Protein AF-W4GBS4-F1 (afdb_monomer)

Radius of gyration: 59.7 Å; Cα contacts (8 Å, |Δi|>4): 126; chains: 1; bounding box: 112×102×215 Å

Sequence (575 aa):
MANNNDNAVPATTESLERDILAQECVEMLVEHGYHRASLVEIPIYERVVGGLVFCLQSEELTSVDCDILFRPVATVKERVRVAEAICHSFNTALMSLATTATSTKALTLSVHELQGANYAKLKLVVAWLVQHTQIKLNTRVQQAIQTQWNDLRTTSLGTQPPRPPHAPWYRVERQSKFRPHGETNTEQERIQRCLLEYGERLASPAAATMATADHDTAATVAPSANPLLSAIAKQAMAIQRQRDAQGDAPVECTSNDDFDRLYKTAEKEAGVAEQRALLEQQRHQDELLRHAAATHDDKYTYATANAEALHAASVVYETTSDSIRQRLRQQARGLDVDASPADAFGRLAATRKWTRDRQKLLQKGQAQEAQLHNANLELHTLQVETARLEALESTSVKSFHALERKQEQLEMREAAVTNAHDLLQLRTLIALHTNLKLQESQFKASCTEQLASLQSRQQALVGSSSSKRGDDVADNVVQIEQRHQRVVDKRMELKRAVAKEAQGILAAMRRIDSIPSRSELIQYEKRFAELYDEVHTKPIQPYKIYFLLLDTNIYIYICTTDNAKWIYLDQNRWR

Solvent-accessible surface area (backbone atoms only — not comparable to full-atom values): 34413 Å² total; per-residue (Å²): 135,86,85,83,85,80,89,76,78,82,81,54,70,72,57,56,55,47,53,52,38,45,48,54,41,34,49,57,35,35,75,73,66,42,59,74,44,71,45,82,90,50,56,71,68,59,34,46,54,50,42,53,48,57,48,46,65,77,44,100,82,58,90,65,75,71,72,61,81,74,45,95,82,58,52,72,69,57,55,50,52,52,40,46,45,51,29,52,46,50,46,51,54,49,65,75,67,58,87,57,88,82,62,58,80,79,62,61,58,51,52,67,50,62,74,65,63,42,32,76,61,47,35,54,45,48,54,50,42,53,53,52,44,49,52,49,52,51,50,51,50,49,50,50,49,50,49,51,51,50,55,43,52,69,61,65,52,86,60,68,80,73,75,72,70,96,59,82,80,84,86,86,77,90,78,62,94,63,78,80,78,72,93,82,67,56,71,67,59,55,52,50,51,58,47,55,78,71,69,67,91,74,86,84,80,84,84,83,83,87,81,86,90,83,84,90,81,81,93,81,85,85,87,82,96,56,75,64,62,56,47,49,50,53,49,49,53,51,51,50,56,52,43,73,72,47,89,67,81,86,84,79,88,55,97,57,64,58,56,56,48,51,48,54,48,48,53,51,51,49,53,50,48,51,51,48,51,50,50,49,51,49,48,50,50,49,46,51,46,48,51,52,41,56,69,62,64,59,62,81,67,80,64,82,70,50,66,68,59,51,48,50,50,45,50,51,49,49,54,50,50,48,51,50,51,49,52,51,50,59,63,34,61,79,76,57,93,88,65,58,72,68,58,40,49,52,52,51,52,48,51,56,48,50,52,51,52,50,48,52,51,50,52,51,50,53,52,49,52,52,49,51,49,53,52,50,50,53,50,51,53,51,51,54,51,49,55,50,49,54,51,51,49,52,51,51,52,51,51,50,54,54,49,52,55,51,49,53,56,48,53,57,54,53,72,73,43,92,56,56,68,61,54,51,51,51,51,52,51,50,53,50,50,54,49,51,51,49,49,51,52,52,49,50,51,52,52,52,50,51,48,51,53,51,50,51,52,48,50,56,51,51,68,67,42,71,81,75,45,64,64,62,51,54,54,51,50,54,52,50,52,54,53,48,50,56,52,51,53,52,50,52,52,50,51,52,52,52,50,53,52,53,52,50,50,52,52,49,50,53,56,55,69,69,51,78,47,75,68,52,50,52,49,50,52,51,52,49,51,53,50,47,50,51,61,64,68,48,63,65,53,69,62,53,48,53,51,54,56,67,74,55,72,92,74,87,85,78,88,60,93,92,69,97,76,91,79,85,81,76,87,86,82,76,134

Foldseek 3Di:
DDDDDDPDDDDDPVVVVLVVLLVLLLVLLVVLPLVVSVDPPDPSLLSLVLSLVVLLVLDPPQPQPSVLSPPPDRDPVSVLVNLVSSLVSLLVVLVVPPPDPPCSVLLRDDSCCSVVSVSVSSSVSSVVSSVVSVVVVVVVVVVVCVVVVVVVVVVVPPDDPPPPPPDDDDDDDDDDPDDDDDPPDDPVVVVVVVVVVVDDDDDDDDDDDDDDDDDDDDDDDDDDDDVVVVVVVVVVVVVVVVCVVVPDDDDDDDPPVVVVVVVVVVVVVVVVVVVVVVVVVVVVVVVVVVVVVVVVVVPVPPPVDPVVNVVVVVVVCVVVVVVVLVVLVVVLCVVDDPDDPVVSSVVVVVVVVVVVVVVVVVVVVVVVVVVVVVVVVVVVVVVVVVVVVVVVVVVVVVVVVVVVVVVVVVVVVLVVDPPVVVVVVVVVVVVVVVVVVVVVVVVVVVVVVVVVVVVVVVVVVVVVCPPPPPVVVVVVVVVVVVVVVVVVVVVVVVVVVVVVVVVVVVVVVVVVVPDDDPVSVVVVVVVVVVVVVVVVVVDPVVVVVVVVVVVPDDDDDDDDPDDDDGDDDDPPPDD

Organism: Aphanomyces astaci (NCBI:txid112090)

pLDDT: mean 71.31, std 19.69, range [26.02, 97.44]

Secondary structure (DSSP, 8-state):
--------PPPPHHHHHHHHHHHHHHHHHHHTT-GGGG-TTS-HHHHHHHHHHHHHHTSTT----GGGGG-TT--HHHHHHHHHHHHHHHHHHHHHH---TTTHHHH---HHHHHTT-HHHHHHHHHHHHHHHHHHHHHHHHHHHHHHHHHHHHHHS---SPPPP--SS-------SSPPPPTT--HHHHHHHHHHHT---PPPPP------------------S-HHHHHHHHHHHHHHHHHHHTT-------TTHHHHHHHHHHHHHHHHHHHHHHHHHHHHHHHHHHHHHHTT----------HHHHHHHHHHHHHHHHHHHHHHHHHHTTS-SSS-HHHHHHHHHHHHHHHHHHHHHHHHHHHHHHHHHHHHHHHHHHHHHHHHHHHHHHHHHHHHHHHHHHHHHHHHHHHTSS-HHHHHHHHHHHHHHHHHHHHHHHHHHHHHHHHHHHHHHHHHHHHHHTTTSHHHHHHHHHHHHHHHHHHHHHHHHHHHHHHHHHHHHHHHHHHHHTSPPHHHHHHHHHHHHHHHHHHHHS--HHHHHHHHHHHS--------SS--------S-S--

Mean predicted aligned error: 25.15 Å

Structure (mmCIF, N/CA/C/O backbone):
data_AF-W4GBS4-F1
#
_entry.id   AF-W4GBS4-F1
#
loop_
_atom_site.group_PDB
_atom_site.id
_atom_site.type_symbol
_atom_site.label_atom_id
_atom_site.label_alt_id
_atom_site.label_comp_id
_atom_site.label_asym_id
_atom_site.label_entity_id
_atom_site.label_seq_id
_atom_site.pdbx_PDB_ins_code
_atom_site.Cartn_x
_atom_site.Cartn_y
_atom_site.Cartn_z
_atom_site.occupancy
_atom_site.B_iso_or_equiv
_atom_site.auth_seq_id
_atom_site.auth_comp_id
_atom_site.auth_asym_id
_atom_site.auth_atom_id
_atom_site.pdbx_PDB_model_num
ATOM 1 N N . MET A 1 1 ? 21.473 -42.599 -9.226 1.00 38.44 1 MET A N 1
ATOM 2 C CA . MET A 1 1 ? 22.261 -42.012 -8.126 1.00 38.44 1 MET A CA 1
ATOM 3 C C . MET A 1 1 ? 21.555 -40.742 -7.704 1.00 38.44 1 MET A C 1
ATOM 5 O O . MET A 1 1 ? 21.425 -39.840 -8.518 1.00 38.44 1 MET A O 1
ATOM 9 N N . ALA A 1 2 ? 20.957 -40.768 -6.516 1.00 35.56 2 ALA A N 1
ATOM 10 C CA . ALA A 1 2 ? 20.203 -39.656 -5.956 1.00 35.56 2 ALA A CA 1
ATOM 11 C C . ALA A 1 2 ? 21.183 -38.625 -5.384 1.00 35.56 2 ALA A C 1
ATOM 13 O O . ALA A 1 2 ? 22.062 -38.993 -4.608 1.00 35.56 2 ALA A O 1
ATOM 14 N N . ASN A 1 3 ? 21.044 -37.361 -5.785 1.00 35.91 3 ASN A N 1
ATOM 15 C CA . ASN A 1 3 ? 21.755 -36.250 -5.161 1.00 35.91 3 ASN A CA 1
ATOM 16 C C . ASN A 1 3 ? 20.950 -35.786 -3.946 1.00 35.91 3 ASN A C 1
ATOM 18 O O . ASN A 1 3 ? 19.892 -35.177 -4.101 1.00 35.91 3 ASN A O 1
ATOM 22 N N . ASN A 1 4 ? 21.475 -36.088 -2.760 1.00 37.97 4 ASN A N 1
ATOM 23 C CA . ASN A 1 4 ? 21.048 -35.497 -1.501 1.00 37.97 4 ASN A CA 1
ATOM 24 C C . ASN A 1 4 ? 21.559 -34.058 -1.408 1.00 37.97 4 ASN A C 1
ATOM 26 O O . ASN A 1 4 ? 22.741 -33.783 -1.611 1.00 37.97 4 ASN A O 1
ATOM 30 N N . ASN A 1 5 ? 20.638 -33.170 -1.066 1.00 42.84 5 ASN A N 1
ATOM 31 C CA . ASN A 1 5 ? 20.888 -31.835 -0.569 1.00 42.84 5 ASN A CA 1
ATOM 32 C C . ASN A 1 5 ? 20.672 -31.901 0.944 1.00 42.84 5 ASN A C 1
ATOM 34 O O . ASN A 1 5 ? 19.542 -32.149 1.329 1.00 42.84 5 ASN A O 1
ATOM 38 N N . ASP A 1 6 ? 21.712 -31.719 1.759 1.00 35.75 6 ASP A N 1
ATOM 39 C CA . ASP A 1 6 ? 21.592 -31.491 3.209 1.00 35.75 6 ASP A CA 1
ATOM 40 C C . ASP A 1 6 ? 22.871 -30.811 3.729 1.00 35.75 6 ASP A C 1
ATOM 42 O O . ASP A 1 6 ? 23.729 -31.415 4.365 1.00 35.75 6 ASP A O 1
ATOM 46 N N . ASN A 1 7 ? 23.012 -29.517 3.432 1.00 39.41 7 ASN A N 1
ATOM 47 C CA . ASN A 1 7 ? 23.899 -28.628 4.184 1.00 39.41 7 ASN A CA 1
ATOM 48 C C . ASN A 1 7 ? 23.077 -27.964 5.300 1.00 39.41 7 ASN A C 1
ATOM 50 O O . ASN A 1 7 ? 22.658 -26.814 5.179 1.00 39.41 7 ASN A O 1
ATOM 54 N N . ALA A 1 8 ? 22.833 -28.703 6.383 1.00 38.62 8 ALA A N 1
ATOM 55 C CA . ALA A 1 8 ? 22.344 -28.148 7.640 1.00 38.62 8 ALA A CA 1
ATOM 56 C C . ALA A 1 8 ? 23.552 -27.794 8.522 1.00 38.62 8 ALA A C 1
ATOM 58 O O . ALA A 1 8 ? 24.228 -28.664 9.070 1.00 38.62 8 ALA A O 1
ATOM 59 N N . VAL A 1 9 ? 23.850 -26.499 8.617 1.00 47.03 9 VAL A N 1
ATOM 60 C CA . VAL A 1 9 ? 24.830 -25.942 9.558 1.00 47.03 9 VAL A CA 1
ATOM 61 C C . VAL A 1 9 ? 24.320 -26.192 10.989 1.00 47.03 9 VAL A C 1
ATOM 63 O O . VAL A 1 9 ? 23.152 -25.906 11.254 1.00 47.03 9 VAL A O 1
ATOM 66 N N . PRO A 1 10 ? 25.135 -26.721 11.922 1.00 47.59 10 PRO A N 1
ATOM 67 C CA . PRO A 1 10 ? 24.691 -26.980 13.289 1.00 47.59 10 PRO A CA 1
ATOM 68 C C . PRO A 1 10 ? 24.378 -25.660 14.006 1.00 47.59 10 PRO A C 1
ATOM 70 O O . PRO A 1 10 ? 25.214 -24.756 14.050 1.00 47.59 10 PRO A O 1
ATOM 73 N N . ALA A 1 11 ? 23.165 -25.551 14.554 1.00 48.88 11 ALA A N 1
ATOM 74 C CA . ALA A 1 11 ? 22.729 -24.411 15.353 1.00 48.88 11 ALA A CA 1
ATOM 75 C C . ALA A 1 11 ? 23.701 -24.182 16.523 1.00 48.88 11 ALA A C 1
ATOM 77 O O . ALA A 1 11 ? 24.001 -25.099 17.289 1.00 48.88 11 ALA A O 1
ATOM 78 N N . THR A 1 12 ? 24.210 -22.957 16.649 1.00 62.47 12 THR A N 1
ATOM 79 C CA . THR A 1 12 ? 25.035 -22.541 17.784 1.00 62.47 12 THR A CA 1
ATOM 80 C C . THR A 1 12 ? 24.229 -22.669 19.079 1.00 62.47 12 THR A C 1
ATOM 82 O O . THR A 1 12 ? 23.024 -22.415 19.099 1.00 62.47 12 THR A O 1
ATOM 85 N N . THR A 1 13 ? 24.878 -23.060 20.177 1.00 68.81 13 THR A N 1
ATOM 86 C CA . THR A 1 13 ? 24.249 -23.263 21.498 1.00 68.81 13 THR A CA 1
ATOM 87 C C . THR A 1 13 ? 23.421 -22.056 21.962 1.00 68.81 13 THR A C 1
ATOM 89 O O . THR A 1 13 ? 22.354 -22.226 22.542 1.00 68.81 13 THR A O 1
ATOM 92 N N . GLU A 1 14 ? 23.843 -20.841 21.602 1.00 69.56 14 GLU A N 1
ATOM 93 C CA . GLU A 1 14 ? 23.125 -19.588 21.877 1.00 69.56 14 GLU A CA 1
ATOM 94 C C . GLU A 1 14 ? 21.760 -19.477 21.170 1.00 69.56 14 GLU A C 1
ATOM 96 O O . GLU A 1 14 ? 20.857 -18.806 21.669 1.00 69.56 14 GLU A O 1
ATOM 101 N N . SER A 1 15 ? 21.582 -20.108 20.003 1.00 72.19 15 SER A N 1
ATOM 102 C CA . SER A 1 15 ? 20.292 -20.123 19.299 1.00 72.19 15 SER A CA 1
ATOM 103 C C . SER A 1 15 ? 19.284 -21.015 20.020 1.00 72.19 15 SER A C 1
ATOM 105 O O . SER A 1 15 ? 18.125 -20.641 20.160 1.00 72.19 15 SER A O 1
ATOM 107 N N . LEU A 1 16 ? 19.742 -22.159 20.536 1.00 79.69 16 LEU A N 1
ATOM 108 C CA . LEU A 1 16 ? 18.899 -23.098 21.277 1.00 79.69 16 LEU A CA 1
ATOM 109 C C . LEU A 1 16 ? 18.435 -22.501 22.612 1.00 79.69 16 LEU A C 1
ATOM 111 O O . LEU A 1 16 ? 17.265 -22.614 22.963 1.00 79.69 16 LEU A O 1
ATOM 115 N N . GLU A 1 17 ? 19.323 -21.810 23.332 1.00 82.62 17 GLU A N 1
ATOM 116 C CA . GLU A 1 17 ? 18.966 -21.105 24.572 1.00 82.62 17 GLU A CA 1
ATOM 117 C C . GLU A 1 17 ? 17.918 -20.008 24.336 1.00 82.62 17 GLU A C 1
ATOM 119 O O . GLU A 1 17 ? 16.998 -19.835 25.139 1.00 82.62 17 GLU A O 1
ATOM 124 N N . ARG A 1 18 ? 18.013 -19.286 23.212 1.00 81.62 18 ARG A N 1
ATOM 125 C CA . ARG A 1 18 ? 17.022 -18.274 22.820 1.00 81.62 18 ARG A CA 1
ATOM 126 C C . ARG A 1 18 ? 15.650 -18.881 22.553 1.00 81.62 18 ARG A C 1
ATOM 128 O O . ARG A 1 18 ? 14.661 -18.318 23.018 1.00 81.62 18 ARG A O 1
ATOM 135 N N . ASP A 1 19 ? 15.595 -20.005 21.848 1.00 82.69 19 ASP A N 1
ATOM 136 C CA . ASP A 1 19 ? 14.337 -20.679 21.519 1.00 82.69 19 ASP A CA 1
ATOM 137 C C . ASP A 1 19 ? 13.648 -21.236 22.775 1.00 82.69 19 ASP A C 1
ATOM 139 O O . ASP A 1 19 ? 12.432 -21.102 22.918 1.00 82.69 19 ASP A O 1
ATOM 143 N N . ILE A 1 20 ? 14.423 -21.767 23.731 1.00 87.62 20 ILE A N 1
ATOM 144 C CA . ILE A 1 20 ? 13.911 -22.217 25.037 1.00 87.62 20 ILE A CA 1
ATOM 145 C C . ILE A 1 20 ? 13.291 -21.040 25.803 1.00 87.62 20 ILE A C 1
ATOM 147 O O . ILE A 1 20 ? 12.133 -21.113 26.210 1.00 87.62 20 ILE A O 1
ATOM 151 N N . LEU A 1 21 ? 14.018 -19.925 25.948 1.00 87.44 21 LEU A N 1
ATOM 152 C CA . LEU A 1 21 ? 13.517 -18.735 26.652 1.00 87.44 21 LEU A CA 1
ATOM 153 C C . LEU A 1 21 ? 12.266 -18.144 25.985 1.00 87.44 21 LEU A C 1
ATOM 155 O O . LEU A 1 21 ? 11.365 -17.647 26.665 1.00 87.44 21 LEU A O 1
ATOM 159 N N . ALA A 1 22 ? 12.205 -18.178 24.654 1.00 85.38 22 ALA A N 1
ATOM 160 C CA . ALA A 1 22 ? 11.055 -17.695 23.903 1.00 85.38 22 ALA A CA 1
ATOM 161 C C . ALA A 1 22 ? 9.817 -18.575 24.135 1.00 85.38 22 ALA A C 1
ATOM 163 O O . ALA A 1 22 ? 8.711 -18.056 24.302 1.00 85.38 22 ALA A O 1
ATOM 164 N N . GLN A 1 23 ? 10.011 -19.893 24.204 1.00 88.62 23 GLN A N 1
ATOM 165 C CA . GLN A 1 23 ? 8.947 -20.848 24.485 1.00 88.62 23 GLN A CA 1
ATOM 166 C C . GLN A 1 23 ? 8.425 -20.717 25.925 1.00 88.62 23 GLN A C 1
ATOM 168 O O . GLN A 1 23 ? 7.215 -20.686 26.127 1.00 88.62 23 GLN A O 1
ATOM 173 N N . GLU A 1 24 ? 9.303 -20.508 26.908 1.00 89.56 24 GLU A N 1
ATOM 174 C CA . GLU A 1 24 ? 8.896 -20.224 28.292 1.00 89.56 24 GLU A CA 1
ATOM 175 C C . GLU A 1 24 ? 8.054 -18.937 28.400 1.00 89.56 24 GLU A C 1
ATOM 177 O O . GLU A 1 24 ? 7.108 -18.865 29.185 1.00 89.56 24 GLU A O 1
ATOM 182 N N . CYS A 1 25 ? 8.360 -17.903 27.602 1.00 88.44 25 CYS A N 1
ATOM 183 C CA . CYS A 1 25 ? 7.535 -16.689 27.546 1.00 88.44 25 CYS A CA 1
ATOM 184 C C . CYS A 1 25 ? 6.126 -16.984 27.018 1.00 88.44 25 CYS A C 1
ATOM 186 O O . CYS A 1 25 ? 5.147 -16.442 27.532 1.00 88.44 25 CYS A O 1
ATOM 188 N N . VAL A 1 26 ? 6.025 -17.829 25.989 1.00 88.94 26 VAL A N 1
ATOM 189 C CA . VAL A 1 26 ? 4.750 -18.272 25.413 1.00 88.94 26 VAL A CA 1
ATOM 190 C C . VAL A 1 26 ? 3.944 -19.073 26.436 1.00 88.94 26 VAL A C 1
ATOM 192 O O . VAL A 1 26 ? 2.754 -18.814 26.591 1.00 88.94 26 VAL A O 1
ATOM 195 N N . GLU A 1 27 ? 4.580 -19.988 27.166 1.00 91.25 27 GLU A N 1
ATOM 196 C CA . GLU A 1 27 ? 3.929 -20.801 28.199 1.00 91.25 27 GLU A CA 1
ATOM 197 C C . GLU A 1 27 ? 3.342 -19.936 29.321 1.00 91.25 27 GLU A C 1
ATOM 199 O O . GLU A 1 27 ? 2.149 -20.052 29.604 1.00 91.25 27 GLU A O 1
ATOM 204 N N . MET A 1 28 ? 4.109 -18.979 29.859 1.00 88.75 28 MET A N 1
ATOM 205 C CA . MET A 1 28 ? 3.604 -18.040 30.876 1.00 88.75 28 MET A CA 1
ATOM 206 C C . MET A 1 28 ? 2.385 -17.235 30.394 1.00 88.75 28 MET A C 1
ATOM 208 O O . MET A 1 28 ? 1.474 -16.952 31.170 1.00 88.75 28 MET A O 1
ATOM 212 N N . LEU A 1 29 ? 2.348 -16.852 29.112 1.00 88.56 29 LEU A N 1
ATOM 213 C CA . LEU A 1 29 ? 1.215 -16.126 28.528 1.00 88.56 29 LEU A CA 1
ATOM 214 C C . LEU A 1 29 ? -0.018 -17.022 28.347 1.00 88.56 29 LEU A C 1
ATOM 216 O O . LEU A 1 29 ? -1.144 -16.570 28.563 1.00 88.56 29 LEU A O 1
ATOM 220 N N . VAL A 1 30 ? 0.177 -18.285 27.961 1.00 89.25 30 VAL A N 1
ATOM 221 C CA . VAL A 1 30 ? -0.916 -19.258 27.816 1.00 89.25 30 VAL A CA 1
ATOM 222 C C . VAL A 1 30 ? -1.527 -19.590 29.177 1.00 89.25 30 VAL A C 1
ATOM 224 O O . VAL A 1 30 ? -2.753 -19.601 29.287 1.00 89.25 30 VAL A O 1
ATOM 227 N N . GLU A 1 31 ? -0.704 -19.785 30.211 1.00 87.81 31 GLU A N 1
ATOM 228 C CA . GLU A 1 31 ? -1.161 -19.990 31.595 1.00 87.81 31 GLU A CA 1
ATOM 229 C C . GLU A 1 31 ? -1.972 -18.801 32.125 1.00 87.81 31 GLU A C 1
ATOM 231 O O . GLU A 1 31 ? -2.934 -18.981 32.871 1.00 87.81 31 GLU A O 1
ATOM 236 N N . HIS A 1 32 ? -1.627 -17.582 31.701 1.00 83.12 32 HIS A N 1
ATOM 237 C CA . HIS A 1 32 ? -2.340 -16.361 32.079 1.00 83.12 32 HIS A CA 1
ATOM 238 C C . HIS A 1 32 ? -3.666 -16.145 31.325 1.00 83.12 32 HIS A C 1
ATOM 240 O O . HIS A 1 32 ? -4.461 -15.283 31.695 1.00 83.12 32 HIS A O 1
ATOM 246 N N . GLY A 1 33 ? -3.947 -16.946 30.292 1.00 81.12 33 GLY A N 1
ATOM 247 C CA . GLY A 1 33 ? -5.205 -16.905 29.535 1.00 81.12 33 GLY A CA 1
ATOM 248 C C . GLY A 1 33 ? -5.090 -16.362 28.108 1.00 81.12 33 GLY A C 1
ATOM 249 O O . GLY A 1 33 ? -6.105 -16.223 27.423 1.00 81.12 33 GLY A O 1
ATOM 250 N N . TYR A 1 34 ? -3.880 -16.100 27.601 1.00 86.56 34 TYR A N 1
ATOM 251 C CA . TYR A 1 34 ? -3.660 -15.752 26.194 1.00 86.56 34 TYR A CA 1
ATOM 252 C C . TYR A 1 34 ? -3.464 -17.010 25.330 1.00 86.56 34 TYR A C 1
ATOM 254 O O . TYR A 1 34 ? -2.376 -17.318 24.841 1.00 86.56 34 TYR A O 1
ATOM 262 N N . HIS A 1 35 ? -4.551 -17.748 25.092 1.00 85.00 35 HIS A N 1
ATOM 263 C CA . HIS A 1 35 ? -4.518 -19.015 24.341 1.00 85.00 35 HIS A CA 1
ATOM 264 C C . HIS A 1 35 ? -4.057 -18.875 22.881 1.00 85.00 35 HIS A C 1
ATOM 266 O O . HIS A 1 35 ? -3.600 -19.844 22.279 1.00 85.00 35 HIS A O 1
ATOM 272 N N . ARG A 1 36 ? -4.117 -17.667 22.305 1.00 82.44 36 ARG A N 1
ATOM 273 C CA . ARG A 1 36 ? -3.656 -17.407 20.934 1.00 82.44 36 ARG A CA 1
ATOM 274 C C . ARG A 1 36 ? -2.152 -17.659 20.755 1.00 82.44 36 ARG A C 1
ATOM 276 O O . ARG A 1 36 ? -1.741 -18.034 19.661 1.00 82.44 36 ARG A O 1
ATOM 283 N N . ALA A 1 37 ? -1.343 -17.540 21.811 1.00 86.62 37 ALA A N 1
ATOM 284 C CA . ALA A 1 37 ? 0.079 -17.891 21.752 1.00 86.62 37 ALA A CA 1
ATOM 285 C C . ALA A 1 37 ? 0.344 -19.408 21.613 1.00 86.62 37 ALA A C 1
ATOM 287 O O . ALA A 1 37 ? 1.456 -19.801 21.259 1.00 86.62 37 ALA A O 1
ATOM 288 N N . SER A 1 38 ? -0.669 -20.262 21.803 1.00 86.06 38 SER A N 1
ATOM 289 C CA . SER A 1 38 ? -0.569 -21.708 21.558 1.00 86.06 38 SER A CA 1
ATOM 290 C C . SER A 1 38 ? -0.588 -22.077 20.067 1.00 86.06 38 SER A C 1
ATOM 292 O O . SER A 1 38 ? -0.298 -23.222 19.723 1.00 86.06 38 SER A O 1
ATOM 294 N N . LEU A 1 39 ? -0.943 -21.146 19.173 1.00 86.94 39 LEU A N 1
ATOM 295 C CA . LEU A 1 39 ? -1.019 -21.409 17.736 1.00 86.94 39 LEU A CA 1
ATOM 296 C C . LEU A 1 39 ? 0.384 -21.417 17.119 1.00 86.94 39 LEU A C 1
ATOM 298 O O . LEU A 1 39 ? 1.059 -20.389 17.068 1.00 86.94 39 LEU A O 1
ATOM 302 N N . VAL A 1 40 ? 0.802 -22.580 16.617 1.00 84.56 40 VAL A N 1
ATOM 303 C CA . VAL A 1 40 ? 2.137 -22.795 16.027 1.00 84.56 40 VAL A CA 1
ATOM 304 C C . VAL A 1 40 ? 2.320 -22.024 14.712 1.00 84.56 40 VAL A C 1
ATOM 306 O O . VAL A 1 40 ? 3.438 -21.666 14.360 1.00 84.56 40 VAL A O 1
ATOM 309 N N . GLU A 1 41 ? 1.223 -21.707 14.021 1.00 83.75 41 GLU A N 1
ATOM 310 C CA . GLU A 1 41 ? 1.216 -20.975 12.746 1.00 83.75 41 GLU A CA 1
ATOM 311 C C . GLU A 1 41 ? 1.674 -19.511 12.874 1.00 83.75 41 GLU A C 1
ATOM 313 O O . GLU A 1 41 ? 2.052 -18.893 11.881 1.00 83.75 41 GLU A O 1
ATOM 318 N N . ILE A 1 42 ? 1.660 -18.947 14.089 1.00 82.56 42 ILE A N 1
ATOM 319 C CA . ILE A 1 42 ? 2.069 -17.564 14.350 1.00 82.56 42 ILE A CA 1
ATOM 320 C C . ILE A 1 42 ? 3.556 -17.548 14.748 1.00 82.56 42 ILE A C 1
ATOM 322 O O . ILE A 1 42 ? 3.963 -18.308 15.639 1.00 82.56 42 ILE A O 1
ATOM 326 N N . PRO A 1 43 ? 4.392 -16.672 14.158 1.00 85.12 43 PRO A N 1
ATOM 327 C CA . PRO A 1 43 ? 5.799 -16.575 14.535 1.00 85.12 43 PRO A CA 1
ATOM 328 C C . PRO A 1 43 ? 5.954 -16.250 16.030 1.00 85.12 43 PRO A C 1
ATOM 330 O O . PRO A 1 43 ? 5.199 -15.453 16.586 1.00 85.12 43 PRO A O 1
ATOM 333 N N . ILE A 1 44 ? 6.944 -16.871 16.687 1.00 84.00 44 ILE A N 1
ATOM 334 C CA . ILE A 1 44 ? 7.155 -16.799 18.152 1.00 84.00 44 ILE A CA 1
ATOM 335 C C . ILE A 1 44 ? 7.189 -15.346 18.647 1.00 84.00 44 ILE A C 1
ATOM 337 O O . ILE A 1 44 ? 6.549 -15.005 19.639 1.00 84.00 44 ILE A O 1
ATOM 341 N N . TYR A 1 45 ? 7.868 -14.474 17.903 1.00 84.62 45 TYR A N 1
ATOM 342 C CA . TYR A 1 45 ? 7.926 -13.044 18.186 1.00 84.62 45 TYR A CA 1
ATOM 343 C C . TYR A 1 45 ? 6.535 -12.394 18.274 1.00 84.62 45 TYR A C 1
ATOM 345 O O . TYR A 1 45 ? 6.227 -11.716 19.252 1.00 84.62 45 TYR A O 1
ATOM 353 N N . GLU A 1 46 ? 5.665 -12.632 17.289 1.00 83.06 46 GLU A N 1
ATOM 354 C CA . GLU A 1 46 ? 4.320 -12.043 17.260 1.00 83.06 46 GLU A CA 1
ATOM 355 C C . GLU A 1 46 ? 3.420 -12.612 18.358 1.00 83.06 46 GLU A C 1
ATOM 357 O O . GLU A 1 46 ? 2.571 -11.894 18.886 1.00 83.06 46 GLU A O 1
ATOM 362 N N . ARG A 1 47 ? 3.638 -13.869 18.764 1.00 86.62 47 ARG A N 1
ATOM 363 C CA . ARG A 1 47 ? 2.944 -14.465 19.914 1.00 86.62 47 ARG A CA 1
ATOM 364 C C . ARG A 1 47 ? 3.288 -13.746 21.218 1.00 86.62 47 ARG A C 1
ATOM 366 O O . ARG A 1 47 ? 2.385 -13.417 21.985 1.00 86.62 47 ARG A O 1
ATOM 373 N N . VAL A 1 48 ? 4.571 -13.460 21.446 1.00 86.25 48 VAL A N 1
ATOM 374 C CA . VAL A 1 48 ? 5.039 -12.754 22.650 1.00 86.25 48 VAL A CA 1
ATOM 375 C C . VAL A 1 48 ? 4.595 -11.288 22.637 1.00 86.25 48 VAL A C 1
ATOM 377 O O . VAL A 1 48 ? 4.044 -10.813 23.627 1.00 86.25 48 VAL A O 1
ATOM 380 N N . VAL A 1 49 ? 4.756 -10.577 21.514 1.00 84.44 49 VAL A N 1
ATOM 381 C CA . VAL A 1 49 ? 4.306 -9.176 21.377 1.00 84.44 49 VAL A CA 1
ATOM 382 C C . VAL A 1 49 ? 2.788 -9.060 21.528 1.00 84.44 49 VAL A C 1
ATOM 384 O O . VAL A 1 49 ? 2.305 -8.166 22.222 1.00 84.44 49 VAL A O 1
ATOM 387 N N . GLY A 1 50 ? 2.031 -9.988 20.939 1.00 82.00 50 GLY A N 1
ATOM 388 C CA . GLY A 1 50 ? 0.581 -10.063 21.100 1.00 82.00 50 GLY A CA 1
ATOM 389 C C . GLY A 1 50 ? 0.159 -10.299 22.551 1.00 82.00 50 GLY A C 1
ATOM 390 O O . GLY A 1 50 ? -0.788 -9.667 23.014 1.00 82.00 50 GLY A O 1
ATOM 391 N N . GLY A 1 51 ? 0.886 -11.143 23.287 1.00 82.94 51 GLY A N 1
ATOM 392 C CA . GLY A 1 51 ? 0.661 -11.365 24.716 1.00 82.94 51 GLY A CA 1
ATOM 393 C C . GLY A 1 51 ? 0.986 -10.148 25.587 1.00 82.94 51 GLY A C 1
ATOM 394 O O . GLY A 1 51 ? 0.221 -9.822 26.490 1.00 82.94 51 GLY A O 1
ATOM 395 N N . LEU A 1 52 ? 2.063 -9.413 25.285 1.00 82.69 52 LEU A N 1
ATOM 396 C CA . LEU A 1 52 ? 2.378 -8.149 25.970 1.00 82.69 52 LEU A CA 1
ATOM 397 C C . LEU A 1 52 ? 1.244 -7.132 25.814 1.00 82.69 52 LEU A C 1
ATOM 399 O O . LEU A 1 52 ? 0.836 -6.493 26.782 1.00 82.69 52 LEU A O 1
ATOM 403 N N . VAL A 1 53 ? 0.713 -7.011 24.599 1.00 81.25 53 VAL A N 1
ATOM 404 C CA . VAL A 1 53 ? -0.410 -6.118 24.300 1.00 81.25 53 VAL A CA 1
ATOM 405 C C . VAL A 1 53 ? -1.679 -6.580 25.005 1.00 81.25 53 VAL A C 1
ATOM 407 O O . VAL A 1 53 ? -2.362 -5.752 25.598 1.00 81.25 53 VAL A O 1
ATOM 410 N N . PHE A 1 54 ? -1.966 -7.883 25.016 1.00 82.69 54 PHE A N 1
ATOM 411 C CA . PHE A 1 54 ? -3.090 -8.450 25.765 1.00 82.69 54 PHE A CA 1
ATOM 412 C C . PHE A 1 54 ? -3.028 -8.087 27.257 1.00 82.69 54 PHE A C 1
ATOM 414 O O . PHE A 1 54 ? -4.020 -7.636 27.829 1.00 82.69 54 PHE A O 1
ATOM 421 N N . CYS A 1 55 ? -1.848 -8.184 27.875 1.00 80.25 55 CYS A N 1
ATOM 422 C CA . CYS A 1 55 ? -1.659 -7.768 29.263 1.00 80.25 55 CYS A CA 1
ATOM 423 C C . CYS A 1 55 ? -1.887 -6.254 29.453 1.00 80.25 55 CYS A C 1
ATOM 425 O O . CYS A 1 55 ? -2.543 -5.838 30.410 1.00 80.25 55 CYS A O 1
ATOM 427 N N . LEU A 1 56 ? -1.400 -5.420 28.532 1.00 77.00 56 LEU A N 1
ATOM 428 C CA . LEU A 1 56 ? -1.522 -3.955 28.594 1.00 77.00 56 LEU A CA 1
ATOM 429 C C . LEU A 1 56 ? -2.938 -3.431 28.284 1.00 77.00 56 LEU A C 1
ATOM 431 O O . LEU A 1 56 ? -3.331 -2.385 28.800 1.00 77.00 56 LEU A O 1
ATOM 435 N N . GLN A 1 57 ? -3.734 -4.161 27.498 1.00 71.19 57 GLN A N 1
ATOM 436 C CA . GLN A 1 57 ? -5.144 -3.841 27.228 1.00 71.19 57 GLN A CA 1
ATOM 437 C C . GLN A 1 57 ? -6.025 -3.920 28.480 1.00 71.19 57 GLN A C 1
ATOM 439 O O . GLN A 1 57 ? -7.092 -3.312 28.529 1.00 71.19 57 GLN A O 1
ATOM 444 N N . SER A 1 58 ? -5.600 -4.662 29.506 1.00 64.31 58 SER A N 1
ATOM 445 C CA . SER A 1 58 ? -6.337 -4.746 30.772 1.00 64.31 58 SER A CA 1
ATOM 446 C C . SER A 1 58 ? -6.312 -3.438 31.584 1.00 64.31 58 SER A C 1
ATOM 448 O O . SER A 1 58 ? -7.048 -3.310 32.569 1.00 64.31 58 SER A O 1
ATOM 450 N N . GLU A 1 59 ? -5.488 -2.464 31.184 1.00 62.34 59 GLU A N 1
ATOM 451 C CA . GLU A 1 59 ? -5.347 -1.167 31.837 1.00 62.34 59 GLU A CA 1
ATOM 452 C C . GLU A 1 59 ? -6.217 -0.085 31.180 1.00 62.34 59 GLU A C 1
ATOM 454 O O . GLU A 1 59 ? -6.233 0.065 29.966 1.00 62.34 59 GLU A O 1
ATOM 459 N N . GLU A 1 60 ? -6.872 0.755 31.987 1.00 54.56 60 GLU A N 1
ATOM 460 C CA . GLU A 1 60 ? -7.673 1.902 31.511 1.00 54.56 60 GLU A CA 1
ATOM 461 C C . GLU A 1 60 ? -6.834 3.037 30.877 1.00 54.56 60 GLU A C 1
ATOM 463 O O . GLU A 1 60 ? -7.396 4.025 30.411 1.00 54.56 60 GLU A O 1
ATOM 468 N N . LEU A 1 61 ? -5.497 2.926 30.863 1.00 49.62 61 LEU A N 1
ATOM 469 C CA . LEU A 1 61 ? -4.572 3.991 30.443 1.00 49.62 61 LEU A CA 1
ATOM 470 C C . LEU A 1 61 ? -3.813 3.724 29.130 1.00 49.62 61 LEU A C 1
ATOM 472 O O . LEU A 1 61 ? -2.889 4.473 28.810 1.00 49.62 61 LEU A O 1
ATOM 476 N N . THR A 1 62 ? -4.168 2.709 28.339 1.00 52.22 62 THR A N 1
ATOM 477 C CA . THR A 1 62 ? -3.413 2.397 27.114 1.00 52.22 62 THR A CA 1
ATOM 478 C C . THR A 1 62 ? -4.120 2.887 25.848 1.00 52.22 62 THR A C 1
ATOM 480 O O . THR A 1 62 ? -5.146 2.370 25.426 1.00 52.22 62 THR A O 1
ATOM 483 N N . SER A 1 63 ? -3.534 3.896 25.195 1.00 51.09 63 SER A N 1
ATOM 484 C CA . SER A 1 63 ? -3.919 4.379 23.858 1.00 51.09 63 SER A CA 1
ATOM 485 C C . SER A 1 63 ? -3.226 3.585 22.738 1.00 51.09 63 SER A C 1
ATOM 487 O O . SER A 1 63 ? -2.785 4.162 21.744 1.00 51.09 63 SER A O 1
ATOM 489 N N . VAL A 1 64 ? -2.996 2.285 22.939 1.00 55.47 64 VAL A N 1
ATOM 490 C CA . VAL A 1 64 ? -2.253 1.459 21.979 1.00 55.47 64 VAL A CA 1
ATOM 491 C C . VAL A 1 64 ? -3.233 0.941 20.927 1.00 55.47 64 VAL A C 1
ATOM 493 O O . VAL A 1 64 ? -4.089 0.115 21.231 1.00 55.47 64 VAL A O 1
ATOM 496 N N . ASP A 1 65 ? -3.094 1.400 19.682 1.00 54.66 65 ASP A N 1
ATOM 497 C CA . ASP A 1 65 ? -3.850 0.879 18.537 1.00 54.66 65 ASP A CA 1
ATOM 498 C C . ASP A 1 65 ? -3.373 -0.543 18.191 1.00 54.66 65 ASP A C 1
ATOM 500 O O . ASP A 1 65 ? -2.398 -0.760 17.466 1.00 54.66 65 ASP A O 1
ATOM 504 N N . CYS A 1 66 ? -4.065 -1.536 18.749 1.00 56.25 66 CYS A N 1
ATOM 505 C CA . CYS A 1 66 ? -3.670 -2.948 18.726 1.00 56.25 66 CYS A CA 1
ATOM 506 C C . CYS A 1 66 ? -3.841 -3.626 17.352 1.00 56.25 66 CYS A C 1
ATOM 508 O O . CYS A 1 66 ? -3.264 -4.686 17.109 1.00 56.25 66 CYS A O 1
ATOM 510 N N . ASP A 1 67 ? -4.591 -3.007 16.438 1.00 54.94 67 ASP A N 1
ATOM 511 C CA . ASP A 1 67 ? -4.922 -3.572 15.122 1.00 54.94 67 ASP A CA 1
ATOM 512 C C . ASP A 1 67 ? -3.754 -3.528 14.125 1.00 54.94 67 ASP A C 1
ATOM 514 O O . ASP A 1 67 ? -3.742 -4.253 13.127 1.00 54.94 67 ASP A O 1
ATOM 518 N N . ILE A 1 68 ? -2.738 -2.702 14.386 1.00 53.31 68 ILE A N 1
ATOM 519 C CA . ILE A 1 68 ? -1.581 -2.538 13.494 1.00 53.31 68 ILE A CA 1
ATOM 520 C C . ILE A 1 68 ? -0.652 -3.766 13.558 1.00 53.31 68 ILE A C 1
ATOM 522 O O . ILE A 1 68 ? -0.009 -4.099 12.563 1.00 53.31 68 ILE A O 1
ATOM 526 N N . LEU A 1 69 ? -0.635 -4.490 14.686 1.00 53.94 69 LEU A N 1
ATOM 527 C CA . LEU A 1 69 ? 0.204 -5.682 14.901 1.00 53.94 69 LEU A CA 1
ATOM 528 C C . LEU A 1 69 ? -0.196 -6.889 14.052 1.00 53.94 69 LEU A C 1
ATOM 530 O O . LEU A 1 69 ? 0.605 -7.801 13.887 1.00 53.94 69 LEU A O 1
ATOM 534 N N . PHE A 1 70 ? -1.417 -6.903 13.517 1.00 56.16 70 PHE A N 1
ATOM 535 C CA . PHE A 1 70 ? -1.974 -8.060 12.812 1.00 56.16 70 PHE A CA 1
ATOM 536 C C . PHE A 1 70 ? -2.170 -7.817 11.315 1.00 56.16 70 PHE A C 1
ATOM 538 O O . PHE A 1 70 ? -2.798 -8.622 10.629 1.00 56.16 70 PHE A O 1
ATOM 545 N N . ARG A 1 71 ? -1.610 -6.721 10.784 1.00 60.34 71 ARG A N 1
ATOM 546 C CA . ARG A 1 71 ? -1.555 -6.489 9.340 1.00 60.34 71 ARG A CA 1
ATOM 547 C C . ARG A 1 71 ? -0.354 -7.242 8.749 1.00 60.34 71 ARG A C 1
ATOM 549 O O . ARG A 1 71 ? 0.784 -6.874 9.048 1.00 60.34 71 ARG A O 1
ATOM 556 N N . PRO A 1 72 ? -0.567 -8.227 7.853 1.00 55.97 72 PRO A N 1
ATOM 557 C CA . PRO A 1 72 ? 0.526 -8.996 7.248 1.00 55.97 72 PRO A CA 1
ATOM 558 C C . PRO A 1 72 ? 1.481 -8.122 6.414 1.00 55.97 72 PRO A C 1
ATOM 560 O O . PRO A 1 72 ? 2.636 -8.484 6.215 1.00 55.97 72 PRO A O 1
ATOM 563 N N . VAL A 1 73 ? 1.029 -6.937 5.984 1.00 53.12 73 VAL A N 1
ATOM 564 C CA . VAL A 1 73 ? 1.808 -5.947 5.222 1.00 53.12 73 VAL A CA 1
ATOM 565 C C . VAL A 1 73 ? 1.848 -4.610 5.979 1.00 53.12 73 VAL A C 1
ATOM 567 O O . VAL A 1 73 ? 1.407 -3.581 5.477 1.00 53.12 73 VAL A O 1
ATOM 570 N N . ALA A 1 74 ? 2.307 -4.617 7.232 1.00 64.75 74 ALA A N 1
ATOM 571 C CA . ALA A 1 74 ? 2.607 -3.381 7.962 1.00 64.75 74 ALA A CA 1
ATOM 572 C C . ALA A 1 74 ? 3.968 -2.817 7.526 1.00 64.75 74 ALA A C 1
ATOM 574 O O . ALA A 1 74 ? 4.963 -3.550 7.490 1.00 64.75 74 ALA A O 1
ATOM 575 N N . THR A 1 75 ? 4.027 -1.518 7.229 1.00 74.56 75 THR A N 1
ATOM 576 C CA . THR A 1 75 ? 5.286 -0.843 6.886 1.00 74.56 75 THR A CA 1
ATOM 577 C C . THR A 1 75 ? 6.239 -0.839 8.087 1.00 74.56 75 THR A C 1
ATOM 579 O O . THR A 1 75 ? 5.810 -0.824 9.242 1.00 74.56 75 THR A O 1
ATOM 582 N N . VAL A 1 76 ? 7.555 -0.822 7.845 1.00 75.75 76 VAL A N 1
ATOM 583 C CA . VAL A 1 76 ? 8.570 -0.821 8.923 1.00 75.75 76 VAL A CA 1
ATOM 584 C C . VAL A 1 76 ? 8.333 0.327 9.914 1.00 75.75 76 VAL A C 1
ATOM 586 O O . VAL A 1 76 ? 8.433 0.139 11.124 1.00 75.75 76 VAL A O 1
ATOM 589 N N . LYS A 1 77 ? 7.920 1.496 9.411 1.00 76.69 77 LYS A N 1
ATOM 590 C CA . LYS A 1 77 ? 7.589 2.678 10.218 1.00 76.69 77 LYS A CA 1
ATOM 591 C C . LYS A 1 77 ? 6.406 2.445 11.162 1.00 76.69 77 LYS A C 1
ATOM 593 O O . LYS A 1 77 ? 6.432 2.913 12.295 1.00 76.69 77 LYS A O 1
ATOM 598 N N . GLU A 1 78 ? 5.380 1.723 10.720 1.00 77.19 78 GLU A N 1
ATOM 599 C CA . GLU A 1 78 ? 4.230 1.371 11.562 1.00 77.19 78 GLU A CA 1
ATOM 600 C C . GLU A 1 78 ? 4.627 0.373 12.652 1.00 77.19 78 GLU A C 1
ATOM 602 O O . GLU A 1 78 ? 4.273 0.568 13.812 1.00 77.19 78 GLU A O 1
ATOM 607 N N . ARG A 1 79 ? 5.438 -0.640 12.318 1.00 75.69 79 ARG A N 1
ATOM 608 C CA . ARG A 1 79 ? 5.941 -1.615 13.301 1.00 75.69 79 ARG A CA 1
ATOM 609 C C . ARG A 1 79 ? 6.793 -0.953 14.391 1.00 75.69 79 ARG A C 1
ATOM 611 O O . ARG A 1 79 ? 6.655 -1.296 15.562 1.00 75.69 79 ARG A O 1
ATOM 618 N N . VAL A 1 80 ? 7.636 0.016 14.022 1.00 80.12 80 VAL A N 1
ATOM 619 C CA . VAL A 1 80 ? 8.438 0.804 14.977 1.00 80.12 80 VAL A CA 1
ATOM 620 C C . VAL A 1 80 ? 7.542 1.648 15.885 1.00 80.12 80 VAL A C 1
ATOM 622 O O . VAL A 1 80 ? 7.702 1.592 17.099 1.00 80.12 80 VAL A O 1
ATOM 625 N N . ARG A 1 81 ? 6.546 2.354 15.332 1.00 80.62 81 ARG A N 1
ATOM 626 C CA . ARG A 1 81 ? 5.599 3.157 16.130 1.00 80.62 81 ARG A CA 1
ATOM 627 C C . ARG A 1 81 ? 4.825 2.325 17.147 1.00 80.62 81 ARG A C 1
ATOM 629 O O . ARG A 1 81 ? 4.617 2.766 18.272 1.00 80.62 81 ARG A O 1
ATOM 636 N N . VAL A 1 82 ? 4.398 1.121 16.769 1.00 77.00 82 VAL A N 1
ATOM 637 C CA . VAL A 1 82 ? 3.706 0.231 17.708 1.00 77.00 82 VAL A CA 1
ATOM 638 C C . VAL A 1 82 ? 4.656 -0.261 18.796 1.00 77.00 82 VAL A C 1
ATOM 640 O O . VAL A 1 82 ? 4.288 -0.258 19.968 1.00 77.00 82 VAL A O 1
ATOM 643 N N . ALA A 1 83 ? 5.888 -0.628 18.440 1.00 80.06 83 ALA A N 1
ATOM 644 C CA . ALA A 1 83 ? 6.902 -1.000 19.421 1.00 80.06 83 ALA A CA 1
ATOM 645 C C . ALA A 1 83 ? 7.181 0.145 20.418 1.00 80.06 83 ALA A C 1
ATOM 647 O O . ALA A 1 83 ? 7.244 -0.094 21.622 1.00 80.06 83 ALA A O 1
ATOM 648 N N . GLU A 1 84 ? 7.263 1.393 19.945 1.00 84.06 84 GLU A N 1
ATOM 649 C CA . GLU A 1 84 ? 7.384 2.593 20.786 1.00 84.06 84 GLU A CA 1
ATOM 650 C C . GLU A 1 84 ? 6.188 2.765 21.731 1.00 84.06 84 GLU A C 1
ATOM 652 O O . GLU A 1 84 ? 6.376 3.009 22.924 1.00 84.06 84 GLU A O 1
ATOM 657 N N . ALA A 1 85 ? 4.964 2.585 21.228 1.00 78.75 85 ALA A N 1
ATOM 658 C CA . ALA A 1 85 ? 3.745 2.686 22.027 1.00 78.75 85 ALA A CA 1
ATOM 659 C C . ALA A 1 85 ? 3.661 1.597 23.114 1.00 78.75 85 ALA A C 1
ATOM 661 O O . ALA A 1 85 ? 3.280 1.885 24.253 1.00 78.75 85 ALA A O 1
ATOM 662 N N . ILE A 1 86 ? 4.067 0.361 22.801 1.00 80.31 86 ILE A N 1
ATOM 663 C CA . ILE A 1 86 ? 4.149 -0.745 23.769 1.00 80.31 86 ILE A CA 1
ATOM 664 C C . ILE A 1 86 ? 5.186 -0.425 24.851 1.00 80.31 86 ILE A C 1
ATOM 666 O O . ILE A 1 86 ? 4.891 -0.527 26.040 1.00 80.31 86 ILE A O 1
ATOM 670 N N . CYS A 1 87 ? 6.384 0.021 24.468 1.00 84.44 87 CYS A N 1
ATOM 671 C CA . CYS A 1 87 ? 7.415 0.418 25.426 1.00 84.44 87 CYS A CA 1
ATOM 672 C C . CYS A 1 87 ? 6.950 1.572 26.327 1.00 84.44 87 CYS A C 1
ATOM 674 O O . CYS A 1 87 ? 7.156 1.533 27.539 1.00 84.44 87 CYS A O 1
ATOM 676 N N . HIS A 1 88 ? 6.305 2.594 25.763 1.00 80.38 88 HIS A N 1
ATOM 677 C CA . HIS A 1 88 ? 5.826 3.748 26.522 1.00 80.38 88 HIS A CA 1
ATOM 678 C C . HIS A 1 88 ? 4.711 3.385 27.512 1.00 80.38 88 HIS A C 1
ATOM 680 O O . HIS A 1 88 ? 4.769 3.785 28.678 1.00 80.38 88 HIS A O 1
ATOM 686 N N . SER A 1 89 ? 3.725 2.600 27.070 1.00 77.44 89 SER A N 1
ATOM 687 C CA . SER A 1 89 ? 2.627 2.129 27.925 1.00 77.44 89 SER A CA 1
ATOM 688 C C . SER A 1 89 ? 3.139 1.246 29.059 1.00 77.44 89 SER A C 1
ATOM 690 O O . SER A 1 89 ? 2.834 1.508 30.220 1.00 77.44 89 SER A O 1
ATOM 692 N N . PHE A 1 90 ? 4.009 0.282 28.753 1.00 81.62 90 PHE A N 1
ATOM 693 C CA . PHE A 1 90 ? 4.631 -0.566 29.763 1.00 81.62 90 PHE A CA 1
ATOM 694 C C . PHE A 1 90 ? 5.444 0.237 30.789 1.00 81.62 90 PHE A C 1
ATOM 696 O O . PHE A 1 90 ? 5.269 0.058 31.992 1.00 81.62 90 PHE A O 1
ATOM 703 N N . ASN A 1 91 ? 6.302 1.158 30.342 1.00 82.12 91 ASN A N 1
ATOM 704 C CA . ASN A 1 91 ? 7.116 1.959 31.259 1.00 82.12 91 ASN A CA 1
ATOM 705 C C . ASN A 1 91 ? 6.242 2.877 32.135 1.00 82.12 91 ASN A C 1
ATOM 707 O O . ASN A 1 91 ? 6.540 3.060 33.314 1.00 82.12 91 ASN A O 1
ATOM 711 N N . THR A 1 92 ? 5.135 3.400 31.602 1.00 77.06 92 THR A N 1
ATOM 712 C CA . THR A 1 92 ? 4.145 4.165 32.379 1.00 77.06 92 THR A CA 1
ATOM 713 C C . THR A 1 92 ? 3.449 3.289 33.427 1.00 77.06 92 THR A C 1
ATOM 715 O O . THR A 1 92 ? 3.341 3.690 34.589 1.00 77.06 92 THR A O 1
ATOM 718 N N . ALA A 1 93 ? 3.046 2.069 33.060 1.00 72.75 93 ALA A N 1
ATOM 719 C CA . ALA A 1 93 ? 2.459 1.095 33.980 1.00 72.75 93 ALA A CA 1
ATOM 720 C C . ALA A 1 93 ? 3.429 0.731 35.115 1.00 72.75 93 ALA A C 1
ATOM 722 O O . ALA A 1 93 ? 3.052 0.754 36.290 1.00 72.75 93 ALA A O 1
ATOM 723 N N . LEU A 1 94 ? 4.698 0.488 34.777 1.00 77.50 94 LEU A N 1
ATOM 724 C CA . LEU A 1 94 ? 5.779 0.210 35.723 1.00 77.50 94 LEU A CA 1
ATOM 725 C C . LEU A 1 94 ? 5.953 1.374 36.714 1.00 77.50 94 LEU A C 1
ATOM 727 O O . LEU A 1 94 ? 5.967 1.155 37.925 1.00 77.50 94 LEU A O 1
ATOM 731 N N . MET A 1 95 ? 6.009 2.617 36.223 1.00 74.44 95 MET A N 1
ATOM 732 C CA . MET A 1 95 ? 6.133 3.813 37.069 1.00 74.44 95 MET A CA 1
ATOM 733 C C . MET A 1 95 ? 4.928 4.041 37.989 1.00 74.44 95 MET A C 1
ATOM 735 O O . MET A 1 95 ? 5.105 4.545 39.094 1.00 74.44 95 MET A O 1
ATOM 739 N N . SER A 1 96 ? 3.719 3.655 37.572 1.00 68.00 96 SER A N 1
ATOM 740 C CA . SER A 1 96 ? 2.511 3.832 38.390 1.00 68.00 96 SER A CA 1
ATOM 741 C C . SER A 1 96 ? 2.463 2.929 39.629 1.00 68.00 96 SER A C 1
ATOM 743 O O . SER A 1 96 ? 1.836 3.291 40.624 1.00 68.00 96 SER A O 1
ATOM 745 N N . LEU A 1 97 ? 3.116 1.763 39.577 1.00 64.12 97 LEU A N 1
ATOM 746 C CA . LEU A 1 97 ? 2.970 0.718 40.593 1.00 64.12 97 LEU A CA 1
ATOM 747 C C . LEU A 1 97 ? 4.246 0.442 41.389 1.00 64.12 97 LEU A C 1
ATOM 749 O O . LEU A 1 97 ? 4.189 -0.129 42.478 1.00 64.12 97 LEU A O 1
ATOM 753 N N . ALA A 1 98 ? 5.410 0.813 40.863 1.00 62.00 98 ALA A N 1
ATOM 754 C CA . ALA A 1 98 ? 6.662 0.530 41.533 1.00 62.00 98 ALA A CA 1
ATOM 755 C C . ALA A 1 98 ? 6.962 1.556 42.635 1.00 62.00 98 ALA A C 1
ATOM 757 O O . ALA A 1 98 ? 7.671 2.539 42.441 1.00 62.00 98 ALA A O 1
ATOM 758 N N . THR A 1 99 ? 6.459 1.278 43.835 1.00 53.00 99 THR A N 1
ATOM 759 C CA . THR A 1 99 ? 6.763 2.019 45.069 1.00 53.00 99 THR A CA 1
ATOM 760 C C . THR A 1 99 ? 8.187 1.782 45.600 1.00 53.00 99 THR A C 1
ATOM 762 O O . THR A 1 99 ? 8.609 2.454 46.538 1.00 53.00 99 THR A O 1
ATOM 765 N N . THR A 1 100 ? 8.956 0.851 45.018 1.00 51.59 100 THR A N 1
ATOM 766 C CA . THR A 1 100 ? 10.285 0.434 45.504 1.00 51.59 100 THR A CA 1
ATOM 767 C C . THR A 1 100 ? 11.372 0.720 44.459 1.00 51.59 100 THR A C 1
ATOM 769 O O . THR A 1 100 ? 11.484 0.047 43.436 1.00 51.59 100 THR A O 1
ATOM 772 N N . ALA A 1 101 ? 12.193 1.739 44.723 1.00 46.09 101 ALA A N 1
ATOM 773 C CA . ALA A 1 101 ? 13.030 2.444 43.743 1.00 46.09 101 ALA A CA 1
ATOM 774 C C . ALA A 1 101 ? 14.237 1.676 43.145 1.00 46.09 101 ALA A C 1
ATOM 776 O O . ALA A 1 101 ? 14.904 2.206 42.260 1.00 46.09 101 ALA A O 1
ATOM 777 N N . THR A 1 102 ? 14.553 0.454 43.591 1.00 43.34 102 THR A N 1
ATOM 778 C CA . THR A 1 102 ? 15.824 -0.216 43.225 1.00 43.34 102 THR A CA 1
ATOM 779 C C . THR A 1 102 ? 15.695 -1.237 42.084 1.00 43.34 102 THR A C 1
ATOM 781 O O . THR A 1 102 ? 16.666 -1.476 41.374 1.00 43.34 102 THR A O 1
ATOM 784 N N . SER A 1 103 ? 14.508 -1.812 41.849 1.00 52.47 103 SER A N 1
ATOM 785 C CA . SER A 1 103 ? 14.297 -2.858 40.823 1.00 52.47 103 SER A CA 1
ATOM 786 C C . SER A 1 103 ? 13.757 -2.316 39.488 1.00 52.47 103 SER A C 1
ATOM 788 O O . SER A 1 103 ? 13.880 -2.969 38.454 1.00 52.47 103 SER A O 1
ATOM 790 N N . THR A 1 104 ? 13.233 -1.090 39.475 1.00 56.69 104 THR A N 1
ATOM 791 C CA . THR A 1 104 ? 12.512 -0.492 38.337 1.00 56.69 104 THR A CA 1
ATOM 792 C C . THR A 1 104 ? 13.360 -0.272 37.090 1.00 56.69 104 THR A C 1
ATOM 794 O O . THR A 1 104 ? 12.875 -0.465 35.981 1.00 56.69 104 THR A O 1
ATOM 797 N N . LYS A 1 105 ? 14.639 0.082 37.252 1.00 58.19 105 LYS A N 1
ATOM 798 C CA . LYS A 1 105 ? 15.545 0.398 36.135 1.00 58.19 105 LYS A CA 1
ATOM 799 C C . LYS A 1 105 ? 15.992 -0.836 35.339 1.00 58.19 105 LYS A C 1
ATOM 801 O O . LYS A 1 105 ? 16.404 -0.702 34.196 1.00 58.19 105 LYS A O 1
ATOM 806 N N . ALA A 1 106 ? 15.919 -2.029 35.931 1.00 62.00 106 ALA A N 1
ATOM 807 C CA . ALA A 1 106 ? 16.292 -3.278 35.261 1.00 62.00 106 ALA A CA 1
ATOM 808 C C . ALA A 1 106 ? 15.178 -3.823 34.350 1.00 62.00 106 ALA A C 1
ATOM 810 O O . ALA A 1 106 ? 15.459 -4.589 33.432 1.00 62.00 106 ALA A O 1
ATOM 811 N N . LEU A 1 107 ? 13.930 -3.418 34.604 1.00 73.50 107 LEU A N 1
ATOM 812 C CA . LEU A 1 107 ? 12.740 -3.883 33.894 1.00 73.50 107 LEU A CA 1
ATOM 813 C C . LEU A 1 107 ? 12.291 -2.931 32.781 1.00 73.50 107 LEU A C 1
ATOM 815 O O . LEU A 1 107 ? 11.420 -3.317 32.014 1.00 73.50 107 LEU A O 1
ATOM 819 N N . THR A 1 108 ? 12.861 -1.723 32.665 1.00 79.06 108 THR A N 1
ATOM 820 C CA . THR A 1 108 ? 12.487 -0.764 31.611 1.00 79.06 108 THR A CA 1
ATOM 821 C C . THR A 1 108 ? 12.722 -1.355 30.228 1.00 79.06 108 THR A C 1
ATOM 823 O O . THR A 1 108 ? 13.829 -1.812 29.939 1.00 79.06 108 THR A O 1
ATOM 826 N N . LEU A 1 109 ? 11.706 -1.300 29.371 1.00 80.75 109 LEU A N 1
ATOM 827 C CA . LEU A 1 109 ? 11.755 -1.880 28.032 1.00 80.75 109 LEU A CA 1
ATOM 828 C C . LEU A 1 109 ? 12.027 -0.792 26.987 1.00 80.75 109 LEU A C 1
ATOM 830 O O . LEU A 1 1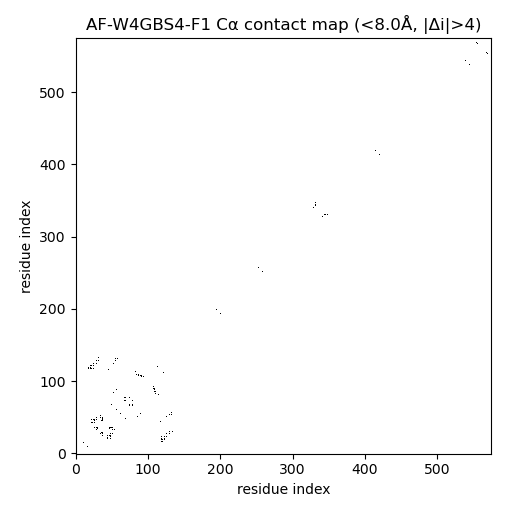09 ? 11.309 0.212 26.938 1.00 80.75 109 LEU A O 1
ATOM 834 N N . SER A 1 110 ? 13.032 -1.008 26.135 1.00 82.94 110 SER A N 1
ATOM 835 C CA . SER A 1 110 ? 13.317 -0.165 24.966 1.00 82.94 110 SER A CA 1
ATOM 836 C C . SER A 1 110 ? 12.948 -0.845 23.640 1.00 82.94 110 SER A C 1
ATOM 838 O O . SER A 1 110 ? 12.891 -2.072 23.538 1.00 82.94 110 SER A O 1
ATOM 840 N N . VAL A 1 111 ? 12.733 -0.042 22.592 1.00 82.62 111 VAL A N 1
ATOM 841 C CA . VAL A 1 111 ? 12.313 -0.518 21.257 1.00 82.62 111 VAL A CA 1
ATOM 842 C C . VAL A 1 111 ? 13.328 -1.486 20.650 1.00 82.62 111 VAL A C 1
ATOM 844 O O . VAL A 1 111 ? 12.944 -2.507 20.084 1.00 82.62 111 VAL A O 1
ATOM 847 N N . HIS A 1 112 ? 14.623 -1.200 20.811 1.00 80.81 112 HIS A N 1
ATOM 848 C CA . HIS A 1 112 ? 15.701 -2.060 20.322 1.00 80.81 112 HIS A CA 1
ATOM 849 C C . HIS A 1 112 ? 15.700 -3.430 21.015 1.00 80.81 112 HIS A C 1
ATOM 851 O O . HIS A 1 112 ? 15.979 -4.444 20.386 1.00 80.81 112 HIS A O 1
ATOM 857 N N . GLU A 1 113 ? 15.365 -3.489 22.304 1.00 81.00 113 GLU A N 1
ATOM 858 C CA . GLU A 1 113 ? 15.308 -4.752 23.050 1.00 81.00 113 GLU A CA 1
ATOM 859 C C . GLU A 1 113 ? 14.087 -5.596 22.677 1.00 81.00 113 GLU A C 1
ATOM 861 O O . GLU A 1 113 ? 14.178 -6.825 22.670 1.00 81.00 113 GLU A O 1
ATOM 866 N N . LEU A 1 114 ? 12.978 -4.943 22.317 1.00 79.69 114 LEU A N 1
ATOM 867 C CA . LEU A 1 114 ? 11.788 -5.605 21.793 1.00 79.69 114 LEU A CA 1
ATOM 868 C C . LEU A 1 114 ? 12.037 -6.141 20.375 1.00 79.69 114 LEU A C 1
ATOM 870 O O . LEU A 1 114 ? 11.785 -7.311 20.117 1.00 79.69 114 LEU A O 1
ATOM 874 N N . GLN A 1 115 ? 12.572 -5.324 19.462 1.00 75.00 115 GLN A N 1
ATOM 875 C CA . GLN A 1 115 ? 12.853 -5.732 18.076 1.00 75.00 115 GLN A CA 1
ATOM 876 C C . GLN A 1 115 ? 14.029 -6.709 17.956 1.00 75.00 115 GLN A C 1
ATOM 878 O O . GLN A 1 115 ? 14.013 -7.581 17.094 1.00 75.00 115 GLN A O 1
ATOM 883 N N . GLY A 1 116 ? 15.021 -6.602 18.842 1.00 72.19 116 GLY A N 1
ATOM 884 C CA . GLY A 1 116 ? 16.161 -7.516 18.918 1.00 72.19 116 GLY A CA 1
ATOM 885 C C . GLY A 1 116 ? 15.834 -8.886 19.520 1.00 72.19 116 GLY A C 1
ATOM 886 O O . GLY A 1 116 ? 16.754 -9.677 19.713 1.00 72.19 116 GLY A O 1
ATOM 887 N N . ALA A 1 117 ? 14.560 -9.158 19.841 1.00 70.62 117 ALA A N 1
ATOM 888 C CA . ALA A 1 117 ? 14.077 -10.422 20.398 1.00 70.62 117 ALA A CA 1
ATOM 889 C C . 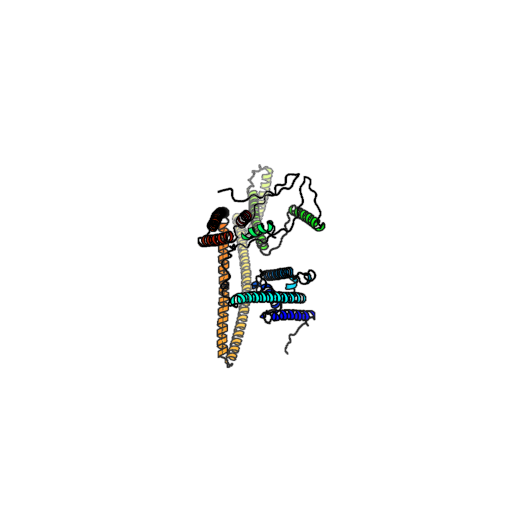ALA A 1 117 ? 14.887 -10.892 21.624 1.00 70.62 117 ALA A C 1
ATOM 891 O O . ALA A 1 117 ? 15.276 -12.055 21.740 1.00 70.62 117 ALA A O 1
ATOM 892 N N . ASN A 1 118 ? 15.174 -9.976 22.558 1.00 84.00 118 ASN A N 1
ATOM 893 C CA . ASN A 1 118 ? 15.901 -10.314 23.781 1.00 84.00 118 ASN A CA 1
ATOM 894 C C . ASN A 1 118 ? 14.983 -11.046 24.777 1.00 84.00 118 ASN A C 1
ATOM 896 O O . ASN A 1 118 ? 14.445 -10.448 25.715 1.00 84.00 118 ASN A O 1
ATOM 900 N N . TYR A 1 119 ? 14.802 -12.352 24.562 1.00 83.88 119 TYR A N 1
ATOM 901 C CA . TYR A 1 119 ? 13.871 -13.180 25.332 1.00 83.88 119 TYR A CA 1
ATOM 902 C C . TYR A 1 119 ? 14.204 -13.266 26.827 1.00 83.88 119 TYR A C 1
ATOM 904 O O . TYR A 1 119 ? 13.293 -13.394 27.636 1.00 83.88 119 TYR A O 1
ATOM 912 N N . ALA A 1 120 ? 15.467 -13.084 27.230 1.00 84.44 120 ALA A N 1
ATOM 913 C CA . ALA A 1 120 ? 15.851 -13.065 28.644 1.00 84.44 120 ALA A CA 1
ATOM 914 C C . ALA A 1 120 ? 15.213 -11.888 29.406 1.00 84.44 120 ALA A C 1
ATOM 916 O O . ALA A 1 120 ? 14.674 -12.063 30.499 1.00 84.44 120 ALA A O 1
ATOM 917 N N . LYS A 1 121 ? 15.229 -10.686 28.814 1.00 84.12 121 LYS A N 1
ATOM 918 C CA . LYS A 1 121 ? 14.559 -9.511 29.394 1.00 84.12 121 LYS A CA 1
ATOM 919 C C . LYS A 1 121 ? 13.047 -9.568 29.201 1.00 84.12 121 LYS A C 1
ATOM 921 O O . LYS A 1 121 ? 12.310 -9.253 30.131 1.00 84.12 121 LYS A O 1
ATOM 926 N N . LEU A 1 122 ? 12.585 -10.006 28.026 1.00 86.00 122 LEU A N 1
ATOM 927 C CA . LEU A 1 122 ? 11.154 -10.153 27.741 1.00 86.00 122 LEU A CA 1
ATOM 928 C C . LEU A 1 122 ? 10.481 -11.117 28.718 1.00 86.00 122 LEU A C 1
ATOM 930 O O . LEU A 1 122 ? 9.393 -10.809 29.183 1.00 86.00 122 LEU A O 1
ATOM 934 N N . LYS A 1 123 ? 11.142 -12.210 29.114 1.00 86.88 123 LYS A N 1
ATOM 935 C CA . LYS A 1 123 ? 10.635 -13.137 30.134 1.00 86.88 123 LYS A CA 1
ATOM 936 C C . LYS A 1 123 ? 10.341 -12.428 31.456 1.00 86.88 123 LYS A C 1
ATOM 938 O O . LYS A 1 123 ? 9.263 -12.599 32.014 1.00 86.88 123 LYS A O 1
ATOM 943 N N . LEU A 1 124 ? 11.269 -11.598 31.936 1.00 86.44 124 LEU A N 1
ATOM 944 C CA . LEU A 1 124 ? 11.094 -10.831 33.175 1.00 86.44 124 LEU A CA 1
ATOM 945 C C . LEU A 1 124 ? 9.951 -9.814 33.057 1.00 86.44 124 LEU A C 1
ATOM 947 O O . LEU A 1 124 ? 9.155 -9.667 33.982 1.00 86.44 124 LEU A O 1
ATOM 951 N N . VAL A 1 125 ? 9.851 -9.146 31.907 1.00 85.44 125 VAL A N 1
ATOM 952 C CA . VAL A 1 125 ? 8.779 -8.186 31.608 1.00 85.44 125 VAL A CA 1
ATOM 953 C C . VAL A 1 125 ? 7.414 -8.876 31.550 1.00 85.44 125 VAL A C 1
ATOM 955 O O . VAL A 1 125 ? 6.462 -8.393 32.159 1.00 85.44 125 VAL A O 1
ATOM 958 N N . VAL A 1 126 ? 7.321 -10.022 30.869 1.00 86.56 126 VAL A N 1
ATOM 959 C CA . VAL A 1 126 ? 6.104 -10.838 30.779 1.00 86.56 126 VAL A CA 1
ATOM 960 C C . VAL A 1 126 ? 5.705 -11.337 32.162 1.00 86.56 126 VAL A C 1
ATOM 962 O O . VAL A 1 126 ? 4.559 -11.143 32.546 1.00 86.56 126 VAL A O 1
ATOM 965 N N . ALA A 1 127 ? 6.632 -11.897 32.943 1.00 86.75 127 ALA A N 1
ATOM 966 C CA . ALA A 1 127 ? 6.350 -12.373 34.297 1.00 86.75 127 ALA A CA 1
ATOM 967 C C . ALA A 1 127 ? 5.810 -11.250 35.200 1.00 86.75 127 ALA A C 1
ATOM 969 O O . ALA A 1 127 ? 4.822 -11.441 35.913 1.00 86.75 127 ALA A O 1
ATOM 970 N N . TRP A 1 128 ? 6.408 -10.057 35.124 1.00 86.00 128 TRP A N 1
ATOM 971 C CA . TRP A 1 128 ? 5.929 -8.891 35.863 1.00 86.00 128 TRP A CA 1
ATOM 972 C C . TRP A 1 128 ? 4.529 -8.457 35.406 1.00 86.00 128 TRP A C 1
ATOM 974 O O . TRP A 1 128 ? 3.656 -8.224 36.240 1.00 86.00 128 TRP A O 1
ATOM 984 N N . LEU A 1 129 ? 4.286 -8.392 34.093 1.00 81.94 129 LEU A N 1
ATOM 985 C CA . LEU A 1 129 ? 2.986 -8.021 33.529 1.00 81.94 129 LEU A CA 1
ATOM 986 C C . LEU A 1 129 ? 1.890 -9.025 33.884 1.00 81.94 129 LEU A C 1
ATOM 988 O O . LEU A 1 129 ? 0.808 -8.619 34.292 1.00 81.94 129 LEU A O 1
ATOM 992 N N . VAL A 1 130 ? 2.161 -10.321 33.771 1.00 84.56 130 VAL A N 1
ATOM 993 C CA . VAL A 1 130 ? 1.263 -11.417 34.169 1.00 84.56 130 VAL A CA 1
ATOM 994 C C . VAL A 1 130 ? 0.893 -11.274 35.647 1.00 84.56 130 VAL A C 1
ATOM 996 O O . VAL A 1 130 ? -0.285 -11.266 36.003 1.00 84.56 130 VAL A O 1
ATOM 999 N N . GLN A 1 131 ? 1.876 -11.059 36.526 1.00 82.75 131 GLN A N 1
ATOM 1000 C CA . GLN A 1 131 ? 1.613 -10.857 37.951 1.00 82.75 131 GLN A CA 1
ATOM 1001 C C . GLN A 1 131 ? 0.770 -9.597 38.204 1.00 82.75 131 GLN A C 1
ATOM 1003 O O . GLN A 1 131 ? -0.199 -9.631 38.963 1.00 82.75 131 GLN A O 1
ATOM 1008 N N . HIS A 1 132 ? 1.103 -8.490 37.545 1.00 76.75 132 HIS A N 1
ATOM 1009 C CA . HIS A 1 132 ? 0.408 -7.210 37.672 1.00 76.75 132 HIS A CA 1
ATOM 1010 C C . HIS A 1 132 ? -1.048 -7.269 37.196 1.00 76.75 132 HIS A C 1
ATOM 1012 O O . HIS A 1 132 ? -1.972 -6.866 37.905 1.00 76.75 132 HIS A O 1
ATOM 1018 N N . THR A 1 133 ? -1.269 -7.824 36.010 1.00 77.00 133 THR A N 1
ATOM 1019 C CA . THR A 1 133 ? -2.603 -8.007 35.430 1.00 77.00 133 THR A CA 1
ATOM 1020 C C . THR A 1 133 ? -3.440 -8.983 36.250 1.00 77.00 133 THR A C 1
ATOM 1022 O O . THR A 1 133 ? -4.618 -8.711 36.475 1.00 77.00 133 THR A O 1
ATOM 1025 N N . GLN A 1 134 ? -2.842 -10.046 36.801 1.00 77.38 134 GLN A N 1
ATOM 1026 C CA . GLN A 1 134 ? -3.527 -10.963 37.715 1.00 77.38 134 GLN A CA 1
ATOM 1027 C C . GLN A 1 134 ? -3.957 -10.266 39.010 1.00 77.38 134 GLN A C 1
ATOM 1029 O O . GLN A 1 134 ? -5.085 -10.453 39.467 1.00 77.38 134 GLN A O 1
ATOM 1034 N N . ILE A 1 135 ? -3.088 -9.437 39.600 1.00 72.25 135 ILE A N 1
ATOM 1035 C CA . ILE A 1 135 ? -3.425 -8.640 40.787 1.00 72.25 135 ILE A CA 1
ATOM 1036 C C . ILE A 1 135 ? -4.592 -7.705 40.465 1.00 72.25 135 ILE A C 1
ATOM 1038 O O . ILE A 1 135 ? -5.567 -7.666 41.216 1.00 72.25 135 ILE A O 1
ATOM 1042 N N . LYS A 1 136 ? -4.555 -6.999 39.330 1.00 70.50 136 LYS A N 1
ATOM 1043 C CA . LYS A 1 136 ? -5.642 -6.104 38.908 1.00 70.50 136 LYS A CA 1
ATOM 1044 C C . LYS A 1 136 ? -6.948 -6.845 38.637 1.00 70.50 136 LYS A C 1
ATOM 1046 O O . LYS A 1 136 ? -7.985 -6.398 39.118 1.00 70.50 136 LYS A O 1
ATOM 1051 N N . LEU A 1 137 ? -6.919 -7.965 37.917 1.00 71.75 137 LEU A N 1
ATOM 1052 C CA . LEU A 1 137 ? -8.094 -8.805 37.671 1.00 71.75 137 LEU A CA 1
ATOM 1053 C C . LEU A 1 137 ? -8.697 -9.291 38.988 1.00 71.75 137 LEU A C 1
ATOM 1055 O O . LEU A 1 137 ? -9.887 -9.095 39.211 1.00 71.75 137 LEU A O 1
ATOM 1059 N N . ASN A 1 138 ? -7.876 -9.816 39.901 1.00 74.75 138 ASN A N 1
ATOM 1060 C CA . ASN A 1 138 ? -8.323 -10.203 41.238 1.00 74.75 138 ASN A CA 1
ATOM 1061 C C . ASN A 1 138 ? -8.920 -9.020 42.002 1.00 74.75 138 ASN A C 1
ATOM 1063 O O . ASN A 1 138 ? -9.966 -9.170 42.619 1.00 74.75 138 ASN A O 1
ATOM 1067 N N . THR A 1 139 ? -8.313 -7.834 41.923 1.00 74.50 139 THR A N 1
ATOM 1068 C CA . THR A 1 139 ? -8.825 -6.631 42.595 1.00 74.50 139 THR A CA 1
ATOM 1069 C C . THR A 1 139 ? -10.160 -6.189 41.992 1.00 74.50 139 THR A C 1
ATOM 1071 O O . THR A 1 139 ? -11.082 -5.868 42.732 1.00 74.50 139 THR A O 1
ATOM 1074 N N . ARG A 1 140 ? -10.314 -6.227 40.660 1.00 75.44 140 ARG A N 1
ATOM 1075 C CA . ARG A 1 140 ? -11.571 -5.907 39.960 1.00 75.44 140 ARG A CA 1
ATOM 1076 C C . ARG A 1 140 ? -12.664 -6.919 40.274 1.00 75.44 140 ARG A C 1
ATOM 1078 O O . ARG A 1 140 ? -13.791 -6.519 40.534 1.00 75.44 140 ARG A O 1
ATOM 1085 N N . VAL A 1 141 ? -12.338 -8.210 40.283 1.00 78.12 141 VAL A N 1
ATOM 1086 C CA . VAL A 1 141 ? -13.266 -9.283 40.659 1.00 78.12 141 VAL A CA 1
ATOM 1087 C C . VAL A 1 141 ? -13.655 -9.148 42.129 1.00 78.12 141 VAL A C 1
ATOM 1089 O O . VAL A 1 141 ? -14.837 -9.194 42.433 1.00 78.12 141 VAL A O 1
ATOM 1092 N N . GLN A 1 142 ? -12.711 -8.887 43.036 1.00 76.00 142 GLN A N 1
ATOM 1093 C CA . GLN A 1 142 ? -13.005 -8.612 44.445 1.00 76.00 142 GLN A CA 1
ATOM 1094 C C . GLN A 1 142 ? -13.878 -7.369 44.616 1.00 76.00 142 GLN A C 1
ATOM 1096 O O . GLN A 1 142 ? -14.824 -7.405 45.392 1.00 76.00 142 GLN A O 1
ATOM 1101 N N . GLN A 1 143 ? -13.612 -6.289 43.879 1.00 74.50 143 GLN A N 1
ATOM 1102 C CA . GLN A 1 143 ? -14.447 -5.088 43.887 1.00 74.50 143 GLN A CA 1
ATOM 1103 C C . GLN A 1 143 ? -15.847 -5.375 43.344 1.00 74.50 143 GLN A C 1
ATOM 1105 O O . GLN A 1 143 ? -16.814 -4.950 43.962 1.00 74.50 143 GLN A O 1
ATOM 1110 N N . ALA A 1 144 ? -15.972 -6.130 42.250 1.00 77.75 144 ALA A N 1
ATOM 1111 C CA . ALA A 1 144 ? -17.254 -6.521 41.669 1.00 77.75 144 ALA A CA 1
ATOM 1112 C C . ALA A 1 144 ? -18.045 -7.463 42.590 1.00 77.75 144 ALA A C 1
ATOM 1114 O O . ALA A 1 144 ? -19.254 -7.318 42.736 1.00 77.75 144 ALA A O 1
ATOM 1115 N N . ILE A 1 145 ? -17.368 -8.400 43.257 1.00 81.44 145 ILE A N 1
ATOM 1116 C CA . ILE A 1 145 ? -17.963 -9.243 44.297 1.00 81.44 145 ILE A CA 1
ATOM 1117 C C . ILE A 1 145 ? -18.384 -8.370 45.474 1.00 81.44 145 ILE A C 1
ATOM 1119 O O . ILE A 1 145 ? -19.480 -8.547 45.980 1.00 81.44 145 ILE A O 1
ATOM 1123 N N . GLN A 1 146 ? -17.568 -7.405 45.899 1.00 77.94 146 GLN A N 1
ATOM 1124 C CA . GLN A 1 146 ? -17.903 -6.510 47.001 1.00 77.94 146 GLN A CA 1
ATOM 1125 C C . GLN A 1 146 ? -19.103 -5.621 46.659 1.00 77.94 146 GLN A C 1
ATOM 1127 O O . GLN A 1 146 ? -19.968 -5.437 47.510 1.00 77.94 146 GLN A O 1
ATOM 1132 N N . THR A 1 147 ? -19.195 -5.088 45.437 1.00 78.31 147 THR A N 1
ATOM 1133 C CA . THR A 1 147 ? -20.352 -4.299 44.993 1.00 78.31 147 THR A CA 1
ATOM 1134 C C . THR A 1 147 ? -21.591 -5.172 44.887 1.00 78.31 147 THR A C 1
ATOM 1136 O O . THR A 1 147 ? -22.594 -4.839 45.505 1.00 78.31 147 THR A O 1
ATOM 1139 N N . GLN A 1 148 ? -21.506 -6.337 44.241 1.00 80.00 148 GLN A N 1
ATOM 1140 C CA . GLN A 1 148 ? -22.615 -7.291 44.186 1.00 80.00 148 GLN A CA 1
ATOM 1141 C C . GLN A 1 148 ? -23.032 -7.771 45.577 1.00 80.00 148 GLN A C 1
ATOM 1143 O O . GLN A 1 148 ? -24.217 -7.900 45.842 1.00 80.00 148 GLN A O 1
ATOM 1148 N N . TRP A 1 149 ? -22.095 -8.005 46.495 1.00 76.44 149 TRP A N 1
ATOM 1149 C CA . TRP A 1 149 ? -22.383 -8.408 47.872 1.00 76.44 149 TRP A CA 1
ATOM 1150 C C . TRP A 1 149 ? -23.013 -7.271 48.672 1.00 76.44 149 TRP A C 1
ATOM 1152 O O . TRP A 1 149 ? -23.890 -7.514 49.497 1.00 76.44 149 TRP A O 1
ATOM 1162 N N . ASN A 1 150 ? -22.597 -6.027 48.435 1.00 75.31 150 ASN A N 1
ATOM 1163 C CA . ASN A 1 150 ? -23.233 -4.850 49.017 1.00 75.31 150 ASN A CA 1
ATOM 1164 C C . ASN A 1 150 ? -24.661 -4.678 48.468 1.00 75.31 150 ASN A C 1
ATOM 1166 O O . ASN A 1 150 ? -25.572 -4.448 49.260 1.00 75.31 150 ASN A O 1
ATOM 1170 N N . ASP A 1 151 ? -24.871 -4.888 47.167 1.00 70.00 151 ASP A N 1
ATOM 1171 C CA . ASP A 1 151 ? -26.179 -4.838 46.498 1.00 70.00 151 ASP A CA 1
ATOM 1172 C C . ASP A 1 151 ? -27.093 -6.007 46.915 1.00 70.00 151 ASP A C 1
ATOM 1174 O O . ASP A 1 151 ? -28.304 -5.872 47.088 1.00 70.00 151 ASP A O 1
ATOM 1178 N N . LEU A 1 152 ? -26.518 -7.183 47.157 1.00 65.38 152 LEU A N 1
ATOM 1179 C CA . LEU A 1 152 ? -27.230 -8.336 47.698 1.00 65.38 152 LEU A CA 1
ATOM 1180 C C . LEU A 1 152 ? -27.514 -8.152 49.184 1.00 65.38 152 LEU A C 1
ATOM 1182 O O . LEU A 1 152 ? -28.573 -8.565 49.632 1.00 65.38 152 LEU A O 1
ATOM 1186 N N . ARG A 1 153 ? -26.646 -7.505 49.970 1.00 57.91 153 ARG A N 1
ATOM 1187 C CA . ARG A 1 153 ? -26.947 -7.137 51.365 1.00 57.91 153 ARG A CA 1
ATOM 1188 C C . ARG A 1 153 ? -28.064 -6.106 51.463 1.00 57.91 153 ARG A C 1
ATOM 1190 O O . ARG A 1 153 ? -28.871 -6.206 52.383 1.00 57.91 153 ARG A O 1
ATOM 1197 N N . THR A 1 154 ? -28.139 -5.154 50.534 1.00 54.50 154 THR A N 1
ATOM 1198 C CA . THR A 1 154 ? -29.266 -4.211 50.469 1.00 54.50 154 THR A CA 1
ATOM 1199 C C . THR A 1 154 ? -30.558 -4.886 50.005 1.00 54.50 154 THR A C 1
ATOM 1201 O O . THR A 1 154 ? -31.632 -4.418 50.368 1.00 54.50 154 THR A O 1
ATOM 1204 N N . THR A 1 155 ? -30.468 -6.013 49.287 1.00 50.97 155 THR A N 1
ATOM 1205 C CA . THR A 1 155 ? -31.631 -6.766 48.776 1.00 50.97 155 THR A CA 1
ATOM 1206 C C . THR A 1 155 ? -32.075 -7.943 49.674 1.00 50.97 155 THR A C 1
ATOM 1208 O O . THR A 1 155 ? -33.256 -8.275 49.703 1.00 50.97 155 THR A O 1
ATOM 1211 N N . SER A 1 156 ? -31.166 -8.589 50.417 1.00 46.69 156 SER A N 1
ATOM 1212 C CA . SER A 1 156 ? -31.404 -9.844 51.170 1.00 46.69 156 SER A CA 1
ATOM 1213 C C . SER A 1 156 ? -31.639 -9.669 52.669 1.00 46.69 156 SER A C 1
ATOM 1215 O O . SER A 1 156 ? -32.172 -10.581 53.306 1.00 46.69 156 SER A O 1
ATOM 1217 N N . LEU A 1 157 ? -31.352 -8.497 53.247 1.00 47.06 157 LEU A N 1
ATOM 1218 C CA . LEU A 1 157 ? -32.130 -8.090 54.409 1.00 47.06 157 LEU A CA 1
ATOM 1219 C C . LEU A 1 157 ? -33.511 -7.712 53.881 1.00 47.06 157 LEU A C 1
ATOM 1221 O O . LEU A 1 157 ? -33.713 -6.597 53.409 1.00 47.06 157 LEU A O 1
ATOM 1225 N N . GLY A 1 158 ? -34.456 -8.650 53.982 1.00 45.94 158 GLY A N 1
ATOM 1226 C CA . GLY A 1 158 ? -35.900 -8.420 53.896 1.00 45.94 158 GLY A CA 1
ATOM 1227 C C . GLY A 1 158 ? -36.397 -7.496 55.012 1.00 45.94 158 GLY A C 1
ATOM 1228 O O . GLY A 1 158 ? -37.334 -7.809 55.738 1.00 45.94 158 GLY A O 1
ATOM 1229 N N . THR A 1 159 ? -35.749 -6.352 55.157 1.00 43.84 159 THR A N 1
ATOM 1230 C CA . THR A 1 159 ? -36.177 -5.226 55.949 1.00 43.84 159 THR A CA 1
ATOM 1231 C C . THR A 1 159 ? -36.908 -4.349 54.952 1.00 43.84 159 THR A C 1
ATOM 1233 O O . THR A 1 159 ? -36.298 -3.599 54.189 1.00 43.84 159 THR A O 1
ATOM 1236 N N . GLN A 1 160 ? -38.244 -4.424 54.968 1.00 47.06 160 GLN A N 1
ATOM 1237 C CA . GLN A 1 160 ? -39.011 -3.215 54.678 1.00 47.06 160 GLN A CA 1
ATOM 1238 C C . GLN 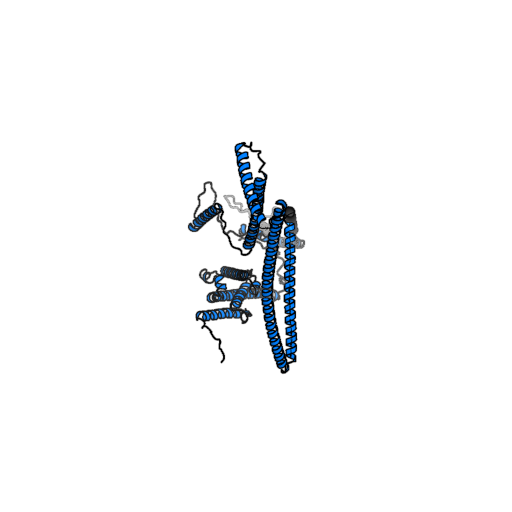A 1 160 ? -38.307 -2.046 55.379 1.00 47.06 160 GLN A C 1
ATOM 1240 O O . GLN A 1 160 ? -37.868 -2.251 56.517 1.00 47.06 160 GLN A O 1
ATOM 1245 N N . PRO A 1 161 ? -38.192 -0.854 54.759 1.00 49.81 161 PRO A N 1
ATOM 1246 C CA . PRO A 1 161 ? -37.706 0.318 55.484 1.00 49.81 161 PRO A CA 1
ATOM 1247 C C . PRO A 1 161 ? -38.435 0.333 56.829 1.00 49.81 161 PRO A C 1
ATOM 1249 O O . PRO A 1 161 ? -39.654 0.123 56.823 1.00 49.81 161 PRO A O 1
ATOM 1252 N N . PRO A 1 162 ? -37.714 0.405 57.962 1.00 43.06 162 PRO A N 1
ATOM 1253 C CA . PRO A 1 162 ? -38.280 0.070 59.256 1.00 43.06 162 PRO A CA 1
ATOM 1254 C C . PRO A 1 162 ? -39.607 0.803 59.405 1.00 43.06 162 PRO A C 1
ATOM 1256 O O . PRO A 1 162 ? -39.645 2.032 59.315 1.00 43.06 162 PRO A O 1
ATOM 1259 N N . ARG A 1 163 ? -40.701 0.055 59.625 1.00 46.81 163 ARG A N 1
ATOM 1260 C CA . ARG A 1 163 ? -41.845 0.648 60.316 1.00 46.81 163 ARG A CA 1
ATOM 1261 C C . ARG A 1 163 ? -41.225 1.271 61.558 1.00 46.81 163 ARG A C 1
ATOM 1263 O O . ARG A 1 163 ? -40.578 0.528 62.306 1.00 46.81 163 ARG A O 1
ATOM 1270 N N . PRO A 1 164 ? -41.315 2.600 61.730 1.00 46.41 164 PRO A N 1
ATOM 1271 C CA . PRO A 1 164 ? -40.737 3.218 62.897 1.00 46.41 164 PRO A CA 1
ATOM 1272 C C . PRO A 1 164 ? -41.305 2.464 64.097 1.00 46.41 164 PRO A C 1
ATOM 1274 O O . PRO A 1 164 ? -42.504 2.141 64.090 1.00 46.41 164 PRO A O 1
ATOM 1277 N N . PRO A 1 165 ? -40.471 2.112 65.090 1.00 43.81 165 PRO A N 1
ATOM 1278 C CA . PRO A 1 165 ? -41.018 1.668 66.352 1.00 43.81 165 PRO A CA 1
ATOM 1279 C C . PRO A 1 165 ? -42.090 2.683 66.729 1.00 43.81 165 PRO A C 1
ATOM 1281 O O . PRO A 1 165 ? -41.929 3.886 66.491 1.00 43.81 165 PRO A O 1
ATOM 1284 N N . HIS A 1 166 ? -43.184 2.204 67.306 1.00 46.75 166 HIS A N 1
ATOM 1285 C CA . HIS A 1 166 ? -44.051 3.046 68.109 1.00 46.75 166 HIS A CA 1
ATOM 1286 C C . HIS A 1 166 ? -43.241 3.492 69.343 1.00 46.75 166 HIS A C 1
ATOM 1288 O O . HIS A 1 166 ? -43.495 3.099 70.474 1.00 46.75 166 HIS A O 1
ATOM 1294 N N . ALA A 1 167 ? -42.187 4.257 69.088 1.00 37.75 167 ALA A N 1
ATOM 1295 C CA . ALA A 1 167 ? -41.487 5.102 70.004 1.00 37.75 167 ALA A CA 1
ATOM 1296 C C . ALA A 1 167 ? -42.252 6.428 70.000 1.00 37.75 167 ALA A C 1
ATOM 1298 O O . ALA A 1 167 ? -42.835 6.815 68.979 1.00 37.75 167 ALA A O 1
ATOM 1299 N N . PRO A 1 168 ? -42.312 7.080 71.161 1.00 40.84 168 PRO A N 1
ATOM 1300 C CA . PRO A 1 168 ? -43.192 8.202 71.383 1.00 40.84 168 PRO A CA 1
ATOM 1301 C C . PRO A 1 168 ? -42.883 9.296 70.360 1.00 40.84 168 PRO A C 1
ATOM 1303 O O . PRO A 1 168 ? -41.729 9.669 70.177 1.00 40.84 168 PRO A O 1
ATOM 1306 N N . TRP A 1 169 ? -43.926 9.719 69.648 1.00 35.16 169 TRP A N 1
ATOM 1307 C CA . TRP A 1 169 ? -44.123 11.071 69.136 1.00 35.16 169 TRP A CA 1
ATOM 1308 C C . TRP A 1 169 ? -42.847 11.928 68.951 1.00 35.16 169 TRP A C 1
ATOM 1310 O O . TRP A 1 169 ? -42.285 12.487 69.880 1.00 35.16 169 TRP A O 1
ATOM 1320 N N . TYR A 1 170 ? -42.467 12.097 67.683 1.00 44.75 170 TYR A N 1
ATOM 1321 C CA . TYR A 1 170 ? -41.933 13.339 67.111 1.00 44.75 170 TYR A CA 1
ATOM 1322 C C . TYR A 1 170 ? -40.764 14.032 67.849 1.00 44.75 170 TYR A C 1
ATOM 1324 O O . TYR A 1 170 ? -40.930 15.034 68.541 1.00 44.75 170 TYR A O 1
ATOM 1332 N N . ARG A 1 171 ? -39.533 13.636 67.503 1.00 42.41 171 ARG A N 1
ATOM 1333 C CA . ARG A 1 171 ? -38.453 14.613 67.287 1.00 42.41 171 ARG A CA 1
ATOM 1334 C C . ARG A 1 171 ? -38.228 14.741 65.783 1.00 42.41 171 ARG A C 1
ATOM 1336 O O . ARG A 1 171 ? -37.645 13.853 65.170 1.00 42.41 171 ARG A O 1
ATOM 1343 N N . VAL A 1 172 ? -38.715 15.826 65.187 1.00 40.34 172 VAL A N 1
ATOM 1344 C CA . VAL A 1 172 ? -38.403 16.184 63.797 1.00 40.34 172 VAL A CA 1
ATOM 1345 C C . VAL A 1 172 ? -37.172 17.071 63.811 1.00 40.34 172 VAL A C 1
ATOM 1347 O O . VAL A 1 172 ? -37.238 18.224 64.221 1.00 40.34 172 VAL A O 1
ATOM 1350 N N . GLU A 1 173 ? -36.051 16.534 63.344 1.00 46.59 173 GLU A N 1
ATOM 1351 C CA . GLU A 1 173 ? -34.927 17.343 62.881 1.00 46.59 173 GLU A CA 1
ATOM 1352 C C . GLU A 1 173 ? -34.946 17.351 61.350 1.00 46.59 173 GLU A C 1
ATOM 1354 O O . GLU A 1 173 ? -34.907 16.303 60.701 1.00 46.59 173 GLU A O 1
ATOM 1359 N N . ARG A 1 174 ? -35.039 18.547 60.757 1.00 46.19 174 ARG A N 1
ATOM 1360 C CA . ARG A 1 174 ? -34.919 18.739 59.307 1.00 46.19 174 ARG A CA 1
ATOM 1361 C C . ARG A 1 174 ? -33.479 18.430 58.892 1.00 46.19 174 ARG A C 1
ATOM 1363 O O . ARG A 1 174 ? -32.585 19.244 59.108 1.00 46.19 174 ARG A O 1
ATOM 1370 N N . GLN A 1 175 ? -33.248 17.285 58.253 1.00 44.94 175 GLN A N 1
ATOM 1371 C CA . GLN A 1 175 ? -31.974 17.025 57.585 1.00 44.94 175 GLN A CA 1
ATOM 1372 C C . GLN A 1 175 ? -31.976 17.659 56.190 1.00 44.94 175 GLN A C 1
ATOM 1374 O O . GLN A 1 175 ? -32.703 17.245 55.287 1.00 44.94 175 GLN A O 1
ATOM 1379 N N . SER A 1 176 ? -31.153 18.693 56.024 1.00 42.81 176 SER A N 1
ATOM 1380 C CA . SER A 1 176 ? -30.795 19.254 54.720 1.00 42.81 176 SER A CA 1
ATOM 1381 C C . SER A 1 176 ? -30.105 18.177 53.869 1.00 42.81 176 SER A C 1
ATOM 1383 O O . SER A 1 176 ? -29.220 17.478 54.357 1.00 42.81 176 SER A O 1
ATOM 1385 N N . LYS A 1 177 ? -30.455 18.070 52.578 1.00 44.34 177 LYS A N 1
ATOM 1386 C CA . LYS A 1 177 ? -29.768 17.176 51.620 1.00 44.34 177 LYS A CA 1
ATOM 1387 C C . LYS A 1 177 ? -28.290 17.538 51.395 1.00 44.34 177 LYS A C 1
ATOM 1389 O O . LYS A 1 177 ? -27.558 16.745 50.812 1.00 44.34 177 LYS A O 1
ATOM 1394 N N . PHE A 1 178 ? -27.838 18.696 51.873 1.00 41.28 178 PHE A N 1
ATOM 1395 C CA . PHE A 1 178 ? -26.421 19.030 51.982 1.00 41.28 178 PHE A CA 1
ATOM 1396 C C . PHE A 1 178 ? -25.899 18.560 53.337 1.00 41.28 178 PHE A C 1
ATOM 1398 O O . PHE A 1 178 ? -26.410 18.998 54.373 1.00 41.28 178 PHE A O 1
ATOM 1405 N N . ARG A 1 179 ? -24.884 17.681 53.325 1.00 45.09 179 ARG A N 1
ATOM 1406 C CA . ARG A 1 179 ? -24.185 17.269 54.550 1.00 45.09 179 ARG A CA 1
ATOM 1407 C C . ARG A 1 179 ? -23.695 18.526 55.284 1.00 45.09 179 ARG A C 1
ATOM 1409 O O . ARG A 1 179 ? -23.032 19.355 54.654 1.00 45.09 179 ARG A O 1
ATOM 1416 N N . PRO A 1 180 ? -23.978 18.687 56.587 1.00 42.53 180 PRO A N 1
ATOM 1417 C CA . PRO A 1 180 ? -23.313 19.717 57.363 1.00 42.53 180 PRO A CA 1
ATOM 1418 C C . PRO A 1 180 ? -21.809 19.414 57.407 1.00 42.53 180 PRO A C 1
ATOM 1420 O O . PRO A 1 180 ? -21.378 18.262 57.305 1.00 42.53 180 PRO A O 1
ATOM 1423 N N . HIS A 1 181 ? -21.014 20.477 57.475 1.00 45.53 181 HIS A N 1
ATOM 1424 C CA . HIS A 1 181 ? -19.560 20.406 57.428 1.00 45.53 181 HIS A CA 1
ATOM 1425 C C . HIS A 1 181 ? -19.029 19.705 58.684 1.00 45.53 181 HIS A C 1
ATOM 1427 O O . HIS A 1 181 ? -19.463 20.019 59.788 1.00 45.53 181 HIS A O 1
ATOM 1433 N N . GLY A 1 182 ? -18.052 18.810 58.527 1.00 45.00 182 GLY A N 1
ATOM 1434 C CA . GLY A 1 182 ? -17.129 18.529 59.624 1.00 45.00 182 GLY A CA 1
ATOM 1435 C C . GLY A 1 182 ? -16.283 19.781 59.857 1.00 45.00 182 GLY A C 1
ATOM 1436 O O . GLY A 1 182 ? -15.790 20.371 58.895 1.00 45.00 182 GLY A O 1
ATOM 1437 N N . GLU A 1 183 ? -16.142 20.215 61.105 1.00 48.97 183 GLU A N 1
ATOM 1438 C CA . GLU A 1 183 ? -15.496 21.481 61.499 1.00 48.97 183 GLU A CA 1
ATOM 1439 C C . GLU A 1 183 ? -13.999 21.583 61.125 1.00 48.97 183 GLU A C 1
ATOM 1441 O O . GLU A 1 183 ? -13.374 22.616 61.339 1.00 48.97 183 GLU A O 1
ATOM 1446 N N . THR A 1 184 ? -13.418 20.551 60.512 1.00 50.91 184 THR A N 1
ATOM 1447 C CA . THR A 1 184 ? -11.972 20.387 60.310 1.00 50.91 184 THR A CA 1
ATOM 1448 C C . THR A 1 184 ? -11.427 20.865 58.963 1.00 50.91 184 THR A C 1
ATOM 1450 O O . THR A 1 184 ? -10.226 20.758 58.743 1.00 50.91 184 THR A O 1
ATOM 1453 N N . ASN A 1 185 ? -12.256 21.370 58.044 1.00 50.91 185 ASN A N 1
ATOM 1454 C CA . ASN A 1 185 ? -11.766 21.754 56.712 1.00 50.91 185 ASN A CA 1
ATOM 1455 C C . ASN A 1 185 ? -11.379 23.237 56.670 1.00 50.91 185 ASN A C 1
ATOM 1457 O O . ASN A 1 185 ? -12.200 24.110 56.988 1.00 50.91 185 ASN A O 1
ATOM 1461 N N . THR A 1 186 ? -10.151 23.524 56.238 1.00 73.06 186 THR A N 1
ATOM 1462 C CA . THR A 1 186 ? -9.647 24.888 56.027 1.00 73.06 186 THR A CA 1
ATOM 1463 C C . THR A 1 186 ? -10.469 25.611 54.956 1.00 73.06 186 THR A C 1
ATOM 1465 O O . THR A 1 186 ? -11.088 24.999 54.083 1.00 73.06 186 THR A O 1
ATOM 1468 N N . GLU A 1 187 ? -10.533 26.940 55.032 1.00 60.12 187 GLU A N 1
ATOM 1469 C CA . GLU A 1 187 ? -11.369 27.766 54.148 1.00 60.12 187 GLU A CA 1
ATOM 1470 C C . GLU A 1 187 ? -11.034 27.561 52.658 1.00 60.12 187 GLU A C 1
ATOM 1472 O O . GLU A 1 187 ? -11.929 27.474 51.815 1.00 60.12 187 GLU A O 1
ATOM 1477 N N . GLN A 1 188 ? -9.754 27.346 52.347 1.00 63.56 188 GLN A N 1
ATOM 1478 C CA . GLN A 1 188 ? -9.259 27.072 50.995 1.00 63.56 188 GLN A CA 1
ATOM 1479 C C . GLN A 1 188 ? -9.793 25.752 50.416 1.00 63.56 188 GLN A C 1
ATOM 1481 O O . GLN A 1 188 ? -10.158 25.708 49.243 1.00 63.56 188 GLN A O 1
ATOM 1486 N N . GLU A 1 189 ? -9.943 24.699 51.224 1.00 58.16 189 GLU A N 1
ATOM 1487 C CA . GLU A 1 189 ? -10.509 23.420 50.768 1.00 58.16 189 GLU A CA 1
ATOM 1488 C C . GLU A 1 189 ? -12.013 23.502 50.482 1.00 58.16 189 GLU A C 1
ATOM 1490 O O . GLU A 1 189 ? -12.534 22.767 49.636 1.00 58.16 189 GLU A O 1
ATOM 1495 N N . ARG A 1 190 ? -12.724 24.401 51.175 1.00 61.91 190 ARG A N 1
ATOM 1496 C CA . ARG A 1 190 ? -14.151 24.663 50.924 1.00 61.91 190 ARG A CA 1
ATOM 1497 C C . ARG A 1 190 ? -14.329 25.384 49.596 1.00 61.91 190 ARG A C 1
ATOM 1499 O O . ARG A 1 190 ? -15.171 24.989 48.794 1.00 61.91 190 ARG A O 1
ATOM 1506 N N . ILE A 1 191 ? -13.487 26.386 49.342 1.00 62.41 191 ILE A N 1
ATOM 1507 C CA . ILE A 1 191 ? -13.469 27.145 48.088 1.00 62.41 191 ILE A CA 1
ATOM 1508 C C . ILE A 1 191 ? -13.097 26.227 46.916 1.00 62.41 191 ILE A C 1
ATOM 1510 O O . ILE A 1 191 ? -13.778 26.229 45.894 1.00 62.41 191 ILE A O 1
ATOM 1514 N N . GLN A 1 192 ? -12.086 25.373 47.082 1.00 52.78 192 GLN A N 1
ATOM 1515 C CA . GLN A 1 192 ? -11.623 24.461 46.036 1.00 52.78 192 GLN A CA 1
ATOM 1516 C C . GLN A 1 192 ? -12.657 23.382 45.686 1.00 52.78 192 GLN A C 1
ATOM 1518 O O . GLN A 1 192 ? -12.852 23.084 44.510 1.00 52.78 192 GLN A O 1
ATOM 1523 N N . ARG A 1 193 ? -13.381 22.833 46.670 1.00 54.41 193 ARG A N 1
ATOM 1524 C CA . ARG A 1 193 ? -14.496 21.907 46.397 1.00 54.41 193 ARG A CA 1
ATOM 1525 C C . ARG A 1 193 ? -15.675 22.596 45.718 1.00 54.41 193 ARG A C 1
ATOM 1527 O O . ARG A 1 193 ? -16.240 22.023 44.795 1.00 54.41 193 ARG A O 1
ATOM 1534 N N . CYS A 1 194 ? -15.993 23.822 46.130 1.00 55.00 194 CYS A N 1
ATOM 1535 C CA . CYS A 1 194 ? -17.038 24.623 45.498 1.00 55.00 194 CYS A CA 1
ATOM 1536 C C . CYS A 1 194 ? -16.692 24.919 44.026 1.00 55.00 194 CYS A C 1
ATOM 1538 O O . CYS A 1 194 ? -17.541 24.804 43.154 1.00 55.00 194 CYS A O 1
ATOM 1540 N N . LEU A 1 195 ? -15.424 25.210 43.719 1.00 57.47 195 LEU A N 1
ATOM 1541 C CA . LEU A 1 195 ? -14.954 25.438 42.347 1.00 57.47 195 LEU A CA 1
ATOM 1542 C C . LEU A 1 195 ? -14.913 24.149 41.503 1.00 57.47 195 LEU A C 1
ATOM 1544 O O . LEU A 1 195 ? -15.241 24.182 40.318 1.00 57.47 195 LEU A O 1
ATOM 1548 N N . LEU A 1 196 ? -14.576 23.003 42.105 1.00 53.34 196 LEU A N 1
ATOM 1549 C CA . LEU A 1 196 ? -14.583 21.695 41.433 1.00 53.34 196 LEU A CA 1
ATOM 1550 C C . LEU A 1 196 ? -15.993 21.235 41.032 1.00 53.34 196 LEU A C 1
ATOM 1552 O O . LEU A 1 196 ? -16.140 20.571 40.007 1.00 53.34 196 LEU A O 1
ATOM 1556 N N . GLU A 1 197 ? -17.021 21.610 41.797 1.00 52.97 197 GLU A N 1
ATOM 1557 C CA . GLU A 1 197 ? -18.428 21.301 41.501 1.00 52.97 197 GLU A CA 1
ATOM 1558 C C . GLU A 1 197 ? -18.940 22.030 40.240 1.00 52.97 197 GLU A C 1
ATOM 1560 O O . GLU A 1 197 ? -19.877 21.562 39.594 1.00 52.97 197 GLU A O 1
ATOM 1565 N N . TYR A 1 198 ? -18.276 23.121 39.827 1.00 49.09 198 TYR A N 1
ATOM 1566 C CA . TYR A 1 198 ? -18.640 23.919 38.647 1.00 49.09 198 TYR A CA 1
ATOM 1567 C C . TYR A 1 198 ? -17.647 23.845 37.471 1.00 49.09 198 TYR A C 1
ATOM 1569 O O . TYR A 1 198 ? -17.857 24.518 36.463 1.00 49.09 198 TYR A O 1
ATOM 1577 N N . GLY A 1 199 ? -16.654 22.951 37.531 1.00 42.53 199 GLY A N 1
ATOM 1578 C CA . GLY A 1 199 ? -15.928 22.461 36.356 1.00 42.53 199 GLY A CA 1
ATOM 1579 C C . GLY A 1 199 ? -14.853 23.387 35.778 1.00 42.53 199 GLY A C 1
ATOM 1580 O O . GLY A 1 199 ? -15.050 23.972 34.721 1.00 42.53 199 GLY A O 1
ATOM 1581 N N . GLU A 1 200 ? -13.668 23.390 36.392 1.00 36.00 200 GLU A N 1
ATOM 1582 C CA . GLU A 1 200 ? -12.390 23.653 35.711 1.00 36.00 200 GLU A CA 1
ATOM 1583 C C . GLU A 1 200 ? -11.251 22.987 36.509 1.00 36.00 200 GLU A C 1
ATOM 1585 O O . GLU A 1 200 ? -11.053 23.264 37.692 1.00 36.00 200 GLU A O 1
ATOM 1590 N N . ARG A 1 201 ? -10.525 22.035 35.904 1.00 31.70 201 ARG A N 1
ATOM 1591 C CA . ARG A 1 201 ? -9.366 21.385 36.541 1.00 31.70 201 ARG A CA 1
ATOM 1592 C C . ARG A 1 201 ? -8.126 22.248 36.304 1.00 31.70 201 ARG A C 1
ATOM 1594 O O . ARG A 1 201 ? -7.539 22.173 35.230 1.00 31.70 201 ARG A O 1
ATOM 1601 N N . LEU A 1 202 ? -7.702 23.014 37.306 1.00 33.81 202 LEU A N 1
ATOM 1602 C CA . LEU A 1 202 ? -6.355 23.589 37.344 1.00 33.81 202 LEU A CA 1
ATOM 1603 C C . LEU A 1 202 ? -5.426 22.662 38.135 1.00 33.81 202 LEU A C 1
ATOM 1605 O O . LEU A 1 202 ? -5.751 22.224 39.240 1.00 33.81 202 LEU A O 1
ATOM 1609 N N . ALA A 1 203 ? -4.284 22.335 37.532 1.00 30.70 203 ALA A N 1
ATOM 1610 C CA . ALA A 1 203 ? -3.210 21.576 38.154 1.00 30.70 203 ALA A CA 1
ATOM 1611 C C . ALA A 1 203 ? -2.758 22.245 39.464 1.00 30.70 203 ALA A C 1
ATOM 1613 O O . ALA A 1 203 ? -2.599 23.462 39.534 1.00 30.70 203 ALA A O 1
ATOM 1614 N N . SER A 1 204 ? -2.560 21.436 40.502 1.00 26.02 204 SER A N 1
ATOM 1615 C CA . SER A 1 204 ? -2.080 21.877 41.812 1.00 26.02 204 SER A CA 1
ATOM 1616 C C . SER A 1 204 ? -0.586 22.221 41.761 1.00 26.02 204 SER A C 1
ATOM 1618 O O . SER A 1 204 ? 0.200 21.374 41.335 1.00 26.02 204 SER A O 1
ATOM 1620 N N . PRO A 1 205 ? -0.155 23.393 42.260 1.00 35.47 205 PRO A N 1
ATOM 1621 C CA . PRO A 1 205 ? 1.173 23.553 42.816 1.00 35.47 205 PRO A CA 1
ATOM 1622 C C . PRO A 1 205 ? 1.095 23.345 44.333 1.00 35.47 205 PRO A C 1
ATOM 1624 O O . PRO A 1 205 ? 0.315 23.987 45.040 1.00 35.47 205 PRO A O 1
ATOM 1627 N N . ALA A 1 206 ? 1.901 22.417 44.835 1.00 28.19 206 ALA A N 1
ATOM 1628 C CA . ALA A 1 206 ? 2.095 22.221 46.258 1.00 28.19 206 ALA A CA 1
ATOM 1629 C C . ALA A 1 206 ? 2.899 23.389 46.862 1.00 28.19 206 ALA A C 1
ATOM 1631 O O . ALA A 1 206 ? 3.950 23.758 46.348 1.00 28.19 206 ALA A O 1
ATOM 1632 N N . ALA A 1 207 ? 2.377 23.910 47.976 1.00 27.91 207 ALA A N 1
ATOM 1633 C CA . ALA A 1 207 ? 3.075 24.510 49.116 1.00 27.91 207 ALA A CA 1
ATOM 1634 C C . ALA A 1 207 ? 4.159 25.580 48.853 1.00 27.91 207 ALA A C 1
ATOM 1636 O O . ALA A 1 207 ? 5.345 25.280 48.746 1.00 27.91 207 ALA A O 1
ATOM 1637 N N . ALA A 1 208 ? 3.759 26.852 48.950 1.00 27.70 208 ALA A N 1
ATOM 1638 C CA . ALA A 1 208 ? 4.637 27.940 49.375 1.00 27.70 208 ALA A CA 1
ATOM 1639 C C . ALA A 1 208 ? 4.099 28.528 50.689 1.00 27.70 208 ALA A C 1
ATOM 1641 O O . ALA A 1 208 ? 3.050 29.171 50.726 1.00 27.70 208 ALA A O 1
ATOM 1642 N N . THR A 1 209 ? 4.805 28.247 51.781 1.00 31.33 209 THR A N 1
ATOM 1643 C CA . THR A 1 209 ? 4.637 28.882 53.091 1.00 31.33 209 THR A CA 1
ATOM 1644 C C . THR A 1 209 ? 5.177 30.315 53.085 1.00 31.33 209 THR A C 1
ATOM 1646 O O . THR A 1 209 ? 6.144 30.636 52.403 1.00 31.33 209 THR A O 1
ATOM 1649 N N . MET A 1 210 ? 4.502 31.155 53.864 1.00 32.00 210 MET A N 1
ATOM 1650 C CA . MET A 1 210 ? 4.578 32.615 53.944 1.00 32.00 210 MET A CA 1
ATOM 1651 C C . MET A 1 210 ? 5.892 33.162 54.533 1.00 32.00 210 MET A C 1
ATOM 1653 O O . MET A 1 210 ? 6.378 32.603 55.512 1.00 32.00 210 MET A O 1
ATOM 1657 N N . ALA A 1 211 ? 6.357 34.324 54.044 1.00 27.70 211 ALA A N 1
ATOM 1658 C CA . ALA A 1 211 ? 7.017 35.370 54.849 1.00 27.70 211 ALA A CA 1
ATOM 1659 C C . ALA A 1 211 ? 7.117 36.720 54.090 1.00 27.70 211 ALA A C 1
ATOM 1661 O O . ALA A 1 211 ? 7.774 36.816 53.061 1.00 27.70 211 ALA A O 1
ATOM 1662 N N . THR A 1 212 ? 6.385 37.707 54.620 1.00 28.69 212 THR A N 1
ATOM 1663 C CA . THR A 1 212 ? 6.593 39.173 54.754 1.00 28.69 212 THR A CA 1
ATOM 1664 C C . THR A 1 212 ? 7.529 39.990 53.837 1.00 28.69 212 THR A C 1
ATOM 1666 O O . THR A 1 212 ? 8.649 39.605 53.528 1.00 28.69 212 THR A O 1
ATOM 1669 N N . ALA A 1 213 ? 7.043 41.199 53.527 1.00 31.06 213 ALA A N 1
ATOM 1670 C CA . ALA A 1 213 ? 7.613 42.287 52.726 1.00 31.06 213 ALA A CA 1
ATOM 1671 C C . ALA A 1 213 ? 8.933 42.904 53.242 1.00 31.06 213 ALA A C 1
ATOM 1673 O O . ALA A 1 213 ? 9.109 43.014 54.452 1.00 31.06 213 ALA A O 1
ATOM 1674 N N . ASP A 1 214 ? 9.819 43.338 52.328 1.00 27.39 214 ASP A N 1
ATOM 1675 C CA . ASP A 1 214 ? 10.167 44.758 52.080 1.00 27.39 214 ASP A CA 1
ATOM 1676 C C . ASP A 1 214 ? 11.307 44.942 51.036 1.00 27.39 214 ASP A C 1
ATOM 1678 O O . ASP A 1 214 ? 12.237 44.147 50.959 1.00 27.39 214 ASP A O 1
ATOM 1682 N N . HIS A 1 215 ? 11.170 46.021 50.251 1.00 30.80 215 HIS A N 1
ATOM 1683 C CA . HIS A 1 215 ? 12.119 46.824 49.444 1.00 30.80 215 HIS A CA 1
ATOM 1684 C C . HIS A 1 215 ? 13.182 46.252 48.467 1.00 30.80 215 HIS A C 1
ATOM 1686 O O . HIS A 1 215 ? 14.137 45.578 48.831 1.00 30.80 215 HIS A O 1
ATOM 1692 N N . ASP A 1 216 ? 13.047 46.715 47.211 1.00 29.70 216 ASP A N 1
ATOM 1693 C CA . ASP A 1 216 ? 14.042 47.280 46.278 1.00 29.70 216 ASP A CA 1
ATOM 1694 C C . ASP A 1 216 ? 15.516 46.829 46.352 1.00 29.70 216 ASP A C 1
ATOM 1696 O O . ASP A 1 216 ? 16.269 47.241 47.229 1.00 29.70 216 ASP A O 1
ATOM 1700 N N . THR A 1 217 ? 15.979 46.122 45.311 1.00 28.86 217 THR A N 1
ATOM 1701 C CA . THR A 1 217 ? 17.050 46.524 44.360 1.00 28.86 217 THR A CA 1
ATOM 1702 C C . THR A 1 217 ? 17.724 45.315 43.692 1.00 28.86 217 THR A C 1
ATOM 1704 O O . THR A 1 217 ? 17.939 44.273 44.293 1.00 28.86 217 THR A O 1
ATOM 1707 N N . ALA A 1 218 ? 18.085 45.521 42.421 1.00 27.16 218 ALA A N 1
ATOM 1708 C CA . ALA A 1 218 ? 19.188 44.901 41.682 1.00 27.16 218 ALA A CA 1
ATOM 1709 C C . ALA A 1 218 ? 19.289 43.360 41.595 1.00 27.16 218 ALA A C 1
ATOM 1711 O O . ALA A 1 218 ? 19.696 42.645 42.505 1.00 27.16 218 ALA A O 1
ATOM 1712 N N . ALA A 1 219 ? 19.063 42.900 40.363 1.00 37.72 219 ALA A N 1
ATOM 1713 C CA . ALA A 1 219 ? 19.507 41.639 39.786 1.00 37.72 219 ALA A CA 1
ATOM 1714 C C . ALA A 1 219 ? 20.807 41.069 40.385 1.00 37.72 219 ALA A C 1
ATOM 1716 O O . ALA A 1 219 ? 21.889 41.619 40.195 1.00 37.72 219 ALA A O 1
ATOM 1717 N N . THR A 1 220 ? 20.708 39.885 40.987 1.00 32.19 220 THR A N 1
ATOM 1718 C CA . THR A 1 220 ? 21.807 38.919 41.079 1.00 32.19 220 THR A CA 1
ATOM 1719 C C . THR A 1 220 ? 21.246 37.502 40.990 1.00 32.19 220 THR A C 1
ATOM 1721 O O . THR A 1 220 ? 20.235 37.155 41.591 1.00 32.19 220 THR A O 1
ATOM 1724 N N . VAL A 1 221 ? 21.887 36.709 40.137 1.00 35.31 221 VAL A N 1
ATOM 1725 C CA . VAL A 1 221 ? 21.524 35.345 39.752 1.00 35.31 221 VAL A CA 1
ATOM 1726 C C . VAL A 1 221 ? 22.411 34.348 40.504 1.00 35.31 221 VAL A C 1
ATOM 1728 O O . VAL A 1 221 ? 23.604 34.605 40.654 1.00 35.31 221 VAL A O 1
ATOM 1731 N N . ALA A 1 222 ? 21.817 33.179 40.797 1.00 32.44 222 ALA A N 1
ATOM 1732 C CA . ALA A 1 222 ? 22.397 31.850 41.088 1.00 32.44 222 ALA A CA 1
ATOM 1733 C C . ALA A 1 222 ? 22.455 31.425 42.578 1.00 32.44 222 ALA A C 1
ATOM 1735 O O . ALA A 1 222 ? 22.585 32.300 43.428 1.00 32.44 222 ALA A O 1
ATOM 1736 N N . PRO A 1 223 ? 22.423 30.105 42.917 1.00 45.44 223 PRO A N 1
ATOM 1737 C CA . PRO A 1 223 ? 22.658 28.946 42.035 1.00 45.44 223 PRO A CA 1
ATOM 1738 C C . PRO A 1 223 ? 21.694 27.742 42.193 1.00 45.44 223 PRO A C 1
ATOM 1740 O O . PRO A 1 223 ? 21.228 27.411 43.276 1.00 45.44 223 PRO A O 1
ATOM 1743 N N . SER A 1 224 ? 21.484 26.985 41.112 1.00 34.81 224 SER A N 1
ATOM 1744 C CA . SER A 1 224 ? 21.206 25.545 41.212 1.00 34.81 224 SER A CA 1
ATOM 1745 C C . SER A 1 224 ? 21.881 24.797 40.058 1.00 34.81 224 SER A C 1
ATOM 1747 O O . SER A 1 224 ? 22.171 25.357 38.998 1.00 34.81 224 SER A O 1
ATOM 1749 N N . ALA A 1 225 ? 22.276 23.565 40.352 1.00 36.16 225 ALA A N 1
ATOM 1750 C CA . ALA A 1 225 ? 23.328 22.814 39.694 1.00 36.16 225 ALA A CA 1
ATOM 1751 C C . ALA A 1 225 ? 23.002 22.393 38.250 1.00 36.16 225 ALA A C 1
ATOM 1753 O O . ALA A 1 225 ? 22.063 21.643 38.005 1.00 36.16 225 ALA A O 1
ATOM 1754 N N . ASN A 1 226 ? 23.831 22.846 37.304 1.00 45.28 226 ASN A N 1
ATOM 1755 C CA . ASN A 1 226 ? 24.679 22.000 36.448 1.00 45.28 226 ASN A CA 1
ATOM 1756 C C . ASN A 1 226 ? 25.445 22.905 35.451 1.00 45.28 226 ASN A C 1
ATOM 1758 O O . ASN A 1 226 ? 24.893 23.302 34.420 1.00 45.28 226 ASN A O 1
ATOM 1762 N N . PRO A 1 227 ? 26.717 23.259 35.729 1.00 54.72 227 PRO A N 1
ATOM 1763 C CA . PRO A 1 227 ? 27.484 24.227 34.930 1.00 54.72 227 PRO A CA 1
ATOM 1764 C C . PRO A 1 227 ? 27.813 23.728 33.515 1.00 54.72 227 PRO A C 1
ATOM 1766 O O . PRO A 1 227 ? 28.089 24.525 32.626 1.00 54.72 227 PRO A O 1
ATOM 1769 N N . LEU A 1 228 ? 27.732 22.418 33.287 1.00 51.25 228 LEU A N 1
ATOM 1770 C CA . LEU A 1 228 ? 28.016 21.793 32.000 1.00 51.25 228 LEU A CA 1
ATOM 1771 C C . LEU A 1 228 ? 26.856 21.969 31.009 1.00 51.25 228 LEU A C 1
ATOM 1773 O O . LEU A 1 228 ? 27.079 22.305 29.855 1.00 51.25 228 LEU A O 1
ATOM 1777 N N . LEU A 1 229 ? 25.609 21.843 31.467 1.00 49.69 229 LEU A N 1
ATOM 1778 C CA . LEU A 1 229 ? 24.419 22.013 30.624 1.00 49.69 229 LEU A CA 1
ATOM 1779 C C . LEU A 1 229 ? 24.187 23.476 30.239 1.00 49.69 229 LEU A C 1
ATOM 1781 O O . LEU A 1 229 ? 23.800 23.756 29.109 1.00 49.69 229 LEU A O 1
ATOM 1785 N N . SER A 1 230 ? 24.477 24.417 31.143 1.00 54.22 230 SER A N 1
ATOM 1786 C CA . SER A 1 230 ? 24.378 25.847 30.833 1.00 54.22 230 SER A CA 1
ATOM 1787 C C . SER A 1 230 ? 25.525 26.333 29.939 1.00 54.22 230 SER A C 1
ATOM 1789 O O . SER A 1 230 ? 25.305 27.202 29.095 1.00 54.22 230 SER A O 1
ATOM 1791 N N . ALA A 1 231 ? 26.719 25.740 30.056 1.00 59.78 231 ALA A N 1
ATOM 1792 C CA . ALA A 1 231 ? 27.821 25.964 29.124 1.00 59.78 231 ALA A CA 1
ATOM 1793 C C . ALA A 1 231 ? 27.521 25.369 27.738 1.00 59.78 231 ALA A C 1
ATOM 1795 O O . ALA A 1 231 ? 27.669 26.074 26.746 1.00 59.78 231 ALA A O 1
ATOM 1796 N N . ILE A 1 232 ? 26.996 24.139 27.667 1.00 62.78 232 ILE A N 1
ATOM 1797 C CA . ILE A 1 232 ? 26.572 23.495 26.412 1.00 62.78 232 ILE A CA 1
ATOM 1798 C C . ILE A 1 232 ? 25.434 24.276 25.753 1.00 62.78 232 ILE A C 1
ATOM 1800 O O . ILE A 1 232 ? 25.478 24.496 24.550 1.00 62.78 232 ILE A O 1
ATOM 1804 N N . ALA A 1 233 ? 24.454 24.766 26.515 1.00 56.06 233 ALA A N 1
ATOM 1805 C CA . ALA A 1 233 ? 23.365 25.576 25.972 1.00 56.06 233 ALA A CA 1
ATOM 1806 C C . ALA A 1 233 ? 23.862 26.931 25.439 1.00 56.06 233 ALA A C 1
ATOM 1808 O O . ALA A 1 233 ? 23.434 27.371 24.374 1.00 56.06 233 ALA A O 1
ATOM 1809 N N . LYS A 1 234 ? 24.808 27.582 26.131 1.00 67.56 234 LYS A N 1
ATOM 1810 C CA . LYS A 1 234 ? 25.432 28.827 25.652 1.00 67.56 234 LYS A CA 1
ATOM 1811 C C . LYS A 1 234 ? 26.302 28.598 24.414 1.00 67.56 234 LYS A C 1
ATOM 1813 O O . LYS A 1 234 ? 26.282 29.422 23.505 1.00 67.56 234 LYS A O 1
ATOM 1818 N N . GLN A 1 235 ? 27.020 27.479 24.355 1.00 66.31 235 GLN A N 1
ATOM 1819 C CA . GLN A 1 235 ? 27.865 27.110 23.220 1.00 66.31 235 GLN A CA 1
ATOM 1820 C C . GLN A 1 235 ? 27.019 26.674 22.011 1.00 66.31 235 GLN A C 1
ATOM 1822 O O . GLN A 1 235 ? 27.302 27.094 20.895 1.00 66.31 235 GLN A O 1
ATOM 1827 N N . ALA A 1 236 ? 25.916 25.952 22.228 1.00 55.88 236 ALA A N 1
ATOM 1828 C CA . ALA A 1 236 ? 24.936 25.602 21.200 1.00 55.88 236 ALA A CA 1
ATOM 1829 C C . ALA A 1 236 ? 24.246 26.847 20.623 1.00 55.88 236 ALA A C 1
ATOM 1831 O O . ALA A 1 236 ? 24.164 26.986 19.409 1.00 55.88 236 ALA A O 1
ATOM 1832 N N . MET A 1 237 ? 23.850 27.805 21.467 1.00 64.00 237 MET A N 1
ATOM 1833 C CA . MET A 1 237 ? 23.278 29.085 21.024 1.00 64.00 237 MET A CA 1
ATOM 1834 C C . MET A 1 237 ? 24.280 29.944 20.233 1.00 64.00 237 MET A C 1
ATOM 1836 O O . MET A 1 237 ? 23.890 30.640 19.296 1.00 64.00 237 MET A O 1
ATOM 1840 N N . ALA A 1 238 ? 25.570 29.897 20.582 1.00 64.25 238 ALA A N 1
ATOM 1841 C CA . ALA A 1 238 ? 26.627 30.581 19.835 1.00 64.25 238 ALA A CA 1
ATOM 1842 C C . ALA A 1 238 ? 26.898 29.918 18.470 1.00 64.25 238 ALA A C 1
ATOM 1844 O O . ALA A 1 238 ? 27.074 30.624 17.480 1.00 64.25 238 ALA A O 1
ATOM 1845 N N . ILE A 1 239 ? 26.853 28.582 18.401 1.00 61.78 239 ILE A N 1
ATOM 1846 C CA . ILE A 1 239 ? 26.984 27.804 17.157 1.00 61.78 239 ILE A CA 1
ATOM 1847 C C . ILE A 1 239 ? 25.762 28.005 16.248 1.00 61.78 239 ILE A C 1
ATOM 1849 O O . ILE A 1 239 ? 25.924 28.130 15.037 1.00 61.78 239 ILE A O 1
ATOM 1853 N N . GLN A 1 240 ? 24.553 28.105 16.813 1.00 56.81 240 GLN A N 1
ATOM 1854 C CA . GLN A 1 240 ? 23.330 28.414 16.062 1.00 56.81 240 GLN A CA 1
ATOM 1855 C C . GLN A 1 240 ? 23.413 29.810 15.427 1.00 56.81 240 GLN A C 1
ATOM 1857 O O . GLN A 1 240 ? 23.181 29.959 14.236 1.00 56.81 240 GLN A O 1
ATOM 1862 N N . ARG A 1 241 ? 23.863 30.820 16.186 1.00 55.88 241 ARG A N 1
ATOM 1863 C CA . ARG A 1 241 ? 24.041 32.191 15.672 1.00 55.88 241 ARG A CA 1
ATOM 1864 C C . ARG A 1 241 ? 25.157 32.317 14.633 1.00 55.88 241 ARG A C 1
ATOM 1866 O O . ARG A 1 241 ? 25.071 33.182 13.769 1.00 55.88 241 ARG A O 1
ATOM 1873 N N . GLN A 1 242 ? 26.196 31.482 14.706 1.00 54.28 242 GLN A N 1
ATOM 1874 C CA . GLN A 1 242 ? 27.228 31.409 13.665 1.00 54.28 242 GLN A CA 1
ATOM 1875 C C . GLN A 1 242 ? 26.733 30.679 12.405 1.00 54.28 242 GLN A C 1
ATOM 1877 O O . GLN A 1 242 ? 27.098 31.088 11.306 1.00 54.28 242 GLN A O 1
ATOM 1882 N N . ARG A 1 243 ? 25.857 29.672 12.546 1.00 49.09 243 ARG A N 1
ATOM 1883 C CA . ARG A 1 243 ? 25.176 28.991 11.428 1.00 49.09 243 ARG A CA 1
ATOM 1884 C C . ARG A 1 243 ? 24.125 29.857 10.735 1.00 49.09 243 ARG A C 1
ATOM 1886 O O . ARG A 1 243 ? 24.013 29.797 9.524 1.00 49.09 243 ARG A O 1
ATOM 1893 N N . ASP A 1 244 ? 23.414 30.710 11.464 1.00 46.22 244 ASP A N 1
ATOM 1894 C CA . ASP A 1 244 ? 22.445 31.632 10.853 1.00 46.22 244 ASP A CA 1
ATOM 1895 C C . ASP A 1 244 ? 23.137 32.808 10.128 1.00 46.22 244 ASP A C 1
ATOM 1897 O O . ASP A 1 244 ? 22.551 33.437 9.249 1.00 46.22 244 ASP A O 1
ATOM 1901 N N . ALA A 1 245 ? 24.402 33.099 10.467 1.00 47.75 245 ALA A N 1
ATOM 1902 C CA . ALA A 1 245 ? 25.223 34.128 9.819 1.00 47.75 245 ALA A CA 1
ATOM 1903 C C . ALA A 1 245 ? 26.012 33.615 8.595 1.00 47.75 245 ALA A C 1
ATOM 1905 O O . ALA A 1 245 ? 26.399 34.409 7.738 1.00 47.75 245 ALA A O 1
ATOM 1906 N N . GLN A 1 246 ? 26.245 32.305 8.496 1.00 49.06 246 GLN A N 1
ATOM 1907 C CA . GLN A 1 246 ? 26.804 31.635 7.321 1.00 49.06 246 GLN A CA 1
ATOM 1908 C C . GLN A 1 246 ? 25.703 30.767 6.722 1.00 49.06 246 GLN A C 1
ATOM 1910 O O . GLN A 1 246 ? 25.523 29.638 7.154 1.00 49.06 246 GLN A O 1
ATOM 1915 N N . GLY A 1 247 ? 24.936 31.315 5.776 1.00 46.09 247 GLY A N 1
ATOM 1916 C CA . GLY A 1 247 ? 23.792 30.639 5.162 1.00 46.09 247 GLY A CA 1
ATOM 1917 C C . GLY A 1 247 ? 24.162 29.325 4.475 1.00 46.09 247 GLY A C 1
ATOM 1918 O O . GLY A 1 247 ? 24.381 29.306 3.269 1.00 46.09 247 GLY A O 1
ATOM 1919 N N . ASP A 1 248 ? 24.192 28.242 5.245 1.00 42.19 248 ASP A N 1
ATOM 1920 C CA . ASP A 1 248 ? 24.394 26.882 4.768 1.00 42.19 248 ASP A CA 1
ATOM 1921 C C . ASP A 1 248 ? 23.474 25.952 5.574 1.00 42.19 248 ASP A C 1
ATOM 1923 O O . ASP A 1 248 ? 23.678 25.680 6.763 1.00 42.19 248 ASP A O 1
ATOM 1927 N N . ALA A 1 249 ? 22.369 25.555 4.942 1.00 41.69 249 ALA A N 1
ATOM 1928 C CA . ALA A 1 249 ? 21.331 24.728 5.545 1.00 41.69 249 ALA A CA 1
ATOM 1929 C C . ALA A 1 249 ? 21.708 23.233 5.469 1.00 41.69 249 ALA A C 1
ATOM 1931 O O . ALA A 1 249 ? 22.273 22.799 4.464 1.00 41.69 249 ALA A O 1
ATOM 1932 N N . PRO A 1 250 ? 21.363 22.405 6.476 1.00 40.31 250 PRO A N 1
ATOM 1933 C CA . PRO A 1 250 ? 21.605 20.970 6.424 1.00 40.31 250 PRO A CA 1
ATOM 1934 C C . PRO A 1 250 ? 20.574 20.285 5.520 1.00 40.31 250 PRO A C 1
ATOM 1936 O O . PRO A 1 250 ? 19.368 20.375 5.746 1.00 40.31 250 PRO A O 1
ATOM 1939 N N . VAL A 1 251 ? 21.069 19.581 4.503 1.00 37.94 251 VAL A N 1
ATOM 1940 C CA . VAL A 1 251 ? 20.280 18.772 3.568 1.00 37.94 251 VAL A CA 1
ATOM 1941 C C . VAL A 1 251 ? 19.933 17.430 4.224 1.00 37.94 251 VAL A C 1
ATOM 1943 O O . VAL A 1 251 ? 20.762 16.524 4.289 1.00 37.94 251 VAL A O 1
ATOM 1946 N N . GLU A 1 252 ? 18.698 17.293 4.708 1.00 37.28 252 GLU A N 1
ATOM 1947 C CA . GLU A 1 252 ? 18.067 15.991 4.948 1.00 37.28 252 GLU A CA 1
ATOM 1948 C C . GLU A 1 252 ? 17.514 15.458 3.620 1.00 37.28 252 GLU A C 1
ATOM 1950 O O . GLU A 1 252 ? 16.556 15.993 3.062 1.00 37.28 252 GLU A O 1
ATOM 1955 N N . CYS A 1 253 ? 18.141 14.400 3.103 1.00 36.72 253 CYS A N 1
ATOM 1956 C CA . CYS A 1 253 ? 17.733 13.725 1.873 1.00 36.72 253 CYS A CA 1
ATOM 1957 C C . CYS A 1 253 ? 16.395 13.001 2.085 1.00 36.72 253 CYS A C 1
ATOM 1959 O O . CYS A 1 253 ? 16.328 12.008 2.815 1.00 36.72 253 CYS A O 1
ATOM 1961 N N . THR A 1 254 ? 15.341 13.462 1.405 1.00 40.44 254 THR A N 1
ATOM 1962 C CA . THR A 1 254 ? 14.072 12.733 1.272 1.00 40.44 254 THR A CA 1
ATOM 1963 C C . THR A 1 254 ? 13.861 12.370 -0.197 1.00 40.44 254 THR A C 1
ATOM 1965 O O . THR A 1 254 ? 13.774 13.205 -1.094 1.00 40.44 254 THR A O 1
ATOM 1968 N N . SER A 1 255 ? 13.859 11.065 -0.452 1.00 52.84 255 SER A N 1
ATOM 1969 C CA . SER A 1 255 ? 14.116 10.435 -1.745 1.00 52.84 255 SER A CA 1
ATOM 1970 C C . SER A 1 255 ? 12.921 10.422 -2.710 1.00 52.84 255 SER A C 1
ATOM 1972 O O . SER A 1 255 ? 12.509 9.346 -3.124 1.00 52.84 255 SER A O 1
ATOM 1974 N N . ASN A 1 256 ? 12.360 11.578 -3.069 1.00 51.69 256 ASN A N 1
ATOM 1975 C CA . ASN A 1 256 ? 11.560 11.744 -4.301 1.00 51.69 256 ASN A CA 1
ATOM 1976 C C . ASN A 1 256 ? 11.429 13.223 -4.711 1.00 51.69 256 ASN A C 1
ATOM 1978 O O . ASN A 1 256 ? 11.441 13.523 -5.901 1.00 51.69 256 ASN A O 1
ATOM 1982 N N . ASP A 1 257 ? 11.416 14.158 -3.755 1.00 51.91 257 ASP A N 1
ATOM 1983 C CA . ASP A 1 257 ? 11.347 15.596 -4.061 1.00 51.91 257 ASP A CA 1
ATOM 1984 C C . ASP A 1 257 ? 12.671 16.144 -4.619 1.00 51.91 257 ASP A C 1
ATOM 1986 O O . ASP A 1 257 ? 12.665 17.066 -5.435 1.00 51.91 257 ASP A O 1
ATOM 1990 N N . ASP A 1 258 ? 13.806 15.555 -4.232 1.00 55.16 258 ASP A N 1
ATOM 1991 C CA . ASP A 1 258 ? 15.120 15.927 -4.768 1.00 55.16 258 ASP A CA 1
ATOM 1992 C C . ASP A 1 258 ? 15.276 15.510 -6.233 1.00 55.16 258 ASP A C 1
ATOM 1994 O O . ASP A 1 258 ? 15.869 16.248 -7.014 1.00 55.16 258 ASP A O 1
ATOM 1998 N N . PHE A 1 259 ? 14.687 14.382 -6.642 1.00 59.78 259 PHE A N 1
ATOM 1999 C CA . PHE A 1 259 ? 14.739 13.935 -8.034 1.00 59.78 259 PHE A CA 1
ATOM 2000 C C . PHE A 1 259 ? 13.879 14.827 -8.935 1.00 59.78 259 PHE A C 1
ATOM 2002 O O . PHE A 1 259 ? 14.346 15.262 -9.982 1.00 59.78 259 PHE A O 1
ATOM 2009 N N . ASP A 1 260 ? 12.673 15.194 -8.494 1.00 72.88 260 ASP A N 1
ATOM 2010 C CA . ASP A 1 260 ? 11.802 16.120 -9.228 1.00 72.88 260 ASP A CA 1
ATOM 2011 C C . ASP A 1 260 ? 12.373 17.542 -9.286 1.00 72.88 260 ASP A C 1
ATOM 2013 O O . ASP A 1 260 ? 12.200 18.252 -10.281 1.00 72.88 260 ASP A O 1
ATOM 2017 N N . ARG A 1 261 ? 13.071 17.982 -8.232 1.00 75.81 261 ARG A N 1
ATOM 2018 C CA . ARG A 1 261 ? 13.796 19.259 -8.235 1.00 75.81 261 ARG A CA 1
ATOM 2019 C C . ARG A 1 261 ? 14.980 19.216 -9.188 1.00 75.81 261 ARG A C 1
ATOM 2021 O O . ARG A 1 261 ? 15.092 20.134 -9.995 1.00 75.81 261 ARG A O 1
ATOM 2028 N N . LEU A 1 262 ? 15.791 18.158 -9.137 1.00 74.88 262 LEU A N 1
ATOM 2029 C CA . LEU A 1 262 ? 16.929 17.953 -10.036 1.00 74.88 262 LEU A CA 1
ATOM 2030 C C . LEU A 1 262 ? 16.486 17.817 -11.497 1.00 74.88 262 LEU A C 1
ATOM 2032 O O . LEU A 1 262 ? 17.138 18.354 -12.388 1.00 74.88 262 LEU A O 1
ATOM 2036 N N . TYR A 1 263 ? 15.345 17.174 -11.748 1.00 80.31 263 TYR A N 1
ATOM 2037 C CA . TYR A 1 263 ? 14.747 17.067 -13.075 1.00 80.31 263 TYR A CA 1
ATOM 2038 C C . TYR A 1 263 ? 14.269 18.429 -13.581 1.00 80.31 263 TYR A C 1
ATOM 2040 O O . TYR A 1 263 ? 14.626 18.837 -14.679 1.00 80.31 263 TYR A O 1
ATOM 2048 N N . LYS A 1 264 ? 13.560 19.205 -12.752 1.00 81.12 264 LYS A N 1
ATOM 2049 C CA . LYS A 1 264 ? 13.126 20.566 -13.112 1.00 81.12 264 LYS A CA 1
ATOM 2050 C C . LYS A 1 264 ? 14.291 21.540 -13.278 1.00 81.12 264 LYS A C 1
ATOM 2052 O O . LYS A 1 264 ? 14.185 22.479 -14.066 1.00 81.12 264 LYS A O 1
ATOM 2057 N N . THR A 1 265 ? 15.388 21.379 -12.535 1.00 85.44 265 THR A N 1
ATOM 2058 C CA . THR A 1 265 ? 16.612 22.160 -12.770 1.00 85.44 265 THR A CA 1
ATOM 2059 C C . THR A 1 265 ? 17.299 21.717 -14.053 1.00 85.44 265 THR A C 1
ATOM 2061 O O . THR A 1 265 ? 17.670 22.584 -14.832 1.00 85.44 265 THR A O 1
ATOM 2064 N N . ALA A 1 266 ? 17.362 20.414 -14.338 1.00 82.00 266 ALA A N 1
ATOM 2065 C CA . ALA A 1 266 ? 17.914 19.890 -15.585 1.00 82.00 266 ALA A CA 1
ATOM 2066 C C . ALA A 1 266 ? 17.094 20.323 -16.813 1.00 82.00 266 ALA A C 1
ATOM 2068 O O . ALA A 1 266 ? 17.679 20.699 -17.820 1.00 82.00 266 ALA A O 1
ATOM 2069 N N . GLU A 1 267 ? 15.760 20.366 -16.73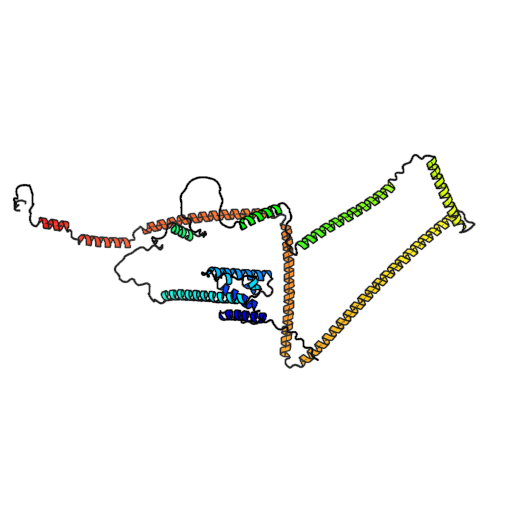2 1.00 81.25 267 GLU A N 1
ATOM 2070 C CA . GLU A 1 267 ? 14.895 20.905 -17.794 1.00 81.25 267 GLU A CA 1
ATOM 2071 C C . GLU A 1 267 ? 15.136 22.401 -18.024 1.00 81.25 267 GLU A C 1
ATOM 2073 O O . GLU A 1 267 ? 15.206 22.858 -19.165 1.00 81.25 267 GLU A O 1
ATOM 2078 N N . LYS A 1 268 ? 15.301 23.184 -16.949 1.00 83.62 268 LYS A N 1
ATOM 2079 C CA . LYS A 1 268 ? 15.625 24.615 -17.060 1.00 83.62 268 LYS A CA 1
ATOM 2080 C C . LYS A 1 268 ? 17.019 24.832 -17.636 1.00 83.62 268 LYS A C 1
ATOM 2082 O O . LYS A 1 268 ? 17.196 25.722 -18.460 1.00 83.62 268 LYS A O 1
ATOM 2087 N N . GLU A 1 269 ? 17.996 24.035 -17.224 1.00 82.75 269 GLU A N 1
ATOM 2088 C CA . GLU A 1 269 ? 19.364 24.095 -17.738 1.00 82.75 269 GLU A CA 1
ATOM 2089 C C . GLU A 1 269 ? 19.435 23.652 -19.201 1.00 82.75 269 GLU A C 1
ATOM 2091 O O . GLU A 1 269 ? 20.093 24.325 -19.992 1.00 82.75 269 GLU A O 1
ATOM 2096 N N . ALA A 1 270 ? 18.695 22.609 -19.587 1.00 79.31 270 ALA A N 1
ATOM 2097 C CA . ALA A 1 270 ? 18.544 22.178 -20.973 1.00 79.31 270 ALA A CA 1
ATOM 2098 C C . ALA A 1 270 ? 17.859 23.258 -21.822 1.00 79.31 270 ALA A C 1
ATOM 2100 O O . ALA A 1 270 ? 18.373 23.612 -22.876 1.00 79.31 270 ALA A O 1
ATOM 2101 N N . GLY A 1 271 ? 16.779 23.874 -21.330 1.00 86.94 271 GLY A N 1
ATOM 2102 C CA . GLY A 1 271 ? 16.114 24.983 -22.020 1.00 86.94 271 GLY A CA 1
ATOM 2103 C C . GLY A 1 271 ? 17.008 26.221 -22.166 1.00 86.94 271 GLY A C 1
ATOM 2104 O O . GLY A 1 271 ? 17.015 26.869 -23.211 1.00 86.94 271 GLY A O 1
ATOM 2105 N N . VAL A 1 272 ? 17.821 26.539 -21.154 1.00 89.19 272 VAL A N 1
ATOM 2106 C CA . VAL A 1 272 ? 18.822 27.616 -21.236 1.00 89.19 272 VAL A CA 1
ATOM 2107 C C . VAL A 1 272 ? 19.954 27.246 -22.200 1.00 89.19 272 VAL A C 1
ATOM 2109 O O . VAL A 1 272 ? 20.437 28.117 -22.922 1.00 89.19 272 VAL A O 1
ATOM 2112 N N . ALA A 1 273 ? 20.375 25.981 -22.250 1.00 81.75 273 ALA A N 1
ATOM 2113 C CA . ALA A 1 273 ? 21.379 25.496 -23.195 1.00 81.75 273 ALA A CA 1
ATOM 2114 C C . ALA A 1 273 ? 20.864 25.530 -24.642 1.00 81.75 273 ALA A C 1
ATOM 2116 O O . ALA A 1 273 ? 21.583 25.999 -25.518 1.00 81.75 273 ALA A O 1
ATOM 2117 N N . GLU A 1 274 ? 19.611 25.141 -24.886 1.00 82.00 274 GLU A N 1
ATOM 2118 C CA . GLU A 1 274 ? 18.954 25.265 -26.192 1.00 82.00 274 GLU A CA 1
ATOM 2119 C C . GLU A 1 274 ? 18.821 26.731 -26.616 1.00 82.00 274 GLU A C 1
ATOM 2121 O O . GLU A 1 274 ? 19.154 27.078 -27.747 1.00 82.00 274 GLU A O 1
ATOM 2126 N N . GLN A 1 275 ? 18.422 27.627 -25.706 1.00 84.50 275 GLN A N 1
ATOM 2127 C CA . GLN A 1 275 ? 18.378 29.066 -25.990 1.00 84.50 275 GLN A CA 1
ATOM 2128 C C . GLN A 1 275 ? 19.768 29.638 -26.294 1.00 84.50 275 GLN A C 1
ATOM 2130 O O . GLN A 1 275 ? 19.903 30.467 -27.192 1.00 84.50 275 GLN A O 1
ATOM 2135 N N . ARG A 1 276 ? 20.815 29.190 -25.591 1.00 84.31 276 ARG A N 1
ATOM 2136 C CA . ARG A 1 276 ? 22.205 29.577 -25.881 1.00 84.31 276 ARG A CA 1
ATOM 2137 C C . ARG A 1 276 ? 22.671 29.041 -27.229 1.00 84.31 276 ARG A C 1
ATOM 2139 O O . ARG A 1 276 ? 23.242 29.812 -27.986 1.00 84.31 276 ARG A O 1
ATOM 2146 N N . ALA A 1 277 ? 22.372 27.786 -27.557 1.00 81.00 277 ALA A N 1
ATOM 2147 C CA . ALA A 1 277 ? 22.698 27.192 -28.850 1.00 81.00 277 ALA A CA 1
ATOM 2148 C C . ALA A 1 277 ? 21.969 27.905 -30.000 1.00 81.00 277 ALA A C 1
ATOM 2150 O O . ALA A 1 277 ? 22.569 28.170 -31.036 1.00 81.00 277 ALA A O 1
ATOM 2151 N N . LEU A 1 278 ? 20.705 28.299 -29.804 1.00 88.12 278 LEU A N 1
ATOM 2152 C CA . LEU A 1 278 ? 19.960 29.116 -30.764 1.00 88.12 278 LEU A CA 1
ATOM 2153 C C . LEU A 1 278 ? 20.553 30.520 -30.903 1.00 88.12 278 LEU A C 1
ATOM 2155 O O . LEU A 1 278 ? 20.668 31.016 -32.019 1.00 88.12 278 LEU A O 1
ATOM 2159 N N . LEU A 1 279 ? 20.965 31.156 -29.804 1.00 87.00 279 LEU A N 1
ATOM 2160 C CA . LEU A 1 279 ? 21.649 32.451 -29.847 1.00 87.00 279 LEU A CA 1
ATOM 2161 C C . LEU A 1 279 ? 23.030 32.351 -30.500 1.00 87.00 279 LEU A C 1
ATOM 2163 O O . LEU A 1 279 ? 23.433 33.273 -31.197 1.00 87.00 279 LEU A O 1
ATOM 2167 N N . GLU A 1 280 ? 23.756 31.253 -30.307 1.00 83.38 280 GLU A N 1
ATOM 2168 C CA . GLU A 1 280 ? 25.016 30.972 -30.996 1.00 83.38 280 GLU A CA 1
ATOM 2169 C C . GLU A 1 280 ? 24.784 30.714 -32.481 1.00 83.38 280 GLU A C 1
ATOM 2171 O O . GLU A 1 280 ? 25.507 31.263 -33.303 1.00 83.38 280 GLU A O 1
ATOM 2176 N N . GLN A 1 281 ? 23.737 29.974 -32.845 1.00 79.88 281 GLN A N 1
ATOM 2177 C CA . GLN A 1 281 ? 23.355 29.760 -34.237 1.00 79.88 281 GLN A CA 1
ATOM 2178 C C . GLN A 1 281 ? 22.916 31.069 -34.905 1.00 79.88 281 GLN A C 1
ATOM 2180 O O . GLN A 1 281 ? 23.305 31.324 -36.042 1.00 79.88 281 GLN A O 1
ATOM 2185 N N . GLN A 1 282 ? 22.174 31.924 -34.194 1.00 79.69 282 GLN A N 1
ATOM 2186 C CA . GLN A 1 282 ? 21.835 33.276 -34.642 1.00 79.69 282 GLN A CA 1
ATOM 2187 C C . GLN A 1 282 ? 23.076 34.153 -34.755 1.00 79.69 282 GLN A C 1
ATOM 2189 O O . GLN A 1 282 ? 23.234 34.819 -35.764 1.00 79.69 282 GLN A O 1
ATOM 2194 N N . ARG A 1 283 ? 24.004 34.112 -33.792 1.00 81.56 283 ARG A N 1
ATOM 2195 C CA . ARG A 1 283 ? 25.291 34.817 -33.887 1.00 81.56 283 ARG A CA 1
ATOM 2196 C C . ARG A 1 283 ? 26.122 34.321 -35.054 1.00 81.56 283 ARG A C 1
ATOM 2198 O O . ARG A 1 283 ? 26.760 35.135 -35.699 1.00 81.56 283 ARG A O 1
ATOM 2205 N N . HIS A 1 284 ? 26.095 33.026 -35.342 1.00 82.94 284 HIS A N 1
ATOM 2206 C CA . HIS A 1 284 ? 26.816 32.449 -36.464 1.00 82.94 284 HIS A CA 1
ATOM 2207 C C . HIS A 1 284 ? 26.149 32.811 -37.795 1.00 82.94 284 HIS A C 1
ATOM 2209 O O . HIS A 1 284 ? 26.840 33.114 -38.760 1.00 82.94 284 HIS A O 1
ATOM 2215 N N . GLN A 1 285 ? 24.814 32.866 -37.845 1.00 76.69 285 GLN A N 1
ATOM 2216 C CA . GLN A 1 285 ? 24.076 33.437 -38.974 1.00 76.69 285 GLN A CA 1
ATOM 2217 C C . GLN A 1 285 ? 24.356 34.930 -39.138 1.00 76.69 285 GLN A C 1
ATOM 2219 O O . GLN A 1 285 ? 24.565 35.360 -40.263 1.00 76.69 285 GLN A O 1
ATOM 2224 N N . ASP A 1 286 ? 24.421 35.698 -38.054 1.00 79.25 286 ASP A N 1
ATOM 2225 C CA . ASP A 1 286 ? 24.739 37.126 -38.052 1.00 79.25 286 ASP A CA 1
ATOM 2226 C C . ASP A 1 286 ? 26.206 37.379 -38.400 1.00 79.25 286 ASP A C 1
ATOM 2228 O O . ASP A 1 286 ? 26.511 38.368 -39.050 1.00 79.25 286 ASP A O 1
ATOM 2232 N N . GLU A 1 287 ? 27.131 36.502 -38.011 1.00 81.50 287 GLU A N 1
ATOM 2233 C CA . GLU A 1 287 ? 28.532 36.525 -38.431 1.00 81.50 287 GLU A CA 1
ATOM 2234 C C . GLU A 1 287 ? 28.651 36.164 -39.902 1.00 81.50 287 GLU A C 1
ATOM 2236 O O . GLU A 1 287 ? 29.325 36.876 -40.631 1.00 81.50 287 GLU A O 1
ATOM 2241 N N . LEU A 1 288 ? 27.955 35.129 -40.376 1.00 76.38 288 LEU A N 1
ATOM 2242 C CA . LEU A 1 288 ? 27.881 34.797 -41.799 1.00 76.38 288 LEU A CA 1
ATOM 2243 C C . LEU A 1 288 ? 27.227 35.924 -42.598 1.00 76.38 288 LEU A C 1
ATOM 2245 O O . LEU A 1 288 ? 27.695 36.226 -43.689 1.00 76.38 288 LEU A O 1
ATOM 2249 N N . LEU A 1 289 ? 26.204 36.586 -42.055 1.00 75.75 289 LEU A N 1
ATOM 2250 C CA . LEU A 1 289 ? 25.562 37.761 -42.640 1.00 75.75 289 LEU A CA 1
ATOM 2251 C C . LEU A 1 289 ? 26.459 38.990 -42.559 1.00 75.75 289 LEU A C 1
ATOM 2253 O O . LEU A 1 289 ? 26.435 39.775 -43.490 1.00 75.75 289 LEU A O 1
ATOM 2257 N N . ARG A 1 290 ? 27.279 39.163 -41.518 1.00 72.94 290 ARG A N 1
ATOM 2258 C CA . ARG A 1 290 ? 28.297 40.222 -41.427 1.00 72.94 290 ARG A CA 1
ATOM 2259 C C . ARG A 1 290 ? 29.481 39.952 -42.330 1.00 72.94 290 ARG A C 1
ATOM 2261 O O . ARG A 1 290 ? 30.038 40.902 -42.844 1.00 72.94 290 ARG A O 1
ATOM 2268 N N . HIS A 1 291 ? 29.865 38.701 -42.548 1.00 69.50 291 HIS A N 1
ATOM 2269 C CA . HIS A 1 291 ? 30.875 38.322 -43.526 1.00 69.50 291 HIS A CA 1
ATOM 2270 C C . HIS A 1 291 ? 30.319 38.488 -44.940 1.00 69.50 291 HIS A C 1
ATOM 2272 O O . HIS A 1 291 ? 30.994 39.069 -45.778 1.00 69.50 291 HIS A O 1
ATOM 2278 N N . ALA A 1 292 ? 29.065 38.095 -45.184 1.00 62.03 292 ALA A N 1
ATOM 2279 C CA . ALA A 1 292 ? 28.365 38.340 -46.440 1.00 62.03 292 ALA A CA 1
ATOM 2280 C C . ALA A 1 292 ? 28.145 39.842 -46.683 1.00 62.03 292 ALA A C 1
ATOM 2282 O O . ALA A 1 292 ? 28.344 40.311 -47.798 1.00 62.03 292 ALA A O 1
ATOM 2283 N N . ALA A 1 293 ? 27.805 40.608 -45.645 1.00 58.81 293 ALA A N 1
ATOM 2284 C CA . ALA A 1 293 ? 27.673 42.057 -45.689 1.00 58.81 293 ALA A CA 1
ATOM 2285 C C . ALA A 1 293 ? 29.035 42.733 -45.786 1.00 58.81 293 ALA A C 1
ATOM 2287 O O . ALA A 1 293 ? 29.127 43.679 -46.528 1.00 58.81 293 ALA A O 1
ATOM 2288 N N . ALA A 1 294 ? 30.115 42.235 -45.184 1.00 57.47 294 ALA A N 1
ATOM 2289 C CA . ALA A 1 294 ? 31.471 42.739 -45.419 1.00 57.47 294 ALA A CA 1
ATOM 2290 C C . ALA A 1 294 ? 31.931 42.456 -46.856 1.00 57.47 294 ALA A C 1
ATOM 2292 O O . ALA A 1 294 ? 32.633 43.273 -47.434 1.00 57.47 294 ALA A O 1
ATOM 2293 N N . THR A 1 295 ? 31.477 41.355 -47.469 1.00 53.78 295 THR A N 1
ATOM 2294 C CA . THR A 1 295 ? 31.666 41.112 -48.909 1.00 53.78 295 THR A CA 1
ATOM 2295 C C . THR A 1 295 ? 30.703 41.910 -49.802 1.00 53.78 295 THR A C 1
ATOM 2297 O O . THR A 1 295 ? 30.921 41.970 -51.007 1.00 53.78 295 THR A O 1
ATOM 2300 N N . HIS A 1 296 ? 29.643 42.518 -49.246 1.00 47.09 296 HIS A N 1
ATOM 2301 C CA . HIS A 1 296 ? 28.669 43.351 -49.977 1.00 47.09 296 HIS A CA 1
ATOM 2302 C C . HIS A 1 296 ? 28.783 44.863 -49.687 1.00 47.09 296 HIS A C 1
ATOM 2304 O O . HIS A 1 296 ? 28.298 45.663 -50.485 1.00 47.09 296 HIS A O 1
ATOM 2310 N N . ASP A 1 297 ? 29.448 45.238 -48.592 1.00 42.84 297 ASP A N 1
ATOM 2311 C CA . ASP A 1 297 ? 29.871 46.577 -48.160 1.00 42.84 297 ASP A CA 1
ATOM 2312 C C . ASP A 1 297 ? 31.301 46.880 -48.619 1.00 42.84 297 ASP A C 1
ATOM 2314 O O . ASP A 1 297 ? 31.850 47.936 -48.284 1.00 42.84 297 ASP A O 1
ATOM 2318 N N . ASP A 1 298 ? 31.835 46.063 -49.531 1.00 46.12 298 ASP A N 1
ATOM 2319 C CA . ASP A 1 298 ? 32.609 46.591 -50.648 1.00 46.12 298 ASP A CA 1
ATOM 2320 C C . ASP A 1 298 ? 31.684 47.520 -51.459 1.00 46.12 298 ASP A C 1
ATOM 2322 O O . ASP A 1 298 ? 31.315 47.281 -52.610 1.00 46.12 298 ASP A O 1
ATOM 2326 N N . LYS A 1 299 ? 31.310 48.649 -50.840 1.00 42.72 299 LYS A N 1
ATOM 2327 C CA . LYS A 1 299 ? 31.099 49.897 -51.546 1.00 42.72 299 LYS A CA 1
ATOM 2328 C C . LYS A 1 299 ? 32.277 49.951 -52.490 1.00 42.72 299 LYS A C 1
ATOM 2330 O O . LYS A 1 299 ? 33.417 50.003 -52.025 1.00 42.72 299 LYS A O 1
ATOM 2335 N N . TYR A 1 300 ? 31.990 49.894 -53.787 1.00 46.56 300 TYR A N 1
ATOM 2336 C CA . TYR A 1 300 ? 32.923 50.286 -54.824 1.00 46.56 300 TYR A CA 1
ATOM 2337 C C . TYR A 1 300 ? 33.368 51.700 -54.465 1.00 46.56 300 TYR A C 1
ATOM 2339 O O . TYR A 1 300 ? 32.767 52.698 -54.861 1.00 46.56 300 TYR A O 1
ATOM 2347 N N . THR A 1 301 ? 34.389 51.787 -53.621 1.00 46.81 301 THR A N 1
ATOM 2348 C CA . THR A 1 301 ? 35.163 52.983 -53.451 1.00 46.81 301 THR A CA 1
ATOM 2349 C C . THR A 1 301 ? 35.731 53.154 -54.840 1.00 46.81 301 THR A C 1
ATOM 2351 O O . THR A 1 301 ? 36.520 52.341 -55.320 1.00 46.81 301 THR A O 1
ATOM 2354 N N . TYR A 1 302 ? 35.238 54.169 -55.546 1.00 49.06 302 TYR A N 1
ATOM 2355 C CA . TYR A 1 302 ? 35.996 54.774 -56.623 1.00 49.06 302 TYR A CA 1
ATOM 2356 C C . TYR A 1 302 ? 37.266 55.293 -55.947 1.00 49.06 302 TYR A C 1
ATOM 2358 O O . TYR A 1 302 ? 37.365 56.458 -55.569 1.00 49.06 302 TYR A O 1
ATOM 2366 N N . ALA A 1 303 ? 38.201 54.379 -55.681 1.00 47.84 303 ALA A N 1
ATOM 2367 C CA . ALA A 1 303 ? 39.559 54.705 -55.345 1.00 47.84 303 ALA A CA 1
ATOM 2368 C C . ALA A 1 303 ? 39.991 55.607 -56.489 1.00 47.84 303 ALA A C 1
ATOM 2370 O O . ALA A 1 303 ? 39.884 55.218 -57.655 1.00 47.84 303 ALA A O 1
ATOM 2371 N N . THR A 1 304 ? 40.361 56.844 -56.164 1.00 57.41 304 THR A N 1
ATOM 2372 C CA . THR A 1 304 ? 40.948 57.767 -57.125 1.00 57.41 304 THR A CA 1
ATOM 2373 C C . THR A 1 304 ? 42.093 57.020 -57.776 1.00 57.41 304 THR A C 1
ATOM 2375 O O . THR A 1 304 ? 43.109 56.740 -57.141 1.00 57.41 304 THR A O 1
ATOM 2378 N N . ALA A 1 305 ? 41.846 56.576 -59.000 1.00 54.44 305 ALA A N 1
ATOM 2379 C CA . ALA A 1 305 ? 42.725 55.684 -59.703 1.00 54.44 305 ALA A CA 1
ATOM 2380 C C . ALA A 1 305 ? 44.047 56.407 -59.927 1.00 54.44 305 ALA A C 1
ATOM 2382 O O . ALA A 1 305 ? 44.132 57.282 -60.787 1.00 54.44 305 ALA A O 1
ATOM 2383 N N . ASN A 1 306 ? 45.082 56.047 -59.168 1.00 63.06 306 ASN A N 1
ATOM 2384 C CA . ASN A 1 306 ? 46.439 56.370 -59.575 1.00 63.06 306 ASN A CA 1
ATOM 2385 C C . ASN A 1 306 ? 46.618 55.763 -60.966 1.00 63.06 306 ASN A C 1
ATOM 2387 O O . ASN A 1 306 ? 46.476 54.549 -61.128 1.00 63.06 306 ASN A O 1
ATOM 2391 N N . ALA A 1 307 ? 46.884 56.607 -61.966 1.00 65.25 307 ALA A N 1
ATOM 2392 C CA . ALA A 1 307 ? 47.002 56.186 -63.359 1.00 65.25 307 ALA A CA 1
ATOM 2393 C C . ALA A 1 307 ? 47.992 55.018 -63.509 1.00 65.25 307 ALA A C 1
ATOM 2395 O O . ALA A 1 307 ? 47.747 54.096 -64.276 1.00 65.25 307 ALA A O 1
ATOM 2396 N N . GLU A 1 308 ? 49.046 54.999 -62.693 1.00 69.00 308 GLU A N 1
ATOM 2397 C CA . GLU A 1 308 ? 50.039 53.924 -62.631 1.00 69.00 308 GLU A CA 1
ATOM 2398 C C . GLU A 1 308 ? 49.493 52.615 -62.045 1.00 69.00 308 GLU A C 1
ATOM 2400 O O . GLU A 1 308 ? 49.803 51.546 -62.560 1.00 69.00 308 GLU A O 1
ATOM 2405 N N . ALA A 1 309 ? 48.643 52.666 -61.014 1.00 67.00 309 ALA A N 1
ATOM 2406 C CA . ALA A 1 309 ? 48.043 51.472 -60.416 1.00 67.00 309 ALA A CA 1
ATOM 2407 C C . ALA A 1 309 ? 46.960 50.869 -61.321 1.00 67.00 309 ALA A C 1
ATOM 2409 O O . ALA A 1 309 ? 46.866 49.650 -61.444 1.00 67.00 309 ALA A O 1
ATOM 2410 N N . LEU A 1 310 ? 46.177 51.715 -61.998 1.00 69.81 310 LEU A N 1
ATOM 2411 C CA . LEU A 1 310 ? 45.177 51.264 -62.964 1.00 69.81 310 LEU A CA 1
ATOM 2412 C C . LEU A 1 310 ? 45.847 50.761 -64.251 1.00 69.81 310 LEU A C 1
ATOM 2414 O O . LEU A 1 310 ? 45.409 49.758 -64.803 1.00 69.81 310 LEU A O 1
ATOM 2418 N N . HIS A 1 311 ? 46.966 51.362 -64.670 1.00 75.12 311 HIS A N 1
ATOM 2419 C CA . HIS A 1 311 ? 47.787 50.841 -65.762 1.00 75.12 311 HIS A CA 1
ATOM 2420 C C . HIS A 1 311 ? 48.470 49.520 -65.386 1.00 75.12 311 HIS A C 1
ATOM 2422 O O . HIS A 1 311 ? 48.413 48.579 -66.166 1.00 75.12 311 HIS A O 1
ATOM 2428 N N . ALA A 1 312 ? 49.022 49.384 -64.176 1.00 78.75 312 ALA A N 1
ATOM 2429 C CA . ALA A 1 312 ? 49.589 48.124 -63.692 1.00 78.75 312 ALA A CA 1
ATOM 2430 C C . ALA A 1 312 ? 48.524 47.021 -63.576 1.00 78.75 312 ALA A C 1
ATOM 2432 O O . ALA A 1 312 ? 48.762 45.895 -64.003 1.00 78.75 312 ALA A O 1
ATOM 2433 N N . ALA A 1 313 ? 47.327 47.339 -63.071 1.00 77.44 313 ALA A N 1
ATOM 2434 C CA . ALA A 1 313 ? 46.200 46.411 -63.051 1.00 77.44 313 ALA A CA 1
ATOM 2435 C C . ALA A 1 313 ? 45.713 46.064 -64.469 1.00 77.44 313 ALA A C 1
ATOM 2437 O O . ALA A 1 313 ? 45.410 44.900 -64.721 1.00 77.44 313 ALA A O 1
ATOM 2438 N N . SER A 1 314 ? 45.699 47.024 -65.406 1.00 80.69 314 SER A N 1
ATOM 2439 C CA . SER A 1 314 ? 45.391 46.776 -66.824 1.00 80.69 314 SER A CA 1
ATOM 2440 C C . SER A 1 314 ? 46.429 45.857 -67.450 1.00 80.69 314 SER A C 1
ATOM 2442 O O . SER A 1 314 ? 46.055 44.882 -68.078 1.00 80.69 314 SER A O 1
ATOM 2444 N N . VAL A 1 315 ? 47.723 46.074 -67.200 1.00 84.38 315 VAL A N 1
ATOM 2445 C CA . VAL A 1 315 ? 48.807 45.213 -67.691 1.00 84.38 315 VAL A CA 1
ATOM 2446 C C . VAL A 1 315 ? 48.725 43.818 -67.070 1.00 84.38 315 VAL A C 1
ATOM 2448 O O . VAL A 1 315 ? 48.878 42.826 -67.778 1.00 84.38 315 VAL A O 1
ATOM 2451 N N . VAL A 1 316 ? 48.433 43.686 -65.772 1.00 82.31 316 VAL A N 1
ATOM 2452 C CA . VAL A 1 316 ? 48.222 42.373 -65.135 1.00 82.31 316 VAL A CA 1
ATOM 2453 C C . VAL A 1 316 ? 46.978 41.692 -65.707 1.00 82.31 316 VAL A C 1
ATOM 2455 O O . VAL A 1 316 ? 47.015 40.501 -66.001 1.00 82.31 316 VAL A O 1
ATOM 2458 N N . TYR A 1 317 ? 45.887 42.419 -65.936 1.00 84.50 317 TYR A N 1
ATOM 2459 C CA . TYR A 1 317 ? 44.685 41.873 -66.561 1.00 84.50 317 TYR A CA 1
ATOM 2460 C C . TYR A 1 317 ? 44.919 41.494 -68.030 1.00 84.50 317 TYR A C 1
ATOM 2462 O O . TYR A 1 317 ? 44.487 40.435 -68.472 1.00 84.50 317 TYR A O 1
ATOM 2470 N N . GLU A 1 318 ? 45.639 42.303 -68.799 1.00 81.94 318 GLU A N 1
ATOM 2471 C CA . GLU A 1 318 ? 46.003 42.049 -70.193 1.00 81.94 318 GLU A CA 1
ATOM 2472 C C . GLU A 1 318 ? 46.925 40.839 -70.293 1.00 81.94 318 GLU A C 1
ATOM 2474 O O . GLU A 1 318 ? 46.590 39.891 -70.990 1.00 81.94 318 GLU A O 1
ATOM 2479 N N . THR A 1 319 ? 48.002 40.788 -69.508 1.00 84.94 319 THR A N 1
ATOM 2480 C CA . THR A 1 319 ? 48.930 39.645 -69.485 1.00 84.94 319 THR A CA 1
ATOM 2481 C C . THR A 1 319 ? 48.262 38.362 -68.989 1.00 84.94 319 THR A C 1
ATOM 2483 O O . THR A 1 319 ? 48.445 37.301 -69.588 1.00 84.94 319 THR A O 1
ATOM 2486 N N . THR A 1 320 ? 47.434 38.421 -67.939 1.00 85.31 320 THR A N 1
ATOM 2487 C CA . THR A 1 320 ? 46.690 37.243 -67.462 1.00 85.31 320 THR A CA 1
ATOM 2488 C C . THR A 1 320 ? 45.623 36.818 -68.464 1.00 85.31 320 THR A C 1
ATOM 2490 O O . THR A 1 320 ? 45.547 35.633 -68.794 1.00 85.31 320 THR A O 1
ATOM 2493 N N . SER A 1 321 ? 44.850 37.748 -69.025 1.00 77.56 321 SER A N 1
ATOM 2494 C CA . SER A 1 321 ? 43.841 37.444 -70.042 1.00 77.56 321 SER A CA 1
ATOM 2495 C C . SER A 1 321 ? 44.469 36.929 -71.337 1.00 77.56 321 SER A C 1
ATOM 2497 O O . SER A 1 321 ? 43.941 35.981 -71.914 1.00 77.56 321 SER A O 1
ATOM 2499 N N . ASP A 1 322 ? 45.628 37.442 -71.753 1.00 82.00 322 ASP A N 1
ATOM 2500 C CA . ASP A 1 322 ? 46.398 36.922 -72.882 1.00 82.00 322 ASP A CA 1
ATOM 2501 C C . ASP A 1 322 ? 46.970 35.543 -72.598 1.00 82.00 322 ASP A C 1
ATOM 2503 O O . ASP A 1 322 ? 46.855 34.664 -73.451 1.00 82.00 322 ASP A O 1
ATOM 2507 N N . SER A 1 323 ? 47.481 35.292 -71.391 1.00 84.25 323 SER A N 1
ATOM 2508 C CA . SER A 1 323 ? 47.935 33.954 -70.996 1.00 84.25 323 SER A CA 1
ATOM 2509 C C . SER A 1 323 ? 46.786 32.933 -71.013 1.00 84.25 323 SER A C 1
ATOM 2511 O O . SER A 1 323 ? 46.956 31.797 -71.465 1.00 84.25 323 SER A O 1
ATOM 2513 N N . ILE A 1 324 ? 45.582 33.340 -70.591 1.00 78.44 324 ILE A N 1
ATOM 2514 C CA . ILE A 1 324 ? 44.370 32.515 -70.619 1.00 78.44 324 ILE A CA 1
ATOM 2515 C C . ILE A 1 324 ? 43.926 32.295 -72.067 1.00 78.44 324 ILE A C 1
ATOM 2517 O O . ILE A 1 324 ? 43.685 31.151 -72.457 1.00 78.44 324 ILE A O 1
ATOM 2521 N N . ARG A 1 325 ? 43.874 33.350 -72.891 1.00 78.44 325 ARG A N 1
ATOM 2522 C CA . ARG A 1 325 ? 43.567 33.260 -74.328 1.00 78.44 325 ARG A CA 1
ATOM 2523 C C . ARG A 1 325 ? 44.558 32.341 -75.038 1.00 78.44 325 ARG A C 1
ATOM 2525 O O . ARG A 1 325 ? 44.137 31.505 -75.830 1.00 78.44 325 ARG A O 1
ATOM 2532 N N . GLN A 1 326 ? 45.853 32.440 -74.744 1.00 80.38 326 GLN A N 1
ATOM 2533 C CA . GLN A 1 326 ? 46.896 31.597 -75.327 1.00 80.38 326 GLN A CA 1
ATOM 2534 C C . GLN A 1 326 ? 46.741 30.133 -74.903 1.00 80.38 326 GLN A C 1
ATOM 2536 O O . GLN A 1 326 ? 46.793 29.251 -75.759 1.00 80.38 326 GLN A O 1
ATOM 2541 N N . ARG A 1 327 ? 46.456 29.863 -73.623 1.00 78.94 327 ARG A N 1
ATOM 2542 C CA . ARG A 1 327 ? 46.189 28.506 -73.120 1.00 78.94 327 ARG A CA 1
ATOM 2543 C C . ARG A 1 327 ? 44.935 27.897 -73.747 1.00 78.94 327 ARG A C 1
ATOM 2545 O O . ARG A 1 327 ? 44.949 26.738 -74.150 1.00 78.94 327 ARG A O 1
ATOM 2552 N N . LEU A 1 328 ? 43.859 28.674 -73.876 1.00 74.12 328 LEU A N 1
ATOM 2553 C CA . LEU A 1 328 ? 42.633 28.225 -74.537 1.00 74.12 328 LEU A CA 1
ATOM 2554 C C . LEU A 1 328 ? 42.867 27.989 -76.038 1.00 74.12 328 LEU A C 1
ATOM 2556 O O . LEU A 1 328 ? 42.371 27.000 -76.569 1.00 74.12 328 LEU A O 1
ATOM 2560 N N . ARG A 1 329 ? 43.661 28.835 -76.713 1.00 73.44 329 ARG A N 1
ATOM 2561 C CA . ARG A 1 329 ? 44.080 28.626 -78.114 1.00 73.44 329 ARG A CA 1
ATOM 2562 C C . ARG A 1 329 ? 44.903 27.345 -78.269 1.00 73.44 329 ARG A C 1
ATOM 2564 O O . ARG A 1 329 ? 44.676 26.600 -79.214 1.00 73.44 329 ARG A O 1
ATOM 2571 N N . GLN A 1 330 ? 45.825 27.060 -77.348 1.00 77.31 330 GLN A N 1
ATOM 2572 C CA . GLN A 1 330 ? 46.605 25.815 -77.347 1.00 77.31 330 GLN A CA 1
ATOM 2573 C C . GLN A 1 330 ? 45.716 24.579 -77.149 1.00 77.31 330 GLN A C 1
ATOM 2575 O O . GLN A 1 330 ? 45.888 23.595 -77.857 1.00 77.31 330 GLN A O 1
ATOM 2580 N N . GLN A 1 331 ? 44.731 24.644 -76.247 1.00 71.88 331 GLN A N 1
ATOM 2581 C CA . GLN A 1 331 ? 43.768 23.555 -76.030 1.00 71.88 331 GLN A CA 1
ATOM 2582 C C . GLN A 1 331 ? 42.811 23.360 -77.217 1.00 71.88 331 GLN A C 1
ATOM 2584 O O . GLN A 1 331 ? 42.426 22.234 -77.511 1.00 71.88 331 GLN A O 1
ATOM 2589 N N . ALA A 1 332 ? 42.446 24.439 -77.914 1.00 66.69 332 ALA A N 1
ATOM 2590 C CA . ALA A 1 332 ? 41.585 24.400 -79.095 1.00 66.69 332 ALA A CA 1
ATOM 2591 C C . ALA A 1 332 ? 42.290 23.838 -80.344 1.00 66.69 332 ALA A C 1
ATOM 2593 O O . ALA A 1 332 ? 41.660 23.138 -81.130 1.00 66.69 332 ALA A O 1
ATOM 2594 N N . ARG A 1 333 ? 43.601 24.082 -80.508 1.00 65.31 333 ARG A N 1
ATOM 2595 C CA . ARG A 1 333 ? 44.406 23.578 -81.643 1.00 65.31 333 ARG A CA 1
ATOM 2596 C C . ARG A 1 333 ? 44.468 22.049 -81.747 1.00 65.31 333 ARG A C 1
ATOM 2598 O O . ARG A 1 333 ? 44.800 21.545 -82.810 1.00 65.31 333 ARG A O 1
ATOM 2605 N N . GLY A 1 334 ? 44.170 21.320 -80.670 1.00 65.00 334 GLY A N 1
ATOM 2606 C CA . GLY A 1 334 ? 44.128 19.854 -80.673 1.00 65.00 334 GLY A CA 1
ATOM 2607 C C . GLY A 1 334 ? 42.812 19.246 -81.172 1.00 65.00 334 GLY A C 1
ATOM 2608 O O . GLY A 1 334 ? 42.708 18.025 -81.192 1.00 65.00 334 GLY A O 1
ATOM 2609 N N . LEU A 1 335 ? 41.808 20.066 -81.515 1.00 61.31 335 LEU A N 1
ATOM 2610 C CA . LEU A 1 335 ? 40.445 19.612 -81.826 1.00 61.31 335 LEU A CA 1
ATOM 2611 C C . LEU A 1 335 ? 40.005 19.832 -83.284 1.00 61.31 335 LEU A C 1
ATOM 2613 O O . LEU A 1 335 ? 38.924 19.356 -83.594 1.00 61.31 335 LEU A O 1
ATOM 2617 N N . ASP A 1 336 ? 40.781 20.549 -84.117 1.00 55.59 336 ASP A N 1
ATOM 2618 C CA . ASP A 1 336 ? 40.786 20.549 -85.604 1.00 55.59 336 ASP A CA 1
ATOM 2619 C C . ASP A 1 336 ? 41.491 21.812 -86.154 1.00 55.59 336 ASP A C 1
ATOM 2621 O O . ASP A 1 336 ? 41.494 22.863 -85.508 1.00 55.59 336 ASP A O 1
ATOM 2625 N N . VAL A 1 337 ? 42.093 21.723 -87.350 1.00 59.84 337 VAL A N 1
ATOM 2626 C CA . VAL A 1 337 ? 42.966 22.769 -87.938 1.00 59.84 337 VAL A CA 1
ATOM 2627 C C . VAL A 1 337 ? 42.199 23.848 -88.735 1.00 59.84 337 VAL A C 1
ATOM 2629 O O . VAL A 1 337 ? 42.713 24.955 -88.883 1.00 59.84 337 VAL A O 1
ATOM 2632 N N . ASP A 1 338 ? 40.942 23.603 -89.131 1.00 59.03 338 ASP A N 1
ATOM 2633 C CA . ASP A 1 338 ? 40.227 24.432 -90.128 1.00 59.03 338 ASP A CA 1
ATOM 2634 C C . ASP A 1 338 ? 39.008 25.227 -89.594 1.00 59.03 338 ASP A C 1
ATOM 2636 O O . ASP A 1 338 ? 38.217 25.765 -90.370 1.00 59.03 338 ASP A O 1
ATOM 2640 N N . ALA A 1 339 ? 38.819 25.336 -88.272 1.00 61.94 339 ALA A N 1
ATOM 2641 C CA . ALA A 1 339 ? 37.656 26.013 -87.674 1.00 61.94 339 ALA A CA 1
ATOM 2642 C C . ALA A 1 339 ? 37.947 27.434 -87.142 1.00 61.94 339 ALA A C 1
ATOM 2644 O O . ALA A 1 339 ? 39.011 27.705 -86.582 1.00 61.94 339 ALA A O 1
ATOM 2645 N N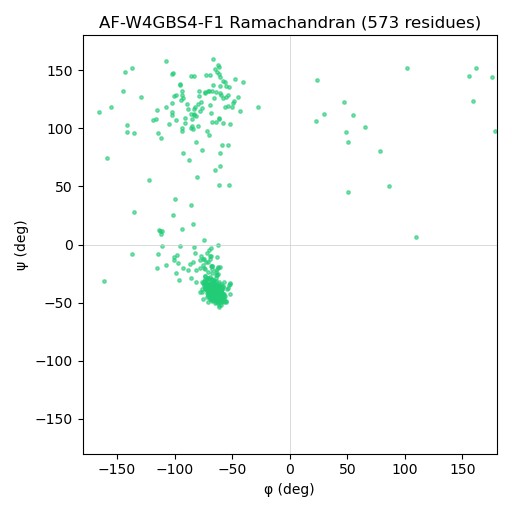 . SER A 1 340 ? 36.953 28.332 -87.235 1.00 71.38 340 SER A N 1
ATOM 2646 C CA . SER A 1 340 ? 37.008 29.689 -86.665 1.00 71.38 340 SER A CA 1
ATOM 2647 C C . SER A 1 340 ? 37.304 29.653 -85.153 1.00 71.38 340 SER A C 1
ATOM 2649 O O . SER A 1 340 ? 36.724 28.823 -84.441 1.00 71.38 340 SER A O 1
ATOM 2651 N N . PRO A 1 341 ? 38.148 30.559 -84.612 1.00 68.38 341 PRO A N 1
ATOM 2652 C CA . PRO A 1 341 ? 38.502 30.571 -83.191 1.00 68.38 341 PRO A CA 1
ATOM 2653 C C . PRO A 1 341 ? 37.289 30.579 -82.247 1.00 68.38 341 PRO A C 1
ATOM 2655 O O . PRO A 1 341 ? 37.333 29.944 -81.197 1.00 68.38 341 PRO A O 1
ATOM 2658 N N . ALA A 1 342 ? 36.195 31.253 -82.624 1.00 70.88 342 ALA A N 1
ATOM 2659 C CA . ALA A 1 342 ? 34.962 31.306 -81.836 1.00 70.88 342 ALA A CA 1
ATOM 2660 C C . ALA A 1 342 ? 34.261 29.936 -81.735 1.00 70.88 342 ALA A C 1
ATOM 2662 O O . ALA A 1 342 ? 33.847 29.536 -80.644 1.00 70.88 342 ALA A O 1
ATOM 2663 N N . ASP A 1 343 ? 34.208 29.180 -82.834 1.00 73.06 343 ASP A N 1
ATOM 2664 C CA . ASP A 1 343 ? 33.596 27.846 -82.869 1.00 73.06 343 ASP A CA 1
ATOM 2665 C C . ASP A 1 343 ? 34.426 26.830 -82.080 1.00 73.06 343 ASP A C 1
ATOM 2667 O O . ASP A 1 343 ? 33.882 25.978 -81.373 1.00 73.06 343 ASP A O 1
ATOM 2671 N N . ALA A 1 344 ? 35.756 26.947 -82.143 1.00 72.25 344 ALA A N 1
ATOM 2672 C CA . ALA A 1 344 ? 36.666 26.104 -81.376 1.00 72.25 344 ALA A CA 1
ATOM 2673 C C . ALA A 1 344 ? 36.517 26.332 -79.857 1.00 72.25 344 ALA A C 1
ATOM 2675 O O . ALA A 1 344 ? 36.485 25.372 -79.081 1.00 72.25 344 ALA A O 1
ATOM 2676 N N . PHE A 1 345 ? 36.331 27.584 -79.415 1.00 77.31 345 PHE A N 1
ATOM 2677 C CA . PHE A 1 345 ? 36.014 27.883 -78.013 1.00 77.31 345 PHE A CA 1
ATOM 2678 C C . PHE A 1 345 ? 34.618 27.400 -77.604 1.00 77.31 345 PHE A C 1
ATOM 2680 O O . PHE A 1 345 ? 34.471 26.861 -76.504 1.00 77.31 345 PHE A O 1
ATOM 2687 N N . GLY A 1 346 ? 33.612 27.529 -78.476 1.00 81.19 346 GLY A N 1
ATOM 2688 C CA . GLY A 1 346 ? 32.272 26.980 -78.250 1.00 81.19 346 GLY A CA 1
ATOM 2689 C C . GLY A 1 346 ? 32.297 25.463 -78.033 1.00 81.19 346 GLY A C 1
ATOM 2690 O O . GLY A 1 346 ? 31.718 24.962 -77.066 1.00 81.19 346 GLY A O 1
ATOM 2691 N N . ARG A 1 347 ? 33.060 24.731 -78.858 1.00 79.44 347 ARG A N 1
ATOM 2692 C CA . ARG A 1 347 ? 33.280 23.281 -78.714 1.00 79.44 347 ARG A CA 1
ATOM 2693 C C . ARG A 1 347 ? 34.038 22.915 -77.435 1.00 79.44 347 ARG A C 1
ATOM 2695 O O . ARG A 1 347 ? 33.657 21.962 -76.754 1.00 79.44 347 ARG A O 1
ATOM 2702 N N . LEU A 1 348 ? 35.059 23.680 -77.045 1.00 81.94 348 LEU A N 1
ATOM 2703 C CA . LEU A 1 348 ? 35.785 23.466 -75.785 1.00 81.94 348 LEU A CA 1
ATOM 2704 C C . LEU A 1 348 ? 34.881 23.695 -74.557 1.00 81.94 348 LEU A C 1
ATOM 2706 O O . LEU A 1 348 ? 34.896 22.909 -73.607 1.00 81.94 348 LEU A O 1
ATOM 2710 N N . ALA A 1 349 ? 34.070 24.755 -74.575 1.00 83.19 349 ALA A N 1
ATOM 2711 C CA . ALA A 1 349 ? 33.107 25.055 -73.519 1.00 83.19 349 ALA A CA 1
ATOM 2712 C C . ALA A 1 349 ? 32.017 23.976 -73.425 1.00 83.19 349 ALA A C 1
ATOM 2714 O O . ALA A 1 349 ? 31.687 23.541 -72.318 1.00 83.19 349 ALA A O 1
ATOM 2715 N N . ALA A 1 350 ? 31.521 23.491 -74.570 1.00 86.50 350 ALA A N 1
ATOM 2716 C CA . ALA A 1 350 ? 30.624 22.342 -74.634 1.00 86.50 350 ALA A CA 1
ATOM 2717 C C . ALA A 1 350 ? 31.294 21.098 -74.035 1.00 86.50 350 ALA A C 1
ATOM 2719 O O . ALA A 1 350 ? 30.747 20.511 -73.112 1.00 86.50 350 ALA A O 1
ATOM 2720 N N . THR A 1 351 ? 32.525 20.771 -74.428 1.00 86.12 351 THR A N 1
ATOM 2721 C CA . THR A 1 351 ? 33.273 19.624 -73.882 1.00 86.12 351 THR A CA 1
ATOM 2722 C C . THR A 1 351 ? 33.421 19.713 -72.360 1.00 86.12 351 THR A C 1
ATOM 2724 O O . THR A 1 351 ? 33.133 18.752 -71.654 1.00 86.12 351 THR A O 1
ATOM 2727 N N . ARG A 1 352 ? 33.769 20.887 -71.815 1.00 88.12 352 ARG A N 1
ATOM 2728 C CA . ARG A 1 352 ? 33.850 21.118 -70.358 1.00 88.12 352 ARG A CA 1
ATOM 2729 C C . ARG A 1 352 ? 32.496 21.058 -69.650 1.00 88.12 352 ARG A C 1
ATOM 2731 O O . ARG A 1 352 ? 32.420 20.750 -68.461 1.00 88.12 352 ARG A O 1
ATOM 2738 N N . LYS A 1 353 ? 31.413 21.425 -70.335 1.00 91.75 353 LYS A N 1
ATOM 2739 C CA . LYS A 1 353 ? 30.053 21.236 -69.822 1.00 91.75 353 LYS A CA 1
ATOM 2740 C C . LYS A 1 353 ? 29.733 19.743 -69.760 1.00 91.75 353 LYS A C 1
ATOM 2742 O O . LYS A 1 353 ? 29.342 19.271 -68.703 1.00 91.75 353 LYS A O 1
ATOM 2747 N N . TRP A 1 354 ? 30.012 19.000 -70.828 1.00 90.50 354 TRP A N 1
ATOM 2748 C CA . TRP A 1 354 ? 29.766 17.562 -70.913 1.00 90.50 354 TRP A CA 1
ATOM 2749 C C . TRP A 1 354 ? 30.598 16.778 -69.899 1.00 90.50 354 TRP A C 1
ATOM 2751 O O . TRP A 1 354 ? 30.082 15.845 -69.298 1.00 90.50 354 TRP A O 1
ATOM 2761 N N . THR A 1 355 ? 31.851 17.162 -69.639 1.00 91.75 355 THR A N 1
ATOM 2762 C CA . THR A 1 355 ? 32.664 16.518 -68.595 1.00 91.75 355 THR A CA 1
ATOM 2763 C C . THR A 1 355 ? 32.119 16.782 -67.196 1.00 91.75 355 THR A C 1
ATOM 2765 O O . THR A 1 355 ? 32.048 15.847 -66.404 1.00 91.75 355 THR A O 1
ATOM 2768 N N . ARG A 1 356 ? 31.678 18.012 -66.892 1.00 92.62 356 ARG A N 1
ATOM 2769 C CA . ARG A 1 356 ? 31.018 18.331 -65.614 1.00 92.62 356 ARG A CA 1
ATOM 2770 C C . ARG A 1 356 ? 29.694 17.594 -65.463 1.00 92.62 356 ARG A C 1
ATOM 2772 O O . ARG A 1 356 ? 29.435 17.044 -64.399 1.00 92.62 356 ARG A O 1
ATOM 2779 N N . ASP A 1 357 ? 28.873 17.562 -66.507 1.00 93.94 357 ASP A N 1
ATOM 2780 C CA . ASP A 1 357 ? 27.585 16.867 -66.494 1.00 93.94 357 ASP A CA 1
ATOM 2781 C C . ASP A 1 357 ? 27.797 15.351 -66.355 1.00 93.94 357 ASP A C 1
ATOM 2783 O O . ASP A 1 357 ? 27.163 14.722 -65.511 1.00 93.94 357 ASP A O 1
ATOM 2787 N N . ARG A 1 358 ? 28.781 14.779 -67.064 1.00 94.69 358 ARG A N 1
ATOM 2788 C CA . ARG A 1 358 ? 29.230 13.388 -66.892 1.00 94.69 358 ARG A CA 1
ATOM 2789 C C . ARG A 1 358 ? 29.706 13.121 -65.467 1.00 94.69 358 ARG A C 1
ATOM 2791 O O . ARG A 1 358 ? 29.311 12.120 -64.886 1.00 94.69 358 ARG A O 1
ATOM 2798 N N . GLN A 1 359 ? 30.528 13.995 -64.888 1.00 94.81 359 GLN A N 1
ATOM 2799 C CA . GLN A 1 359 ? 31.021 13.833 -63.520 1.00 94.81 359 GLN A CA 1
ATOM 2800 C C . GLN A 1 359 ? 29.883 13.910 -62.497 1.00 94.81 359 GLN A C 1
ATOM 2802 O O . GLN A 1 359 ? 29.836 13.091 -61.587 1.00 94.81 359 GLN A O 1
ATOM 2807 N N . LYS A 1 360 ? 28.927 14.830 -62.676 1.00 95.06 360 LYS A N 1
ATOM 2808 C CA . LYS A 1 360 ? 27.716 14.908 -61.845 1.00 95.06 360 LYS A CA 1
ATOM 2809 C C . LYS A 1 360 ? 26.868 13.643 -61.957 1.00 95.06 360 LYS A C 1
ATOM 2811 O O . LYS A 1 360 ? 26.356 13.175 -60.947 1.00 95.06 360 LYS A O 1
ATOM 2816 N N . LEU A 1 361 ? 26.708 13.092 -63.161 1.00 94.75 361 LEU A N 1
ATOM 2817 C CA . LEU A 1 361 ? 25.988 11.832 -63.365 1.00 94.75 361 LEU A CA 1
ATOM 2818 C C . LEU A 1 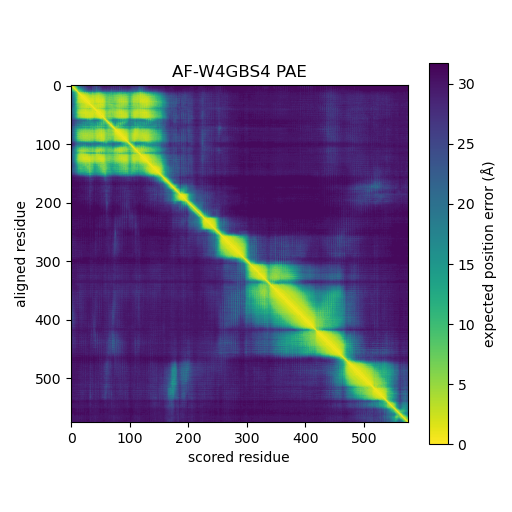361 ? 26.710 10.658 -62.698 1.00 94.75 361 LEU A C 1
ATOM 2820 O O . LEU A 1 361 ? 26.061 9.871 -62.022 1.00 94.75 361 LEU A O 1
ATOM 2824 N N . LEU A 1 362 ? 28.039 10.582 -62.814 1.00 96.44 362 LEU A N 1
ATOM 2825 C CA . LEU A 1 362 ? 28.842 9.566 -62.128 1.00 96.44 362 LEU A CA 1
ATOM 2826 C C . LEU A 1 362 ? 28.730 9.683 -60.604 1.00 96.44 362 LEU A C 1
ATOM 2828 O O . LEU A 1 362 ? 28.507 8.679 -59.942 1.00 96.44 362 LEU A O 1
ATOM 2832 N N . GLN A 1 363 ? 28.806 10.897 -60.052 1.00 95.50 363 GLN A N 1
ATOM 2833 C CA . GLN A 1 363 ? 28.607 11.132 -58.617 1.00 95.50 363 GLN A CA 1
ATOM 2834 C C . GLN A 1 363 ? 27.204 10.721 -58.158 1.00 95.50 363 GLN A C 1
ATOM 2836 O O . GLN A 1 363 ? 27.063 10.114 -57.101 1.00 95.50 363 GLN A O 1
ATOM 2841 N N . LYS A 1 364 ? 26.164 11.011 -58.953 1.00 95.88 364 LYS A N 1
ATOM 2842 C CA . LYS A 1 364 ? 24.797 10.549 -58.670 1.00 95.88 364 LYS A CA 1
ATOM 2843 C C . LYS A 1 364 ? 24.691 9.023 -58.705 1.00 95.88 364 LYS A C 1
ATOM 2845 O O . LYS A 1 364 ? 24.060 8.467 -57.816 1.00 95.88 364 LYS A O 1
ATOM 2850 N N . GLY A 1 365 ? 25.322 8.367 -59.682 1.00 95.12 365 GLY A N 1
ATOM 2851 C CA . GLY A 1 365 ? 25.378 6.905 -59.770 1.00 95.12 365 GLY A CA 1
ATOM 2852 C C . GLY A 1 365 ? 26.057 6.284 -58.550 1.00 95.12 365 GLY A C 1
ATOM 2853 O O . GLY A 1 365 ? 25.469 5.437 -57.894 1.00 95.12 365 GLY A O 1
ATOM 2854 N N . GLN A 1 366 ? 27.229 6.795 -58.163 1.00 95.94 366 GLN A N 1
ATOM 2855 C CA . GLN A 1 366 ? 27.948 6.348 -56.962 1.00 95.94 366 GLN A CA 1
ATOM 2856 C C . GLN A 1 366 ? 27.145 6.578 -55.673 1.00 95.94 366 GLN A C 1
ATOM 2858 O O . GLN A 1 366 ? 27.124 5.721 -54.795 1.00 95.94 366 GLN A O 1
ATOM 2863 N N . ALA A 1 367 ? 26.456 7.717 -55.551 1.00 94.50 367 ALA A N 1
ATOM 2864 C CA . ALA A 1 367 ? 25.589 7.987 -54.406 1.00 94.50 367 ALA A CA 1
ATOM 2865 C C . ALA A 1 367 ? 24.399 7.014 -54.345 1.00 94.50 367 ALA A C 1
ATOM 2867 O O . ALA A 1 367 ? 24.057 6.541 -53.265 1.00 94.50 367 ALA A O 1
ATOM 2868 N N . GLN A 1 368 ? 23.798 6.682 -55.492 1.00 95.12 368 GLN A N 1
ATOM 2869 C CA . GLN A 1 368 ? 22.730 5.682 -55.581 1.00 95.12 368 GLN A CA 1
ATOM 2870 C C . GLN A 1 368 ? 23.237 4.271 -55.258 1.00 95.12 368 GLN A C 1
ATOM 2872 O O . GLN A 1 368 ? 22.569 3.545 -54.531 1.00 95.12 368 GLN A O 1
ATOM 2877 N N . GLU A 1 369 ? 24.424 3.889 -55.732 1.00 95.50 369 GLU A N 1
ATOM 2878 C CA . GLU A 1 369 ? 25.062 2.610 -55.390 1.00 95.50 369 GLU A CA 1
ATOM 2879 C C . GLU A 1 369 ? 25.338 2.503 -53.885 1.00 95.50 369 GLU A C 1
ATOM 2881 O O . GLU A 1 369 ? 25.037 1.476 -53.280 1.00 95.50 369 GLU A O 1
ATOM 2886 N N . ALA A 1 370 ? 25.834 3.574 -53.258 1.00 94.88 370 ALA A N 1
ATOM 2887 C CA . ALA A 1 370 ? 26.035 3.624 -51.811 1.00 94.88 370 ALA A CA 1
ATOM 2888 C C . ALA A 1 370 ? 24.706 3.523 -51.039 1.00 94.88 370 ALA A C 1
ATOM 2890 O O . ALA A 1 370 ? 24.623 2.803 -50.046 1.00 94.88 370 ALA A O 1
ATOM 2891 N N . GLN A 1 371 ? 23.649 4.190 -51.513 1.00 95.38 371 GLN A N 1
ATOM 2892 C CA . GLN A 1 371 ? 22.307 4.074 -50.931 1.00 95.38 371 GLN A CA 1
ATOM 2893 C C . GLN A 1 371 ? 21.753 2.650 -51.049 1.00 95.38 371 GLN A C 1
ATOM 2895 O O . GLN A 1 371 ? 21.244 2.119 -50.067 1.00 95.38 371 GLN A O 1
ATOM 2900 N N . LEU A 1 372 ? 21.889 2.012 -52.216 1.00 96.38 372 LEU A N 1
ATOM 2901 C CA . LEU A 1 372 ? 21.490 0.617 -52.417 1.00 96.38 372 LEU A CA 1
ATOM 2902 C C . LEU A 1 372 ? 22.299 -0.334 -51.531 1.00 96.38 372 LEU A C 1
ATOM 2904 O O . LEU A 1 372 ? 21.744 -1.286 -50.991 1.00 96.38 372 LEU A O 1
ATOM 2908 N N . HIS A 1 373 ? 23.596 -0.078 -51.352 1.00 96.00 373 HIS A N 1
ATOM 2909 C CA . HIS A 1 373 ? 24.435 -0.872 -50.462 1.00 96.00 373 HIS A CA 1
ATOM 2910 C C . HIS A 1 373 ? 23.968 -0.776 -49.004 1.00 96.00 373 HIS A C 1
ATOM 2912 O O . HIS A 1 373 ? 23.794 -1.806 -48.356 1.00 96.00 373 HIS A O 1
ATOM 2918 N N . ASN A 1 374 ? 23.687 0.435 -48.516 1.00 95.44 374 ASN A N 1
ATOM 2919 C CA . ASN A 1 374 ? 23.159 0.644 -47.167 1.00 95.44 374 ASN A CA 1
ATOM 2920 C C . ASN A 1 374 ? 21.781 -0.009 -46.990 1.00 95.44 374 ASN A C 1
ATOM 2922 O O . ASN A 1 374 ? 21.570 -0.725 -46.017 1.00 95.44 374 ASN A O 1
ATOM 2926 N N . ALA A 1 375 ? 20.880 0.147 -47.964 1.00 95.50 375 ALA A N 1
ATOM 2927 C CA . ALA A 1 375 ? 19.569 -0.498 -47.933 1.00 95.50 375 ALA A CA 1
ATOM 2928 C C . ALA A 1 375 ? 19.677 -2.035 -47.923 1.00 95.50 375 ALA A C 1
ATOM 2930 O O . ALA A 1 375 ? 18.926 -2.705 -47.219 1.00 95.50 375 ALA A O 1
ATOM 2931 N N . ASN A 1 376 ? 20.635 -2.613 -48.656 1.00 96.44 376 ASN A N 1
ATOM 2932 C CA . ASN A 1 376 ? 20.889 -4.057 -48.634 1.00 96.44 376 ASN A CA 1
ATOM 2933 C C . ASN A 1 376 ? 21.446 -4.534 -47.285 1.00 96.44 376 ASN A C 1
ATOM 2935 O O . ASN A 1 376 ? 21.106 -5.631 -46.844 1.00 96.44 376 ASN A O 1
ATOM 2939 N N . LEU A 1 377 ? 22.282 -3.728 -46.623 1.00 96.25 377 LEU A N 1
ATOM 2940 C CA . LEU A 1 377 ? 22.759 -4.020 -45.270 1.00 96.25 377 LEU A CA 1
ATOM 2941 C C . LEU A 1 377 ? 21.598 -4.014 -44.269 1.00 96.25 377 LEU A C 1
ATOM 2943 O O . LEU A 1 377 ? 21.463 -4.970 -43.511 1.00 96.25 377 LEU A O 1
ATOM 2947 N N . GLU A 1 378 ? 20.731 -3.000 -44.314 1.00 95.50 378 GLU A N 1
ATOM 2948 C CA . GLU A 1 378 ? 19.524 -2.920 -43.475 1.00 95.50 378 GLU A CA 1
ATOM 2949 C C . GLU A 1 378 ? 18.571 -4.098 -43.725 1.00 95.50 378 GLU A C 1
ATOM 2951 O O . GLU A 1 378 ? 18.041 -4.706 -42.794 1.00 95.50 378 GLU A O 1
ATOM 2956 N N . LEU A 1 379 ? 18.388 -4.484 -44.989 1.00 96.00 379 LEU A N 1
ATOM 2957 C CA . LEU A 1 379 ? 17.581 -5.646 -45.348 1.00 96.00 379 LEU A CA 1
ATOM 2958 C C . LEU A 1 379 ? 18.184 -6.927 -44.755 1.00 96.00 379 LEU A C 1
ATOM 2960 O O . LEU A 1 379 ? 17.460 -7.728 -44.165 1.00 96.00 379 LEU A O 1
ATOM 2964 N N . HIS A 1 380 ? 19.505 -7.102 -44.835 1.00 96.25 380 HIS A N 1
ATOM 2965 C CA . HIS A 1 380 ? 20.185 -8.246 -44.231 1.00 96.25 380 HIS A CA 1
ATOM 2966 C C . HIS A 1 380 ? 20.055 -8.252 -42.699 1.00 96.25 380 HIS A C 1
ATOM 2968 O O . HIS A 1 380 ? 19.830 -9.310 -42.111 1.00 96.25 380 HIS A O 1
ATOM 2974 N N . THR A 1 381 ? 20.165 -7.102 -42.022 1.00 96.06 381 THR A N 1
ATOM 2975 C CA . THR A 1 381 ? 19.966 -7.049 -40.562 1.00 96.06 381 THR A CA 1
ATOM 2976 C C . THR A 1 381 ? 18.544 -7.447 -40.182 1.00 96.06 381 THR A C 1
ATOM 2978 O O . THR A 1 381 ? 18.364 -8.278 -39.294 1.00 96.06 381 THR A O 1
ATOM 2981 N N . LEU A 1 382 ? 17.542 -6.950 -40.913 1.00 95.69 382 LEU A N 1
ATOM 2982 C CA . LEU A 1 382 ? 16.141 -7.317 -40.695 1.00 95.69 382 LEU A CA 1
ATOM 2983 C C . LEU A 1 382 ? 15.878 -8.803 -40.989 1.00 95.69 382 LEU A C 1
ATOM 2985 O O . LEU A 1 382 ? 15.120 -9.453 -40.271 1.00 95.69 382 LEU A O 1
ATOM 2989 N N . GLN A 1 383 ? 16.528 -9.386 -41.999 1.00 96.38 383 GLN A N 1
ATOM 2990 C CA . GLN A 1 383 ? 16.446 -10.826 -42.280 1.00 96.38 383 GLN A CA 1
ATOM 2991 C C . GLN A 1 383 ? 17.011 -11.681 -41.140 1.00 96.38 383 GLN A C 1
ATOM 2993 O O . GLN A 1 383 ? 16.444 -12.714 -40.792 1.00 96.38 383 GLN A O 1
ATOM 2998 N N . VAL A 1 384 ? 18.111 -11.250 -40.521 1.00 96.62 384 VAL A N 1
ATOM 2999 C CA . VAL A 1 384 ? 18.677 -11.949 -39.358 1.00 96.62 384 VAL A CA 1
ATOM 3000 C C . VAL A 1 384 ? 17.748 -11.839 -38.145 1.00 96.62 384 VAL A C 1
ATOM 3002 O O . VAL A 1 384 ? 17.552 -12.824 -37.430 1.00 96.62 384 VAL A O 1
ATOM 3005 N N . GLU A 1 385 ? 17.150 -10.670 -37.910 1.00 95.50 385 GLU A N 1
ATOM 3006 C CA . GLU A 1 385 ? 16.197 -10.462 -36.813 1.00 95.50 385 GLU A CA 1
ATOM 3007 C C . GLU A 1 385 ? 14.915 -11.278 -36.992 1.00 95.50 385 GLU A C 1
ATOM 3009 O O . GLU A 1 385 ? 14.477 -11.942 -36.053 1.00 95.50 385 GLU A O 1
ATOM 3014 N N . THR A 1 386 ? 14.350 -11.291 -38.198 1.00 94.69 386 THR A N 1
ATOM 3015 C CA . THR A 1 386 ? 13.166 -12.101 -38.522 1.00 94.69 386 THR A CA 1
ATOM 3016 C C . THR A 1 386 ? 13.448 -13.592 -38.355 1.00 94.69 386 THR A C 1
ATOM 3018 O O . THR A 1 386 ? 12.719 -14.257 -37.625 1.00 94.69 386 THR A O 1
ATOM 3021 N N . ALA A 1 387 ? 14.565 -14.104 -38.883 1.00 96.19 387 ALA A N 1
ATOM 3022 C CA . ALA A 1 387 ? 14.965 -15.499 -38.676 1.00 96.19 387 ALA A CA 1
ATOM 3023 C C . ALA A 1 387 ? 15.168 -15.846 -37.185 1.00 96.19 387 ALA A C 1
ATOM 3025 O O . ALA A 1 387 ? 14.838 -16.947 -36.736 1.00 96.19 387 ALA A O 1
ATOM 3026 N N . ARG A 1 388 ? 15.688 -14.904 -36.384 1.00 96.00 388 ARG A N 1
ATOM 3027 C CA . ARG A 1 388 ? 15.824 -15.071 -34.929 1.00 96.00 388 ARG A CA 1
ATOM 3028 C C . ARG A 1 388 ? 14.463 -15.146 -34.234 1.00 96.00 388 ARG A C 1
ATOM 3030 O O . ARG A 1 388 ? 14.300 -15.973 -33.335 1.00 96.00 388 ARG A O 1
ATOM 3037 N N . LEU A 1 389 ? 13.513 -14.293 -34.615 1.00 94.69 389 LEU A N 1
ATOM 3038 C CA . LEU A 1 389 ? 12.155 -14.302 -34.066 1.00 94.69 389 LEU A CA 1
ATOM 3039 C C . LEU A 1 389 ? 11.411 -15.585 -34.449 1.00 94.69 389 LEU A C 1
ATOM 3041 O O . LEU A 1 389 ? 10.869 -16.240 -33.565 1.00 94.69 389 LEU A O 1
ATOM 3045 N N . GLU A 1 390 ? 11.489 -16.020 -35.706 1.00 95.06 390 GLU A N 1
ATOM 3046 C CA . GLU A 1 390 ? 10.909 -17.291 -36.163 1.00 95.06 390 GLU A CA 1
ATOM 3047 C C . GLU A 1 390 ? 11.497 -18.495 -35.409 1.00 95.06 390 GLU A C 1
ATOM 3049 O O . GLU A 1 390 ? 10.777 -19.415 -35.009 1.00 95.06 390 GLU A O 1
ATOM 3054 N N . ALA A 1 391 ? 12.808 -18.491 -35.139 1.00 94.19 391 ALA A N 1
ATOM 3055 C CA . ALA A 1 391 ? 13.434 -19.525 -34.320 1.00 94.19 391 ALA A CA 1
ATOM 3056 C C . ALA A 1 391 ? 12.873 -19.527 -32.885 1.00 94.19 391 ALA A C 1
ATOM 3058 O O . ALA A 1 391 ? 12.556 -20.599 -32.354 1.00 94.19 391 ALA A O 1
ATOM 3059 N N . LEU A 1 392 ? 12.692 -18.350 -32.275 1.00 94.62 392 LEU A N 1
ATOM 3060 C CA . LEU A 1 392 ? 12.096 -18.211 -30.944 1.00 94.62 392 LEU A CA 1
ATOM 3061 C C . LEU A 1 392 ? 10.639 -18.694 -30.930 1.00 94.62 392 LEU A C 1
ATOM 3063 O O . LEU A 1 392 ? 10.270 -19.493 -30.071 1.00 94.62 392 LEU A O 1
ATOM 3067 N N . GLU A 1 393 ? 9.835 -18.303 -31.914 1.00 93.81 393 GLU A N 1
ATOM 3068 C CA . GLU A 1 393 ? 8.464 -18.790 -32.071 1.00 93.81 393 GLU A CA 1
ATOM 3069 C C . GLU A 1 393 ? 8.430 -20.311 -32.228 1.00 93.81 393 GLU A C 1
ATOM 3071 O O . GLU A 1 393 ? 7.690 -20.985 -31.515 1.00 93.81 393 GLU A O 1
ATOM 3076 N N . SER A 1 394 ? 9.306 -20.890 -33.057 1.00 93.44 394 SER A N 1
ATOM 3077 C CA . SER A 1 394 ? 9.372 -22.344 -33.246 1.00 93.44 394 SER A CA 1
ATOM 3078 C C . SER A 1 394 ? 9.718 -23.092 -31.953 1.00 93.44 394 SER A C 1
ATOM 3080 O O . SER A 1 394 ? 9.221 -24.194 -31.710 1.00 93.44 394 SER A O 1
ATOM 3082 N N . THR A 1 395 ? 10.570 -22.510 -31.101 1.00 93.25 395 THR A N 1
ATOM 3083 C CA . THR A 1 395 ? 10.922 -23.090 -29.796 1.00 93.25 395 THR A CA 1
ATOM 3084 C C . THR A 1 395 ? 9.781 -22.960 -28.791 1.00 93.25 395 THR A C 1
ATOM 3086 O O . THR A 1 395 ? 9.511 -23.920 -28.068 1.00 93.25 395 THR A O 1
ATOM 3089 N N . SER A 1 396 ? 9.060 -21.837 -28.804 1.00 92.94 396 SER A N 1
ATOM 3090 C CA . SER A 1 396 ? 7.838 -21.629 -28.020 1.00 92.94 396 SER A CA 1
ATOM 3091 C C . SER A 1 396 ? 6.720 -22.599 -28.429 1.00 92.94 396 SER A C 1
ATOM 3093 O O . SER A 1 396 ? 6.128 -23.263 -27.587 1.00 92.94 396 SER A O 1
ATOM 3095 N N . VAL A 1 397 ? 6.494 -22.799 -29.730 1.00 95.75 397 VAL A N 1
ATOM 3096 C CA . VAL A 1 397 ? 5.503 -23.763 -30.241 1.00 95.75 397 VAL A CA 1
ATOM 3097 C C . VAL A 1 397 ? 5.882 -25.200 -29.869 1.00 95.75 397 VAL A C 1
ATOM 3099 O O . VAL A 1 397 ? 5.033 -25.984 -29.445 1.00 95.75 397 VAL A O 1
ATOM 3102 N N . LYS A 1 398 ? 7.168 -25.567 -29.953 1.00 94.12 398 LYS A N 1
ATOM 3103 C CA . LYS A 1 398 ? 7.643 -26.889 -29.502 1.00 94.12 398 LYS A CA 1
ATOM 3104 C C . LYS A 1 398 ? 7.423 -27.101 -28.004 1.00 94.12 398 LYS A C 1
ATOM 3106 O O . LYS A 1 398 ? 7.053 -28.207 -27.608 1.00 94.12 398 LYS A O 1
ATOM 3111 N N . SER A 1 399 ? 7.664 -26.082 -27.176 1.00 93.06 399 SER A N 1
ATOM 3112 C CA . SER A 1 399 ? 7.434 -26.178 -25.730 1.00 93.06 399 SER A CA 1
ATOM 3113 C C . SER A 1 399 ? 5.940 -26.269 -25.407 1.00 93.06 399 SER A C 1
ATOM 3115 O O . SER A 1 399 ? 5.559 -27.089 -24.573 1.00 93.06 399 SER A O 1
ATOM 3117 N N . PHE A 1 400 ? 5.097 -25.535 -26.137 1.00 94.38 400 PHE A N 1
ATOM 3118 C CA . PHE A 1 400 ? 3.642 -25.620 -26.054 1.00 94.38 400 PHE A CA 1
ATOM 3119 C C . PHE A 1 400 ? 3.128 -27.026 -26.394 1.00 94.38 400 PHE A C 1
ATOM 3121 O O . PHE A 1 400 ? 2.486 -27.655 -25.559 1.00 94.38 400 PHE A O 1
ATOM 3128 N N . HIS A 1 401 ? 3.516 -27.601 -27.536 1.00 94.75 401 HIS A N 1
ATOM 3129 C CA . HIS A 1 401 ? 3.140 -28.980 -27.877 1.00 94.75 401 HIS A CA 1
ATOM 3130 C C . HIS A 1 401 ? 3.680 -30.019 -26.883 1.00 94.75 401 HIS A C 1
ATOM 3132 O O . HIS A 1 401 ? 3.057 -31.054 -26.646 1.00 94.75 401 HIS A O 1
ATOM 3138 N N . ALA A 1 402 ? 4.855 -29.785 -26.290 1.00 95.25 402 ALA A N 1
ATOM 3139 C CA . ALA A 1 402 ? 5.370 -30.657 -25.237 1.00 95.25 402 ALA A CA 1
ATOM 3140 C C . ALA A 1 402 ? 4.516 -30.585 -23.958 1.00 95.25 402 ALA A C 1
ATOM 3142 O O . ALA A 1 402 ? 4.370 -31.600 -23.276 1.00 95.25 402 ALA A O 1
ATOM 3143 N N . LEU A 1 403 ? 3.959 -29.413 -23.635 1.00 94.00 403 LEU A N 1
ATOM 3144 C CA . LEU A 1 403 ? 3.007 -29.237 -22.539 1.00 94.00 403 LEU A CA 1
ATOM 3145 C C . LEU A 1 403 ? 1.662 -29.897 -22.851 1.00 94.00 403 LEU A C 1
ATOM 3147 O O . LEU A 1 403 ? 1.167 -30.618 -21.992 1.00 94.00 403 LEU A O 1
ATOM 3151 N N . GLU A 1 404 ? 1.129 -29.747 -24.067 1.00 93.19 404 GLU A N 1
ATOM 3152 C CA . GLU A 1 404 ? -0.108 -30.424 -24.495 1.00 93.19 404 GLU A CA 1
ATOM 3153 C C . GLU A 1 404 ? -0.002 -31.944 -24.328 1.00 93.19 404 GLU A C 1
ATOM 3155 O O . GLU A 1 404 ? -0.835 -32.554 -23.666 1.00 93.19 404 GLU A O 1
ATOM 3160 N N . ARG A 1 405 ? 1.088 -32.563 -24.803 1.00 94.25 405 ARG A N 1
ATOM 3161 C CA . ARG A 1 405 ? 1.307 -34.011 -24.614 1.00 94.25 405 ARG A CA 1
ATOM 3162 C C . ARG A 1 405 ? 1.380 -34.411 -23.142 1.00 94.25 405 ARG A C 1
ATOM 3164 O O . ARG A 1 405 ? 0.924 -35.488 -22.770 1.00 94.25 405 ARG A O 1
ATOM 3171 N N . LYS A 1 406 ? 1.999 -33.581 -22.294 1.00 92.81 406 LYS A N 1
ATOM 3172 C CA . LYS A 1 406 ? 2.034 -33.831 -20.844 1.00 92.81 406 LYS A CA 1
ATOM 3173 C C . LYS A 1 406 ? 0.640 -33.713 -20.234 1.00 92.81 406 LYS A C 1
ATOM 3175 O O . LYS A 1 406 ? 0.317 -34.504 -19.356 1.00 92.81 406 LYS A O 1
ATOM 3180 N N . GLN A 1 407 ? -0.167 -32.762 -20.696 1.00 90.31 407 GLN A N 1
ATOM 3181 C CA . GLN A 1 407 ? -1.548 -32.602 -20.263 1.00 90.31 407 GLN A CA 1
ATOM 3182 C C . GLN A 1 407 ? -2.391 -33.820 -20.654 1.00 90.31 407 GLN A C 1
ATOM 3184 O O . GLN A 1 407 ? -3.025 -34.401 -19.783 1.00 90.31 407 GLN A O 1
ATOM 3189 N N . GLU A 1 408 ? -2.308 -34.290 -21.900 1.00 90.75 408 GLU A N 1
ATOM 3190 C CA . GLU A 1 408 ? -2.986 -35.517 -22.347 1.00 90.75 408 GLU A CA 1
ATOM 3191 C C . GLU A 1 408 ? -2.573 -36.736 -21.504 1.00 90.75 408 GLU A C 1
ATOM 3193 O O . GLU A 1 408 ? -3.413 -37.527 -21.077 1.00 90.75 408 GLU A O 1
ATOM 3198 N N . GLN A 1 409 ? -1.276 -36.876 -21.197 1.00 90.50 409 GLN A N 1
ATOM 3199 C CA . GLN A 1 409 ? -0.786 -37.943 -20.318 1.00 90.50 409 GLN A CA 1
ATOM 3200 C C . GLN A 1 409 ? -1.355 -37.855 -18.896 1.00 90.50 409 GLN A C 1
ATOM 3202 O O . GLN A 1 409 ? -1.578 -38.893 -18.270 1.00 90.50 409 GLN A O 1
ATOM 3207 N N . LEU A 1 410 ? -1.562 -36.646 -18.367 1.00 84.50 410 LEU A N 1
ATOM 3208 C CA . LEU A 1 410 ? -2.192 -36.441 -17.063 1.00 84.50 410 LEU A CA 1
ATOM 3209 C C . LEU A 1 410 ? -3.686 -36.757 -17.120 1.00 84.50 410 LEU A C 1
ATOM 3211 O O . LEU A 1 410 ? -4.152 -37.522 -16.284 1.00 84.50 410 LEU A O 1
ATOM 3215 N N . GLU A 1 411 ? -4.404 -36.288 -18.139 1.00 84.06 411 GLU A N 1
ATOM 3216 C CA . GLU A 1 411 ? -5.830 -36.575 -18.336 1.00 84.06 411 GLU A CA 1
ATOM 3217 C C . GLU A 1 411 ? -6.089 -38.086 -18.474 1.00 84.06 411 GLU A C 1
ATOM 3219 O O . GLU A 1 411 ? -7.007 -38.624 -17.853 1.00 84.06 411 GLU A O 1
ATOM 3224 N N . MET A 1 412 ? -5.228 -38.814 -19.197 1.00 83.50 412 MET A N 1
ATOM 3225 C CA . MET A 1 412 ? -5.291 -40.279 -19.278 1.00 83.50 412 MET A CA 1
ATOM 3226 C C . MET A 1 412 ? -5.071 -40.961 -17.920 1.00 83.50 412 MET A C 1
ATOM 3228 O O . MET A 1 412 ? -5.706 -41.976 -17.628 1.00 83.50 412 MET A O 1
ATOM 3232 N N . ARG A 1 413 ? -4.165 -40.433 -17.087 1.00 80.81 413 ARG A N 1
ATOM 3233 C CA . ARG A 1 413 ? -3.919 -40.960 -15.736 1.00 80.81 413 ARG A CA 1
ATOM 3234 C C . ARG A 1 413 ? -5.069 -40.638 -14.790 1.00 80.81 413 ARG A C 1
ATOM 3236 O O . ARG A 1 413 ? -5.434 -41.502 -14.003 1.00 80.81 413 ARG A O 1
ATOM 3243 N N . GLU A 1 414 ? -5.647 -39.445 -14.879 1.00 74.62 414 GLU A N 1
ATOM 3244 C CA . GLU A 1 414 ? -6.808 -39.021 -14.090 1.00 74.62 414 GLU A CA 1
ATOM 3245 C C . GLU A 1 414 ? -8.053 -39.849 -14.426 1.00 74.62 414 GLU A C 1
ATOM 3247 O O . GLU A 1 414 ? -8.757 -40.287 -13.518 1.00 74.62 414 GLU A O 1
ATOM 3252 N N . ALA A 1 415 ? -8.278 -40.160 -15.707 1.00 73.50 415 ALA A N 1
ATOM 3253 C CA . ALA A 1 415 ? -9.377 -41.021 -16.150 1.00 73.50 415 ALA A CA 1
ATOM 3254 C C . ALA A 1 415 ? -9.272 -42.470 -15.632 1.00 73.50 415 ALA A C 1
ATOM 3256 O O . ALA A 1 415 ? -10.282 -43.164 -15.533 1.00 73.50 415 ALA A O 1
ATOM 3257 N N . ALA A 1 416 ? -8.066 -42.934 -15.285 1.00 76.94 416 ALA A N 1
ATOM 3258 C CA . ALA A 1 416 ? -7.838 -44.265 -14.723 1.00 76.94 416 ALA A CA 1
ATOM 3259 C C . ALA A 1 416 ? -8.104 -44.349 -13.202 1.00 76.94 416 ALA A C 1
ATOM 3261 O O . ALA A 1 416 ? -8.071 -45.446 -12.641 1.00 76.94 416 ALA A O 1
ATOM 3262 N N . VAL A 1 417 ? -8.356 -43.223 -12.520 1.00 75.38 417 VAL A N 1
ATOM 3263 C CA . VAL A 1 417 ? -8.559 -43.156 -11.061 1.00 75.38 417 VAL A CA 1
ATOM 3264 C C . VAL A 1 417 ? -10.054 -43.200 -10.711 1.00 75.38 417 VAL A C 1
ATOM 3266 O O . VAL A 1 417 ? -10.881 -42.533 -11.322 1.00 75.38 417 VAL A O 1
ATOM 3269 N N . THR A 1 418 ? -10.415 -43.956 -9.669 1.00 69.44 418 THR A N 1
ATOM 3270 C CA . THR A 1 418 ? -11.805 -44.195 -9.219 1.00 69.44 418 THR A CA 1
ATOM 3271 C C . THR A 1 418 ? -12.521 -42.971 -8.630 1.00 69.44 418 THR A C 1
ATOM 3273 O O . THR A 1 418 ? -13.730 -43.015 -8.419 1.00 69.44 418 THR A O 1
ATOM 3276 N N . ASN A 1 419 ? -11.809 -41.867 -8.388 1.00 75.06 419 ASN A N 1
ATOM 3277 C CA . ASN A 1 419 ? -12.310 -40.666 -7.704 1.00 75.06 419 ASN A CA 1
ATOM 3278 C C . ASN A 1 419 ? -12.707 -39.555 -8.695 1.00 75.06 419 ASN A C 1
ATOM 3280 O O . ASN A 1 419 ? -12.450 -38.374 -8.465 1.00 75.06 419 ASN A O 1
ATOM 3284 N N . ALA A 1 420 ? -13.322 -39.926 -9.820 1.00 76.38 420 ALA A N 1
ATOM 3285 C CA . ALA A 1 420 ? -13.711 -38.985 -10.873 1.00 76.38 420 ALA A CA 1
ATOM 3286 C C . ALA A 1 420 ? -14.640 -37.862 -10.366 1.00 76.38 420 ALA A C 1
ATOM 3288 O O . ALA A 1 420 ? -14.559 -36.730 -10.838 1.00 76.38 420 ALA A O 1
ATOM 3289 N N . HIS A 1 421 ? -15.496 -38.150 -9.377 1.00 81.38 421 HIS A N 1
ATOM 3290 C CA . HIS A 1 421 ? -16.392 -37.156 -8.783 1.00 81.38 421 HIS A CA 1
ATOM 3291 C C . HIS A 1 421 ? -15.633 -36.062 -8.016 1.00 81.38 421 HIS A C 1
ATOM 3293 O O . HIS A 1 421 ? -15.875 -34.877 -8.244 1.00 81.38 421 HIS A O 1
ATOM 3299 N N . ASP A 1 422 ? -14.676 -36.444 -7.170 1.00 84.31 422 ASP A N 1
ATOM 3300 C CA . ASP A 1 422 ? -13.891 -35.500 -6.366 1.00 84.31 422 ASP A CA 1
ATOM 3301 C C . ASP A 1 422 ? -12.976 -34.644 -7.252 1.00 84.31 422 ASP A C 1
ATOM 3303 O O . ASP A 1 422 ? -12.839 -33.442 -7.032 1.00 84.31 422 ASP A O 1
ATOM 3307 N N . LEU A 1 423 ? -12.408 -35.227 -8.316 1.00 83.56 423 LEU A N 1
ATOM 3308 C CA . LEU A 1 423 ? -11.617 -34.487 -9.307 1.00 83.56 423 LEU A CA 1
ATOM 3309 C C . LEU A 1 423 ? -12.457 -33.437 -10.051 1.00 83.56 423 LEU A C 1
ATOM 3311 O O . LEU A 1 423 ? -11.993 -32.316 -10.267 1.00 83.56 423 LEU A O 1
ATOM 3315 N N . LEU A 1 424 ? -13.710 -33.755 -10.396 1.00 84.69 424 LEU A N 1
ATOM 3316 C CA . LEU A 1 424 ? -14.632 -32.785 -10.991 1.00 84.69 424 LEU A CA 1
ATOM 3317 C C . LEU A 1 424 ? -14.970 -31.656 -10.013 1.00 84.69 424 LEU A C 1
ATOM 3319 O O . LEU A 1 424 ? -14.924 -30.488 -10.401 1.00 84.69 424 LEU A O 1
ATOM 3323 N N . GLN A 1 425 ? -15.247 -31.974 -8.745 1.00 91.19 425 GLN A N 1
ATOM 3324 C CA . GLN A 1 425 ? -15.481 -30.955 -7.720 1.00 91.19 425 GLN A CA 1
ATOM 3325 C C . GLN A 1 425 ? -14.259 -30.042 -7.551 1.00 91.19 425 GLN A C 1
ATOM 3327 O O . GLN A 1 425 ? -14.394 -28.819 -7.612 1.00 91.19 425 GLN A O 1
ATOM 3332 N N . LEU A 1 426 ? -13.052 -30.603 -7.447 1.00 89.62 426 LEU A N 1
ATOM 3333 C CA . LEU A 1 426 ? -11.814 -29.824 -7.361 1.00 89.62 426 LEU A CA 1
ATOM 3334 C C . LEU A 1 426 ? -11.601 -28.943 -8.597 1.00 89.62 426 LEU A C 1
ATOM 3336 O O . LEU A 1 426 ? -11.262 -27.770 -8.452 1.00 89.62 426 LEU A O 1
ATOM 3340 N N . ARG A 1 427 ? -11.879 -29.444 -9.807 1.00 88.50 427 ARG A N 1
ATOM 3341 C CA . ARG A 1 427 ? -11.803 -28.645 -11.040 1.00 88.50 427 ARG A CA 1
ATOM 3342 C C . ARG A 1 427 ? -12.773 -27.466 -11.013 1.00 88.50 427 ARG A C 1
ATOM 3344 O O . ARG A 1 427 ? -12.384 -26.359 -11.384 1.00 88.50 427 ARG A O 1
ATOM 3351 N N . THR A 1 428 ? -14.006 -27.671 -10.545 1.00 93.62 428 THR A N 1
ATOM 3352 C CA . THR A 1 428 ? -14.980 -26.575 -10.406 1.00 93.62 428 THR A CA 1
ATOM 3353 C C . THR A 1 428 ? -14.546 -25.546 -9.364 1.00 93.62 428 THR A C 1
ATOM 3355 O O . THR A 1 428 ? -14.627 -24.347 -9.629 1.00 93.62 428 THR A O 1
ATOM 3358 N N . LEU A 1 429 ? -14.007 -25.986 -8.223 1.00 95.88 429 LEU A N 1
ATOM 3359 C CA . LEU A 1 429 ? -13.507 -25.097 -7.173 1.00 95.88 429 LEU A CA 1
ATOM 3360 C C . LEU A 1 429 ? -12.278 -24.303 -7.630 1.00 95.88 429 LEU A C 1
ATOM 3362 O O . LEU A 1 429 ? -12.190 -23.109 -7.359 1.00 95.88 429 LEU A O 1
ATOM 3366 N N . ILE A 1 430 ? -11.356 -24.922 -8.372 1.00 95.38 430 ILE A N 1
ATOM 3367 C CA . ILE A 1 430 ? -10.183 -24.244 -8.941 1.00 95.38 430 ILE A CA 1
ATOM 3368 C C . ILE A 1 430 ? -10.608 -23.239 -10.019 1.00 95.38 430 ILE A C 1
ATOM 3370 O O . ILE A 1 430 ? -10.114 -22.109 -10.032 1.00 95.38 430 ILE A O 1
ATOM 3374 N N . ALA A 1 431 ? -11.548 -23.599 -10.897 1.00 95.19 431 ALA A N 1
ATOM 3375 C CA . ALA A 1 431 ? -12.096 -22.678 -11.894 1.00 95.19 431 ALA A CA 1
ATOM 3376 C C . ALA A 1 431 ? -12.778 -21.469 -11.229 1.00 95.19 431 ALA A C 1
ATOM 3378 O O . ALA A 1 431 ? -12.564 -20.329 -11.635 1.00 95.19 431 ALA A O 1
ATOM 3379 N N . LEU A 1 432 ? -13.532 -21.698 -10.152 1.00 97.00 432 LEU A N 1
ATOM 3380 C CA . LEU A 1 432 ? -14.150 -20.629 -9.374 1.00 97.00 432 LEU A CA 1
ATOM 3381 C C . LEU A 1 432 ? -13.098 -19.764 -8.668 1.00 97.00 432 LEU A C 1
ATOM 3383 O O . LEU A 1 432 ? -13.169 -18.543 -8.745 1.00 97.00 432 LEU A O 1
ATOM 3387 N N . HIS A 1 433 ? -12.091 -20.363 -8.029 1.00 96.62 433 HIS A N 1
ATOM 3388 C CA . HIS A 1 433 ? -11.025 -19.620 -7.353 1.00 96.62 433 HIS A CA 1
ATOM 3389 C C . HIS A 1 433 ? -10.209 -18.766 -8.332 1.00 96.62 433 HIS A C 1
ATOM 3391 O O . HIS A 1 433 ? -9.928 -17.603 -8.051 1.00 96.62 433 HIS A O 1
ATOM 3397 N N . THR A 1 434 ? -9.851 -19.309 -9.497 1.00 96.88 434 THR A N 1
ATOM 3398 C CA . THR A 1 434 ? -9.135 -18.557 -10.541 1.00 96.88 434 THR A CA 1
ATOM 3399 C C . THR A 1 434 ? -9.990 -17.426 -11.112 1.00 96.88 434 THR A C 1
ATOM 3401 O O . THR A 1 434 ? -9.478 -16.325 -11.313 1.00 96.88 434 THR A O 1
ATOM 3404 N N . ASN A 1 435 ? -11.297 -17.644 -11.284 1.00 97.44 435 ASN A N 1
ATOM 3405 C CA . ASN A 1 435 ? -12.232 -16.593 -11.678 1.00 97.44 435 ASN A CA 1
ATOM 3406 C C . ASN A 1 435 ? -12.343 -15.488 -10.614 1.00 97.44 435 ASN A C 1
ATOM 3408 O O . ASN A 1 435 ? -12.196 -14.314 -10.945 1.00 97.44 435 ASN A O 1
ATOM 3412 N N . LEU A 1 436 ? -12.507 -15.846 -9.336 1.00 97.25 436 LEU A N 1
ATOM 3413 C CA . LEU A 1 436 ? -12.541 -14.880 -8.234 1.00 97.25 436 LEU A CA 1
ATOM 3414 C C . LEU A 1 436 ? -11.222 -14.109 -8.108 1.00 97.25 436 LEU A C 1
ATOM 3416 O O . LEU A 1 436 ? -11.241 -12.905 -7.877 1.00 97.25 436 LEU A O 1
ATOM 3420 N N . LYS A 1 437 ? -10.075 -14.765 -8.315 1.00 97.31 437 LYS A N 1
ATOM 3421 C CA . LYS A 1 437 ? -8.760 -14.105 -8.350 1.00 97.31 437 LYS A CA 1
ATOM 3422 C C . LYS A 1 437 ? -8.646 -13.096 -9.489 1.00 97.31 437 LYS A C 1
ATOM 3424 O O . LYS A 1 437 ? -8.073 -12.026 -9.292 1.00 97.31 437 LYS A O 1
ATOM 3429 N N . LEU A 1 438 ? -9.192 -13.419 -10.661 1.00 97.25 438 LEU A N 1
ATOM 3430 C CA . LEU A 1 438 ? -9.248 -12.493 -11.789 1.00 97.25 438 LEU A CA 1
ATOM 3431 C C . LEU A 1 438 ? -10.179 -11.309 -11.493 1.00 97.25 438 LEU A C 1
ATOM 3433 O O . LEU A 1 438 ? -9.815 -10.169 -11.756 1.00 97.25 438 LEU A O 1
ATOM 3437 N N . GLN A 1 439 ? -11.345 -11.557 -10.896 1.00 96.50 439 GLN A N 1
ATOM 3438 C CA . GLN A 1 439 ? -12.250 -10.489 -10.467 1.00 96.50 439 GLN A CA 1
ATOM 3439 C C . GLN A 1 439 ? -11.601 -9.592 -9.408 1.00 96.50 439 GLN A C 1
ATOM 3441 O O . GLN A 1 439 ? -11.720 -8.375 -9.486 1.00 96.50 439 GLN A O 1
ATOM 3446 N N . GLU A 1 440 ? -10.864 -10.165 -8.453 1.00 96.44 440 GLU A N 1
ATOM 3447 C CA . GLU A 1 440 ? -10.124 -9.418 -7.435 1.00 96.44 440 GLU A CA 1
ATOM 3448 C C . GLU A 1 440 ? -9.062 -8.508 -8.071 1.00 96.44 440 GLU A C 1
ATOM 3450 O O . GLU A 1 440 ? -8.953 -7.335 -7.708 1.00 96.44 440 GLU A O 1
ATOM 3455 N N . SER A 1 441 ? -8.284 -9.018 -9.033 1.00 96.00 441 SER A N 1
ATOM 3456 C CA . SER A 1 441 ? -7.245 -8.228 -9.702 1.00 96.00 441 SER A CA 1
ATOM 3457 C C . SER A 1 441 ? -7.834 -7.132 -10.591 1.00 96.00 441 SER A C 1
ATOM 3459 O O . SER A 1 441 ? -7.369 -5.994 -10.534 1.00 96.00 441 SER A O 1
ATOM 3461 N N . GLN A 1 442 ? -8.896 -7.433 -11.342 1.00 96.75 442 GLN A N 1
ATOM 3462 C CA . GLN A 1 442 ? -9.626 -6.457 -12.155 1.00 96.75 442 GLN A CA 1
ATOM 3463 C C . GLN A 1 442 ? -10.290 -5.381 -11.290 1.00 96.75 442 GLN A C 1
ATOM 3465 O O . GLN A 1 442 ? -10.211 -4.197 -11.610 1.00 96.75 442 GLN A O 1
ATOM 3470 N N . PHE A 1 443 ? -10.896 -5.768 -10.166 1.00 97.06 443 PHE A N 1
ATOM 3471 C CA . PHE A 1 443 ? -11.490 -4.830 -9.218 1.00 97.06 443 PHE A CA 1
ATOM 3472 C C . PHE A 1 443 ? -10.428 -3.909 -8.614 1.00 97.06 443 PHE A C 1
ATOM 3474 O O . PHE A 1 443 ? -10.604 -2.693 -8.608 1.00 97.06 443 PHE A O 1
ATOM 3481 N N . LYS A 1 444 ? -9.284 -4.459 -8.185 1.00 97.38 444 LYS A N 1
ATOM 3482 C CA . LYS A 1 444 ? -8.148 -3.660 -7.702 1.00 97.38 444 LYS A CA 1
ATOM 3483 C C . LYS A 1 444 ? -7.652 -2.684 -8.765 1.00 97.38 444 LYS A C 1
ATOM 3485 O O . LYS A 1 444 ? -7.473 -1.514 -8.445 1.00 97.38 444 LYS A O 1
ATOM 3490 N N . ALA A 1 445 ? -7.492 -3.136 -10.010 1.00 96.25 445 ALA A N 1
ATOM 3491 C CA . ALA A 1 445 ? -7.095 -2.278 -11.124 1.00 96.25 445 ALA A CA 1
ATOM 3492 C C . ALA A 1 445 ? -8.098 -1.128 -11.337 1.00 96.25 445 ALA A C 1
ATOM 3494 O O . ALA A 1 445 ? -7.700 0.036 -11.406 1.00 96.25 445 ALA A O 1
ATOM 3495 N N . SER A 1 446 ? -9.401 -1.427 -11.323 1.00 96.25 446 SER A N 1
ATOM 3496 C CA . SER A 1 446 ? -10.451 -0.408 -11.430 1.00 96.25 446 SER A CA 1
ATOM 3497 C C . SER A 1 446 ? -10.418 0.586 -10.264 1.00 96.25 446 SER A C 1
ATOM 3499 O O . SER A 1 446 ? -10.496 1.793 -10.480 1.00 96.25 446 SER A O 1
ATOM 3501 N N . CYS A 1 447 ? -10.229 0.121 -9.026 1.00 95.69 447 CYS A N 1
ATOM 3502 C CA . CYS A 1 447 ? -10.083 1.006 -7.871 1.00 95.69 447 CYS A CA 1
ATOM 3503 C C . CYS A 1 447 ? -8.837 1.894 -7.974 1.00 95.69 447 CYS A C 1
ATOM 3505 O O . CYS A 1 447 ? -8.909 3.072 -7.630 1.00 95.69 447 CYS A O 1
ATOM 3507 N N . THR A 1 448 ? -7.708 1.364 -8.458 1.00 95.88 448 THR A N 1
ATOM 3508 C CA . THR A 1 448 ? -6.491 2.166 -8.659 1.00 95.88 448 THR A CA 1
ATOM 3509 C C . THR A 1 448 ? -6.674 3.229 -9.737 1.00 95.88 448 THR A C 1
ATOM 3511 O O . THR A 1 448 ? -6.246 4.365 -9.549 1.00 95.88 448 THR A O 1
ATOM 3514 N N . GLU A 1 449 ? -7.374 2.903 -10.824 1.00 96.88 449 GLU A N 1
ATOM 3515 C CA . GLU A 1 449 ? -7.686 3.845 -11.900 1.00 96.88 449 GLU A CA 1
ATOM 3516 C C . GLU A 1 449 ? -8.640 4.950 -11.421 1.00 96.88 449 GLU A C 1
ATOM 3518 O O . GLU A 1 449 ? -8.388 6.137 -11.640 1.00 96.88 449 GLU A O 1
ATOM 3523 N N . GLN A 1 450 ? -9.697 4.584 -10.689 1.00 96.44 450 GLN A N 1
ATOM 3524 C CA . GLN A 1 450 ? -10.623 5.548 -10.092 1.00 96.44 450 GLN A CA 1
ATOM 3525 C C . GLN A 1 450 ? -9.920 6.462 -9.084 1.00 96.44 450 GLN A C 1
ATOM 3527 O O . GLN A 1 450 ? -10.166 7.668 -9.068 1.00 96.44 450 GLN A O 1
ATOM 3532 N N . LEU A 1 451 ? -9.019 5.916 -8.266 1.00 93.50 451 LEU A N 1
ATOM 3533 C CA . LEU A 1 451 ? -8.227 6.696 -7.320 1.00 93.50 451 LEU A CA 1
ATOM 3534 C C . LEU A 1 451 ? -7.319 7.694 -8.050 1.00 93.50 451 LEU A C 1
ATOM 3536 O O . LEU A 1 451 ? -7.318 8.871 -7.693 1.00 93.50 451 LEU A O 1
ATOM 3540 N N . ALA A 1 452 ? -6.617 7.266 -9.102 1.00 95.38 452 ALA A N 1
ATOM 3541 C CA . ALA A 1 452 ? -5.781 8.149 -9.914 1.00 95.38 452 ALA A CA 1
ATOM 3542 C C . ALA A 1 452 ? -6.608 9.255 -10.598 1.00 95.38 452 ALA A C 1
ATOM 3544 O O . ALA A 1 452 ? -6.226 10.427 -10.579 1.00 95.38 452 ALA A O 1
ATOM 3545 N N . SER A 1 453 ? -7.785 8.912 -11.133 1.00 96.25 453 SER A N 1
ATOM 3546 C CA . SER A 1 453 ? -8.727 9.871 -11.722 1.00 96.25 453 SER A CA 1
ATOM 3547 C C . SER A 1 453 ? -9.200 10.916 -10.704 1.00 96.25 453 SER A C 1
ATOM 3549 O O . SER A 1 453 ? -9.174 12.122 -10.968 1.00 96.25 453 SER A O 1
ATOM 3551 N N . LEU A 1 454 ? -9.580 10.475 -9.500 1.00 93.75 454 LEU A N 1
ATOM 3552 C CA . LEU A 1 454 ? -10.010 11.362 -8.421 1.00 93.75 454 LEU A CA 1
ATOM 3553 C C . LEU A 1 454 ? -8.874 12.261 -7.926 1.00 93.75 454 LEU A C 1
ATOM 3555 O O . LEU A 1 454 ? -9.109 13.447 -7.694 1.00 93.75 454 LEU A O 1
ATOM 3559 N N . GLN A 1 455 ? -7.656 11.729 -7.813 1.00 93.12 455 GLN A N 1
ATOM 3560 C CA . GLN A 1 455 ? -6.468 12.503 -7.456 1.00 93.12 455 GLN A CA 1
ATOM 3561 C C . GLN A 1 455 ? -6.141 13.559 -8.514 1.00 93.12 455 GLN A C 1
ATOM 3563 O O . GLN A 1 455 ? -5.919 14.717 -8.165 1.00 93.12 455 GLN A O 1
ATOM 3568 N N . SER A 1 456 ? -6.199 13.206 -9.799 1.00 92.06 456 SER A N 1
ATOM 3569 C CA . SER A 1 456 ? -6.020 14.161 -10.899 1.00 92.06 456 SER A CA 1
ATOM 3570 C C . SER A 1 456 ? -7.083 15.267 -10.861 1.00 92.06 456 SER A C 1
ATOM 3572 O O . SER A 1 456 ? -6.763 16.454 -10.945 1.00 92.06 456 SER A O 1
ATOM 3574 N N . ARG A 1 457 ? -8.353 14.914 -10.612 1.00 93.38 457 ARG A N 1
ATOM 3575 C CA . ARG A 1 457 ? -9.443 15.889 -10.451 1.00 93.38 457 ARG A CA 1
ATOM 3576 C C . ARG A 1 457 ? -9.238 16.803 -9.240 1.00 93.38 457 ARG A C 1
ATOM 3578 O O . ARG A 1 457 ? -9.506 18.000 -9.331 1.00 93.38 457 ARG A O 1
ATOM 3585 N N . GLN A 1 458 ? -8.759 16.265 -8.118 1.00 83.94 458 GLN A N 1
ATOM 3586 C CA . GLN A 1 458 ? -8.416 17.058 -6.936 1.00 83.94 458 GLN A CA 1
ATOM 3587 C C . GLN A 1 458 ? -7.281 18.036 -7.248 1.00 83.94 458 GLN A C 1
ATOM 3589 O O . GLN A 1 458 ? -7.391 19.210 -6.911 1.00 83.94 458 GLN A O 1
ATOM 3594 N N . GLN A 1 459 ? -6.226 17.586 -7.929 1.00 84.69 459 GLN A N 1
ATOM 3595 C CA . GLN A 1 459 ? -5.108 18.442 -8.328 1.00 84.69 459 GLN A CA 1
ATOM 3596 C C . GLN A 1 459 ? -5.552 19.554 -9.289 1.00 84.69 459 GLN A C 1
ATOM 3598 O O . GLN A 1 459 ? -5.170 20.707 -9.096 1.00 84.69 459 GLN A O 1
ATOM 3603 N N . ALA A 1 460 ? -6.428 19.255 -10.254 1.00 85.31 460 ALA A N 1
ATOM 3604 C CA . ALA A 1 460 ? -7.003 20.255 -11.155 1.00 85.31 460 ALA A CA 1
ATOM 3605 C C . ALA A 1 460 ? -7.848 21.307 -10.406 1.00 85.31 460 ALA A C 1
ATOM 3607 O O . ALA A 1 460 ? -7.735 22.506 -10.668 1.00 85.31 460 ALA A O 1
ATOM 3608 N N . LEU A 1 461 ? -8.657 20.881 -9.429 1.00 77.31 461 LEU A N 1
ATOM 3609 C CA . LEU A 1 461 ? -9.447 21.783 -8.583 1.00 77.31 461 LEU A CA 1
ATOM 3610 C C . LEU A 1 461 ? -8.564 22.638 -7.663 1.00 77.31 461 LEU A C 1
ATOM 3612 O O . LEU A 1 461 ? -8.805 23.836 -7.530 1.00 77.31 461 LEU A O 1
ATOM 3616 N N . VAL A 1 462 ? -7.528 22.050 -7.060 1.00 73.62 462 VAL A N 1
ATOM 3617 C CA . VAL A 1 462 ? -6.574 22.763 -6.198 1.00 73.62 462 VAL A CA 1
ATOM 3618 C C . VAL A 1 462 ? -5.798 23.804 -7.010 1.00 73.62 462 VAL A C 1
ATOM 3620 O O . VAL A 1 462 ? -5.751 24.965 -6.600 1.00 73.62 462 VAL A O 1
ATOM 3623 N N . GLY A 1 463 ? -5.306 23.440 -8.200 1.00 64.44 463 GLY A N 1
ATOM 3624 C CA . GLY A 1 463 ? -4.634 24.357 -9.126 1.00 64.44 463 GLY A CA 1
ATOM 3625 C C . GLY A 1 463 ? -5.529 25.495 -9.629 1.00 64.44 463 GLY A C 1
ATOM 3626 O O . GLY A 1 463 ? -5.066 26.622 -9.769 1.00 64.44 463 GLY A O 1
ATOM 3627 N N . SER A 1 464 ? -6.830 25.246 -9.820 1.00 59.25 464 SER A N 1
ATOM 3628 C CA . SER A 1 464 ? -7.803 26.290 -10.176 1.00 59.25 464 SER A CA 1
ATOM 3629 C C . SER A 1 464 ? -8.233 27.166 -8.987 1.00 59.25 464 SER A C 1
ATOM 3631 O O . SER A 1 464 ? -8.764 28.258 -9.199 1.00 59.25 464 SER A O 1
ATOM 3633 N N . SER A 1 465 ? -8.055 26.703 -7.746 1.00 52.97 465 SER A N 1
ATOM 3634 C CA . SER A 1 465 ? -8.529 27.389 -6.532 1.00 52.97 465 SER A CA 1
ATOM 3635 C C . SER A 1 465 ? -7.499 28.320 -5.882 1.00 52.97 465 SER A C 1
ATOM 3637 O O . SER A 1 465 ? -7.887 29.236 -5.155 1.00 52.97 465 SER A O 1
ATOM 3639 N N . SER A 1 466 ? -6.206 28.150 -6.171 1.00 51.69 466 SER A N 1
ATOM 3640 C CA . SER A 1 466 ? -5.122 28.922 -5.543 1.00 51.69 466 SER A CA 1
ATOM 3641 C C . SER A 1 466 ? -5.057 30.394 -5.973 1.00 51.69 466 SER A C 1
ATOM 3643 O O . SER A 1 466 ? -4.417 31.191 -5.298 1.00 51.69 466 SER A O 1
ATOM 3645 N N . SER A 1 467 ? -5.741 30.786 -7.056 1.00 52.28 467 SER A N 1
ATOM 3646 C CA . SER A 1 467 ? -5.633 32.143 -7.619 1.00 52.28 467 SER A CA 1
ATOM 3647 C C . SER A 1 467 ? -6.787 33.094 -7.245 1.00 52.28 467 SER A C 1
ATOM 3649 O O . SER A 1 467 ? -6.677 34.291 -7.480 1.00 52.28 467 SER A O 1
ATOM 3651 N N . LYS A 1 468 ? -7.890 32.606 -6.647 1.00 52.91 468 LYS A N 1
ATOM 3652 C CA . LYS A 1 468 ? -9.077 33.439 -6.319 1.00 52.91 468 LYS A CA 1
ATOM 3653 C C . LYS A 1 468 ? -9.715 33.212 -4.940 1.00 52.91 468 LYS A C 1
ATOM 3655 O O . LYS A 1 468 ? -10.606 33.966 -4.587 1.00 52.91 468 LYS A O 1
ATOM 3660 N N . ARG A 1 469 ? -9.309 32.197 -4.163 1.00 46.88 469 ARG A N 1
ATOM 3661 C CA . ARG A 1 469 ? -10.004 31.800 -2.913 1.00 46.88 469 ARG A CA 1
ATOM 3662 C C . ARG A 1 469 ? -9.246 32.059 -1.608 1.00 46.88 469 ARG A C 1
ATOM 3664 O O . ARG A 1 469 ? -9.780 31.737 -0.553 1.00 46.88 469 ARG A O 1
ATOM 3671 N N . GLY A 1 470 ? -8.026 32.594 -1.670 1.00 52.84 470 GLY A N 1
ATOM 3672 C CA . GLY A 1 470 ? -7.207 32.854 -0.480 1.00 52.84 470 GLY A CA 1
ATOM 3673 C C . GLY A 1 470 ? -7.828 33.891 0.462 1.00 52.84 470 GLY A C 1
ATOM 3674 O O . GLY A 1 470 ? -7.988 33.601 1.643 1.00 52.84 470 GLY A O 1
ATOM 3675 N N . ASP A 1 471 ? -8.250 35.039 -0.074 1.00 55.34 471 ASP A N 1
ATOM 3676 C CA . ASP A 1 471 ? -8.825 36.132 0.729 1.00 55.34 471 ASP A CA 1
ATOM 3677 C C . ASP A 1 471 ? -10.264 35.835 1.184 1.00 55.34 471 ASP A C 1
ATOM 3679 O O . ASP A 1 471 ? -10.566 35.909 2.372 1.00 55.34 471 ASP A O 1
ATOM 3683 N N . ASP A 1 472 ? -11.141 35.375 0.282 1.00 59.06 472 ASP A N 1
ATOM 3684 C CA . ASP A 1 472 ? -12.555 35.147 0.622 1.00 59.06 472 ASP A CA 1
ATOM 3685 C C . ASP A 1 472 ? -12.754 34.051 1.686 1.00 59.06 472 ASP A C 1
ATOM 3687 O O . ASP A 1 472 ? -13.674 34.119 2.502 1.00 59.06 472 ASP A O 1
ATOM 3691 N N . VAL A 1 473 ? -11.932 32.994 1.692 1.00 61.84 473 VAL A N 1
ATOM 3692 C CA . VAL A 1 473 ? -12.067 31.905 2.677 1.00 61.84 473 VAL A CA 1
ATOM 3693 C C . VAL A 1 473 ? -11.529 32.336 4.040 1.00 61.84 473 VAL A C 1
ATOM 3695 O O . VAL A 1 473 ? -12.153 32.013 5.052 1.00 61.84 473 VAL A O 1
ATOM 3698 N N . ALA A 1 474 ? -10.432 33.097 4.078 1.00 68.31 474 ALA A N 1
ATOM 3699 C CA . ALA A 1 474 ? -9.903 33.656 5.317 1.00 68.31 474 ALA A CA 1
ATOM 3700 C C . ALA A 1 474 ? -10.917 34.613 5.970 1.00 68.31 474 ALA A C 1
ATOM 3702 O O . ALA A 1 474 ? -11.225 34.469 7.156 1.00 68.31 474 ALA A O 1
ATOM 3703 N N . ASP A 1 475 ? -11.536 35.494 5.182 1.00 72.88 475 ASP A N 1
ATOM 3704 C CA . ASP A 1 475 ? -12.549 36.435 5.669 1.00 72.88 475 ASP A CA 1
ATOM 3705 C C . ASP A 1 475 ? -13.814 35.733 6.183 1.00 72.88 475 ASP A C 1
ATOM 3707 O O . ASP A 1 475 ? -14.377 36.109 7.218 1.00 72.88 475 ASP A O 1
ATOM 3711 N N . ASN A 1 476 ? -14.251 34.665 5.511 1.00 75.25 476 ASN A N 1
ATOM 3712 C CA . ASN A 1 476 ? -15.394 33.872 5.961 1.00 75.25 476 ASN A CA 1
ATOM 3713 C C . ASN A 1 476 ? -15.115 33.147 7.288 1.00 75.25 476 ASN A C 1
ATOM 3715 O O . ASN A 1 476 ? -15.996 33.097 8.149 1.00 75.25 476 ASN A O 1
ATOM 3719 N N . VAL A 1 477 ? -13.902 32.620 7.487 1.00 80.25 477 VAL A N 1
ATOM 3720 C CA . VAL A 1 477 ? -13.508 31.956 8.742 1.00 80.25 477 VAL A CA 1
ATOM 3721 C C . VAL A 1 477 ? -13.495 32.953 9.902 1.00 80.25 477 VAL A C 1
ATOM 3723 O O . VAL A 1 477 ? -14.115 32.691 10.935 1.00 80.25 477 VAL A O 1
ATOM 3726 N N . VAL A 1 478 ? -12.909 34.137 9.703 1.00 85.19 478 VAL A N 1
ATOM 3727 C CA . VAL A 1 478 ? -12.885 35.203 10.719 1.00 85.19 478 VAL A CA 1
ATOM 3728 C C . VAL A 1 478 ? -14.304 35.652 11.090 1.00 85.19 478 VAL A C 1
ATOM 3730 O O . VAL A 1 478 ? -14.624 35.829 12.269 1.00 85.19 478 VAL A O 1
ATOM 3733 N N . GLN A 1 479 ? -15.206 35.783 10.112 1.00 86.00 479 GLN A N 1
ATOM 3734 C CA . GLN A 1 479 ? -16.605 36.125 10.385 1.00 86.00 479 GLN A CA 1
ATOM 3735 C C . GLN A 1 479 ? -17.355 35.027 11.153 1.00 86.00 479 GLN A C 1
ATOM 3737 O O . GLN A 1 479 ? -18.192 35.341 12.006 1.00 86.00 479 GLN A O 1
ATOM 3742 N N . ILE A 1 480 ? -17.088 33.750 10.868 1.00 85.31 480 ILE A N 1
ATOM 3743 C CA . ILE A 1 480 ? -17.700 32.621 11.583 1.00 85.31 480 ILE A CA 1
ATOM 3744 C C . ILE A 1 480 ? -17.248 32.611 13.043 1.00 85.31 480 ILE A C 1
ATOM 3746 O O . ILE A 1 480 ? -18.078 32.450 13.939 1.00 85.31 480 ILE A O 1
ATOM 3750 N N . GLU A 1 481 ? -15.967 32.856 13.295 1.00 88.88 481 GLU A N 1
ATOM 3751 C CA . GLU A 1 481 ? -15.398 32.862 14.640 1.00 88.88 481 GLU A CA 1
ATOM 3752 C C . GLU A 1 481 ? -15.949 34.020 15.486 1.00 88.88 481 GLU A C 1
ATOM 3754 O O . GLU A 1 481 ? -16.394 33.822 16.618 1.00 88.88 481 GLU A O 1
ATOM 3759 N N . GLN A 1 482 ? -16.096 35.209 14.892 1.00 92.00 482 GLN A N 1
ATOM 3760 C CA . GLN A 1 482 ? -16.772 36.338 15.541 1.00 92.00 482 GLN A CA 1
ATOM 3761 C C . GLN A 1 482 ? -18.247 36.049 15.855 1.00 92.00 482 GLN A C 1
ATOM 3763 O O . GLN A 1 482 ? -18.753 36.439 16.911 1.00 92.00 482 GLN A O 1
ATOM 3768 N N . ARG A 1 483 ? -18.971 35.370 14.953 1.00 91.31 483 ARG A N 1
ATOM 3769 C CA . ARG A 1 483 ? -20.363 34.959 15.206 1.00 91.31 483 ARG A CA 1
ATOM 3770 C C . ARG A 1 483 ? -20.435 33.928 16.327 1.00 91.31 483 ARG A C 1
ATOM 3772 O O . ARG A 1 483 ? -21.315 34.040 17.180 1.00 91.31 483 ARG A O 1
ATOM 3779 N N . HIS A 1 484 ? -19.513 32.967 16.349 1.00 91.88 484 HIS A N 1
ATOM 3780 C CA . HIS A 1 484 ? -19.423 31.971 17.409 1.00 91.88 484 HIS A CA 1
ATOM 3781 C C . HIS A 1 484 ? -19.201 32.638 18.768 1.00 91.88 484 HIS A C 1
ATOM 3783 O O . HIS A 1 484 ? -19.957 32.373 19.704 1.00 91.88 484 HIS A O 1
ATOM 3789 N N . GLN A 1 485 ? -18.264 33.585 18.849 1.00 93.25 485 GLN A N 1
ATOM 3790 C CA . GLN A 1 485 ? -17.964 34.297 20.087 1.00 93.25 485 GLN A CA 1
ATOM 3791 C C . GLN A 1 485 ? -19.186 35.042 20.642 1.00 93.25 485 GLN A C 1
ATOM 3793 O O . GLN A 1 485 ? -19.537 34.878 21.808 1.00 93.25 485 GLN A O 1
ATOM 3798 N N . ARG A 1 486 ? -19.933 35.758 19.788 1.00 94.56 486 ARG A N 1
ATOM 3799 C CA . ARG A 1 486 ? -21.172 36.447 20.202 1.00 94.56 486 ARG A CA 1
ATOM 3800 C C . ARG A 1 486 ? -22.226 35.487 20.760 1.00 94.56 486 ARG A C 1
ATOM 3802 O O . ARG A 1 486 ? -22.955 35.832 21.692 1.00 94.56 486 ARG A O 1
ATOM 3809 N N . VAL A 1 487 ? -22.339 34.287 20.187 1.00 94.12 487 VAL A N 1
ATOM 3810 C CA . VAL A 1 487 ? -23.272 33.255 20.668 1.00 94.12 487 VAL A CA 1
ATOM 3811 C C . VAL A 1 487 ? -22.810 32.689 22.011 1.00 94.12 487 VAL A C 1
ATOM 3813 O O . VAL A 1 487 ? -23.642 32.479 22.897 1.00 94.12 487 VAL A O 1
ATOM 3816 N N . VAL A 1 488 ? -21.503 32.482 22.192 1.00 94.31 488 VAL A N 1
ATOM 3817 C CA . VAL A 1 488 ? -20.920 32.045 23.467 1.00 94.31 488 VAL A CA 1
ATOM 3818 C C . VAL A 1 488 ? -21.182 33.077 24.564 1.00 94.31 488 VAL A C 1
ATOM 3820 O O . VAL A 1 488 ? -21.687 32.702 25.624 1.00 94.31 488 VAL A O 1
ATOM 3823 N N . ASP A 1 489 ? -20.951 34.361 24.294 1.00 94.81 489 ASP A N 1
ATOM 3824 C CA . ASP A 1 489 ? -21.183 35.445 25.254 1.00 94.81 489 ASP A CA 1
ATOM 3825 C C . ASP A 1 489 ? -22.661 35.528 25.655 1.00 94.81 489 ASP A C 1
ATOM 3827 O O . ASP A 1 489 ? -22.998 35.568 26.842 1.00 94.81 489 ASP A O 1
ATOM 3831 N N . LYS A 1 490 ? -23.569 35.438 24.674 1.00 96.00 490 LYS A N 1
ATOM 3832 C CA . LYS A 1 490 ? -25.017 35.417 24.925 1.00 96.00 490 LYS A CA 1
ATOM 3833 C C . LYS A 1 490 ? -25.442 34.197 25.744 1.00 96.00 490 LYS A C 1
ATOM 3835 O O . LYS A 1 490 ? -26.288 34.312 26.630 1.00 96.00 490 LYS A O 1
ATOM 3840 N N . ARG A 1 491 ? -24.844 33.027 25.494 1.00 94.25 491 ARG A N 1
ATOM 3841 C CA . ARG A 1 491 ? -25.082 31.818 26.296 1.00 94.25 491 ARG A CA 1
ATOM 3842 C C . ARG A 1 491 ? -24.609 32.007 27.735 1.00 94.25 491 ARG A C 1
ATOM 3844 O O . ARG A 1 491 ? -25.302 31.571 28.652 1.00 94.25 491 ARG A O 1
ATOM 3851 N N . MET A 1 492 ? -23.455 32.636 27.945 1.00 93.00 492 MET A N 1
ATOM 3852 C CA . MET A 1 492 ? -22.950 32.919 29.290 1.00 93.00 492 MET A CA 1
ATOM 3853 C C . MET A 1 492 ? -23.843 33.916 30.034 1.00 93.00 492 MET A C 1
ATOM 3855 O O . MET A 1 492 ? -24.122 33.707 31.213 1.00 93.00 492 MET A O 1
ATOM 3859 N N . GLU A 1 493 ? -24.362 34.938 29.351 1.00 95.75 493 GLU A N 1
ATOM 3860 C CA . GLU A 1 493 ? -25.339 35.867 29.931 1.00 95.75 493 GLU A CA 1
ATOM 3861 C C . GLU A 1 493 ? -26.621 35.144 30.368 1.00 95.75 493 GLU A C 1
ATOM 3863 O O . GLU A 1 493 ? -27.055 35.278 31.511 1.00 95.75 493 GLU A O 1
ATOM 3868 N N . LEU A 1 494 ? -27.182 34.293 29.501 1.00 94.75 494 LEU A N 1
ATOM 3869 C CA . LEU A 1 494 ? -28.370 33.501 29.831 1.00 94.75 494 LEU A CA 1
ATOM 3870 C C . LEU A 1 494 ? -28.123 32.549 31.005 1.00 94.75 494 LEU A C 1
ATOM 3872 O O . LEU A 1 494 ? -28.968 32.443 31.891 1.00 94.75 494 LEU A O 1
ATOM 3876 N N . LYS A 1 495 ? -26.953 31.899 31.066 1.00 94.50 495 LYS A N 1
ATOM 3877 C CA . LYS A 1 495 ? -26.575 31.070 32.222 1.00 94.50 495 LYS A CA 1
ATOM 3878 C C . LYS A 1 495 ? -26.546 31.885 33.516 1.00 94.50 495 LYS A C 1
ATOM 3880 O O . LYS A 1 495 ? -27.052 31.415 34.532 1.00 94.50 495 LYS A O 1
ATOM 3885 N N . ARG A 1 496 ? -25.998 33.106 33.484 1.00 94.69 496 ARG A N 1
ATOM 3886 C CA . ARG A 1 496 ? -25.976 34.003 34.651 1.00 94.69 496 ARG A CA 1
ATOM 3887 C C . ARG A 1 496 ? -27.382 34.444 35.062 1.00 94.69 496 ARG A C 1
ATOM 3889 O O . ARG A 1 496 ? -27.673 34.460 36.255 1.00 94.69 496 ARG A O 1
ATOM 3896 N N . ALA A 1 497 ? -28.259 34.750 34.108 1.00 93.06 497 ALA A N 1
ATOM 3897 C CA . ALA A 1 497 ? -29.654 35.089 34.393 1.00 93.06 497 ALA A CA 1
ATOM 3898 C C . ALA A 1 497 ? -30.404 33.916 35.049 1.00 93.06 497 ALA A C 1
ATOM 3900 O O . ALA A 1 497 ? -31.025 34.090 36.094 1.00 93.06 497 ALA A O 1
ATOM 3901 N N . VAL A 1 498 ? -30.263 32.702 34.505 1.00 94.00 498 VAL A N 1
ATOM 3902 C CA . VAL A 1 498 ? -30.866 31.489 35.081 1.00 94.00 498 VAL A CA 1
ATOM 3903 C C . VAL A 1 498 ? -30.334 31.212 36.487 1.00 94.00 498 VAL A C 1
ATOM 3905 O O . VAL A 1 498 ? -31.109 30.868 37.375 1.00 94.00 498 VAL A O 1
ATOM 3908 N N . ALA A 1 499 ? -29.033 31.400 36.725 1.00 92.50 499 ALA A N 1
ATOM 3909 C CA . ALA A 1 499 ? -28.452 31.229 38.054 1.00 92.50 499 ALA A CA 1
ATOM 3910 C C . ALA A 1 499 ? -29.044 32.213 39.080 1.00 92.50 499 ALA A C 1
ATOM 3912 O O . ALA A 1 499 ? -29.332 31.812 40.207 1.00 92.50 499 ALA A O 1
ATOM 3913 N N . LYS A 1 500 ? -29.281 33.476 38.692 1.00 94.81 500 LYS A N 1
ATOM 3914 C CA . LYS A 1 500 ? -29.939 34.473 39.556 1.00 94.81 500 LYS A CA 1
ATOM 3915 C C . LYS A 1 500 ? -31.375 34.073 39.896 1.00 94.81 500 LYS A C 1
ATOM 3917 O O . LYS A 1 500 ? -31.747 34.113 41.066 1.00 94.81 500 LYS A O 1
ATOM 3922 N N . GLU A 1 501 ? -32.152 33.634 38.908 1.00 95.50 501 GLU A N 1
ATOM 3923 C CA . GLU A 1 501 ? -33.524 33.158 39.137 1.00 95.50 501 GLU A CA 1
ATOM 3924 C C . GLU A 1 501 ? -33.549 31.912 40.033 1.00 95.50 501 GLU A C 1
ATOM 3926 O O . GLU A 1 501 ? -34.322 31.843 40.986 1.00 95.50 501 GLU A O 1
ATOM 3931 N N . ALA A 1 502 ? -32.644 30.955 39.812 1.00 90.69 502 ALA A N 1
ATOM 3932 C CA . ALA A 1 502 ? -32.525 29.762 40.650 1.00 90.69 502 ALA A CA 1
ATOM 3933 C C . ALA A 1 502 ? -32.172 30.107 42.109 1.00 90.69 502 ALA A C 1
ATOM 3935 O O . ALA A 1 502 ? -32.743 29.536 43.041 1.00 90.69 502 ALA A O 1
ATOM 3936 N N . GLN A 1 503 ? -31.275 31.075 42.326 1.00 90.44 503 GLN A N 1
ATOM 3937 C CA . GLN A 1 503 ? -30.983 31.602 43.662 1.00 90.44 503 GLN A CA 1
ATOM 3938 C C . GLN A 1 503 ? -32.210 32.284 44.285 1.00 90.44 503 GLN A C 1
ATOM 3940 O O . GLN A 1 503 ? -32.475 32.084 45.472 1.00 90.44 503 GLN A O 1
ATOM 3945 N N . GLY A 1 504 ? -32.983 33.035 43.495 1.00 93.81 504 GLY A N 1
ATOM 3946 C CA . GLY A 1 504 ? -34.249 33.637 43.917 1.00 93.81 504 GLY A CA 1
ATOM 3947 C C . GLY A 1 504 ? -35.281 32.596 44.357 1.00 93.81 504 GLY A C 1
ATOM 3948 O O . GLY A 1 504 ? -35.866 32.725 45.434 1.00 93.81 504 GLY A O 1
ATOM 3949 N N . ILE A 1 505 ? -35.440 31.516 43.587 1.00 92.75 505 ILE A N 1
ATOM 3950 C CA . ILE A 1 505 ? -36.319 30.387 43.925 1.00 92.75 505 ILE A CA 1
ATOM 3951 C C . ILE A 1 505 ? -35.868 29.729 45.230 1.00 92.75 505 ILE A C 1
ATOM 3953 O O . ILE A 1 505 ? -36.688 29.513 46.118 1.00 92.75 505 ILE A O 1
ATOM 3957 N N . LEU A 1 506 ? -34.570 29.465 45.399 1.00 91.56 506 LEU A N 1
ATOM 3958 C CA . LEU A 1 506 ? -34.044 28.888 46.640 1.00 91.56 506 LEU A CA 1
ATOM 3959 C C . LEU A 1 506 ? -34.267 29.809 47.846 1.00 91.56 506 LEU A C 1
ATOM 3961 O O . LEU A 1 506 ? -34.607 29.332 48.929 1.00 91.56 506 LEU A O 1
ATOM 3965 N N . ALA A 1 507 ? -34.113 31.123 47.677 1.00 91.50 507 ALA A N 1
ATOM 3966 C CA . ALA A 1 507 ? -34.423 32.090 48.725 1.00 91.50 507 ALA A CA 1
ATOM 3967 C C . ALA A 1 507 ? -35.922 32.085 49.073 1.00 91.50 507 ALA A C 1
ATOM 3969 O O . ALA A 1 507 ? -36.274 32.089 50.252 1.00 91.50 507 ALA A O 1
ATOM 3970 N N . ALA A 1 508 ? -36.805 32.015 48.074 1.00 90.56 508 ALA A N 1
ATOM 3971 C CA . ALA A 1 508 ? -38.246 31.901 48.284 1.00 90.56 508 ALA A CA 1
ATOM 3972 C C . ALA A 1 508 ? -38.622 30.586 48.984 1.00 90.56 508 ALA A C 1
ATOM 3974 O O . ALA A 1 508 ? -39.386 30.615 49.945 1.00 90.56 508 ALA A O 1
ATOM 3975 N N . MET A 1 509 ? -38.030 29.456 48.587 1.00 87.19 509 MET A N 1
ATOM 3976 C CA . MET A 1 509 ? -38.219 28.162 49.251 1.00 87.19 509 MET A CA 1
ATOM 3977 C C . MET A 1 509 ? -37.809 28.224 50.722 1.00 87.19 509 MET A C 1
ATOM 3979 O O . MET A 1 509 ? -38.579 27.796 51.573 1.00 87.19 509 MET A O 1
ATOM 3983 N N . ARG A 1 510 ? -36.670 28.853 51.050 1.00 87.75 510 ARG A N 1
ATOM 3984 C CA . ARG A 1 510 ? -36.260 29.068 52.452 1.00 87.75 510 ARG A CA 1
ATOM 3985 C C . ARG A 1 510 ? -37.265 29.917 53.234 1.00 87.75 510 ARG A C 1
ATOM 3987 O O . ARG A 1 510 ? -37.503 29.648 54.407 1.00 87.75 510 ARG A O 1
ATOM 3994 N N . ARG A 1 511 ? -37.867 30.933 52.603 1.00 90.38 511 ARG A N 1
ATOM 3995 C CA . ARG A 1 511 ? -38.917 31.755 53.233 1.00 90.38 511 ARG A CA 1
ATOM 3996 C C . ARG A 1 511 ? -40.203 30.958 53.442 1.00 90.38 511 ARG A C 1
ATOM 3998 O O . ARG A 1 511 ? -40.814 31.087 54.494 1.00 90.38 511 ARG A O 1
ATOM 4005 N N . ILE A 1 512 ? -40.586 30.106 52.495 1.00 87.50 512 ILE A N 1
ATOM 4006 C CA . ILE A 1 512 ? -41.738 29.207 52.647 1.00 87.50 512 ILE A CA 1
ATOM 4007 C C . ILE A 1 512 ? -41.474 28.209 53.778 1.00 87.50 512 ILE A C 1
ATOM 4009 O O . ILE A 1 512 ? -42.323 28.015 54.637 1.00 87.50 512 ILE A O 1
ATOM 4013 N N . ASP A 1 513 ? -40.266 27.655 53.832 1.00 84.94 513 ASP A N 1
ATOM 4014 C CA . ASP A 1 513 ? -39.834 26.732 54.878 1.00 84.94 513 ASP A CA 1
ATOM 4015 C C . ASP A 1 513 ? -39.780 27.358 56.277 1.00 84.94 513 ASP A C 1
ATOM 4017 O O . ASP A 1 513 ? -39.917 26.640 57.264 1.00 84.94 513 ASP A O 1
ATOM 4021 N N . SER A 1 514 ? -39.589 28.678 56.380 1.00 83.69 514 SER A N 1
ATOM 4022 C CA . SER A 1 514 ? -39.642 29.389 57.665 1.00 83.69 514 SER A CA 1
ATOM 4023 C C . SER A 1 514 ? -41.055 29.573 58.225 1.00 83.69 514 SER A C 1
ATOM 4025 O O . SER A 1 514 ? -41.189 29.951 59.386 1.00 83.69 514 SER A O 1
ATOM 4027 N N . ILE A 1 515 ? -42.103 29.321 57.433 1.00 87.62 515 ILE A N 1
ATOM 4028 C CA . ILE A 1 515 ? -43.493 29.431 57.881 1.00 87.62 515 ILE A CA 1
ATOM 4029 C C . ILE A 1 515 ? -43.911 28.077 58.472 1.00 87.62 515 ILE A C 1
ATOM 4031 O O . ILE A 1 515 ? -43.967 27.095 57.728 1.00 87.62 515 ILE A O 1
ATOM 4035 N N . PRO A 1 516 ? -44.238 27.997 59.778 1.00 84.75 516 PRO A N 1
ATOM 4036 C CA . PRO A 1 516 ? -44.678 26.750 60.383 1.00 84.75 516 PRO A CA 1
ATOM 4037 C C . PRO A 1 516 ? -45.958 26.233 59.726 1.00 84.75 516 PRO A C 1
ATOM 4039 O O . PRO A 1 516 ? -46.949 26.951 59.571 1.00 84.75 516 PRO A O 1
ATOM 4042 N N . SER A 1 517 ? -45.947 24.961 59.358 1.00 83.12 517 SER A N 1
ATOM 4043 C CA . SER A 1 517 ? -47.106 24.258 58.818 1.00 83.12 517 SER A CA 1
ATOM 4044 C C . SER A 1 517 ? -48.212 24.106 59.869 1.00 83.12 517 SER A C 1
ATOM 4046 O O . SER A 1 517 ? -47.964 24.118 61.074 1.00 83.12 517 SER A O 1
ATOM 4048 N N . ARG A 1 518 ? -49.458 23.878 59.430 1.00 87.44 518 ARG A N 1
ATOM 4049 C CA . ARG A 1 518 ? -50.602 23.649 60.337 1.00 87.44 518 ARG A CA 1
ATOM 4050 C C . ARG A 1 518 ? -50.337 22.527 61.349 1.00 87.44 518 ARG A C 1
ATOM 4052 O O . ARG A 1 518 ? -50.743 22.638 62.499 1.00 87.44 518 ARG A O 1
ATOM 4059 N N . SER A 1 519 ? -49.644 21.466 60.942 1.00 82.81 519 SER A N 1
ATOM 4060 C CA . SER A 1 519 ? -49.231 20.381 61.837 1.00 82.81 519 SER A CA 1
ATOM 4061 C C . SER A 1 519 ? -48.176 20.811 62.857 1.00 82.81 519 SER A C 1
ATOM 4063 O O . SER A 1 519 ? -48.278 20.407 64.009 1.00 82.81 519 SER A O 1
ATOM 4065 N N . GLU A 1 520 ? -47.196 21.634 62.467 1.00 84.81 520 GLU A N 1
ATOM 4066 C CA . GLU A 1 520 ? -46.195 22.187 63.396 1.00 84.81 520 GLU A CA 1
ATOM 4067 C C . GLU A 1 520 ? -46.849 23.153 64.393 1.00 84.81 520 GLU A C 1
ATOM 4069 O O . GLU A 1 520 ? -46.556 23.087 65.581 1.00 84.81 520 GLU A O 1
ATOM 4074 N N . LEU A 1 521 ? -47.807 23.976 63.952 1.00 89.69 521 LEU A N 1
ATOM 4075 C CA . LEU A 1 521 ? -48.592 24.849 64.834 1.00 89.69 521 LEU A CA 1
ATOM 4076 C C . LEU A 1 521 ? -49.396 24.056 65.873 1.00 89.69 521 LEU A C 1
ATOM 4078 O O . LEU A 1 521 ? -49.364 24.403 67.048 1.00 89.69 521 LEU A O 1
ATOM 4082 N N . ILE A 1 522 ? -50.051 22.963 65.469 1.00 85.25 522 ILE A N 1
ATOM 4083 C CA . ILE A 1 522 ? -50.790 22.080 66.392 1.00 85.25 522 ILE A CA 1
ATOM 4084 C C . ILE A 1 522 ? -49.835 21.387 67.376 1.00 85.25 522 ILE A C 1
ATOM 4086 O O . ILE A 1 522 ? -50.184 21.160 68.534 1.00 85.25 522 ILE A O 1
ATOM 4090 N N . GLN A 1 523 ? -48.621 21.041 66.941 1.00 79.62 523 GLN A N 1
ATOM 4091 C CA . GLN A 1 523 ? -47.600 20.502 67.843 1.00 79.62 523 GLN A CA 1
ATOM 4092 C C . GLN A 1 523 ? -47.134 21.553 68.851 1.00 79.62 523 GLN A C 1
ATOM 4094 O O . GLN A 1 523 ? -47.015 21.234 70.032 1.00 79.62 523 GLN A O 1
ATOM 4099 N N . TYR A 1 524 ? -46.914 22.797 68.419 1.00 89.06 524 TYR A N 1
ATOM 4100 C CA . TYR A 1 524 ? -46.598 23.890 69.333 1.00 89.06 524 TYR A CA 1
ATOM 4101 C C . TYR A 1 524 ? -47.737 24.148 70.315 1.00 89.06 524 TYR A C 1
ATOM 4103 O O . TYR A 1 524 ? -47.467 24.269 71.499 1.00 89.06 524 TYR A O 1
ATOM 4111 N N . GLU A 1 525 ? -48.992 24.152 69.869 1.00 90.19 525 GLU A N 1
ATOM 4112 C CA . GLU A 1 525 ? -50.170 24.305 70.731 1.00 90.19 525 GLU A CA 1
ATOM 4113 C C . GLU A 1 525 ? -50.229 23.227 71.822 1.00 90.19 525 GLU A C 1
ATOM 4115 O O . GLU A 1 525 ? -50.336 23.553 73.003 1.00 90.19 525 GLU A O 1
ATOM 4120 N N . LYS A 1 526 ? -50.072 21.949 71.449 1.00 86.81 526 LYS A N 1
ATOM 4121 C CA . LYS A 1 526 ? -50.021 20.843 72.419 1.00 86.81 526 LYS A CA 1
ATOM 4122 C C . LYS A 1 526 ? -48.854 20.987 73.386 1.00 86.81 526 LYS A C 1
ATOM 4124 O O . LYS A 1 526 ? -49.041 20.850 74.588 1.00 86.81 526 LYS A O 1
ATOM 4129 N N . ARG A 1 527 ? -47.672 21.335 72.876 1.00 85.38 527 ARG A N 1
ATOM 4130 C CA . ARG A 1 527 ? -46.477 21.529 73.701 1.00 85.38 527 ARG A CA 1
ATOM 4131 C C . ARG A 1 527 ? -46.601 22.743 74.624 1.00 85.38 527 ARG A C 1
ATOM 4133 O O . ARG A 1 527 ? -46.074 22.712 75.728 1.00 85.38 527 ARG A O 1
ATOM 4140 N N . PHE A 1 528 ? -47.298 23.800 74.205 1.00 84.44 528 PHE A N 1
ATOM 4141 C CA . PHE A 1 528 ? -47.623 24.939 75.059 1.00 84.44 528 PHE A CA 1
ATOM 4142 C C . PHE A 1 528 ? -48.630 24.557 76.141 1.00 84.44 528 PHE A C 1
ATOM 4144 O O . PHE A 1 528 ? -48.452 24.998 77.269 1.00 84.44 528 PHE A O 1
ATOM 4151 N N . ALA A 1 529 ? -49.633 23.728 75.838 1.00 84.94 529 ALA A N 1
ATOM 4152 C CA . ALA A 1 529 ? -50.572 23.217 76.836 1.00 84.94 529 ALA A CA 1
ATOM 4153 C C . ALA A 1 529 ? -49.873 22.310 77.862 1.00 84.94 529 ALA A C 1
ATOM 4155 O O . ALA A 1 529 ? -50.045 22.502 79.058 1.00 84.94 529 ALA A O 1
ATOM 4156 N N . GLU A 1 530 ? -49.005 21.403 77.410 1.00 85.56 530 GLU A N 1
ATOM 4157 C CA . GLU A 1 530 ? -48.182 20.554 78.283 1.00 85.56 530 GLU A CA 1
ATOM 4158 C C . GLU A 1 530 ? -47.233 21.386 79.155 1.00 85.56 530 GLU A C 1
ATOM 4160 O O . GLU A 1 530 ? -47.133 21.160 80.358 1.00 85.56 530 GLU A O 1
ATOM 4165 N N . LEU A 1 531 ? -46.569 22.395 78.579 1.00 83.56 531 LEU A N 1
ATOM 4166 C CA . LEU A 1 531 ? -45.723 23.321 79.335 1.00 83.56 531 LEU A CA 1
ATOM 4167 C C . LEU A 1 531 ? -46.548 24.142 80.335 1.00 83.56 531 LEU A C 1
ATOM 4169 O O . LEU A 1 531 ? -46.086 24.407 81.443 1.00 83.56 531 LEU A O 1
ATOM 4173 N N . TYR A 1 532 ? -47.754 24.564 79.953 1.00 82.50 532 TYR A N 1
ATOM 4174 C CA . TYR A 1 532 ? -48.666 25.275 80.838 1.00 82.50 532 TYR A CA 1
ATOM 4175 C C . TYR A 1 532 ? -49.035 24.374 82.014 1.00 82.50 532 TYR A C 1
ATOM 4177 O O . TYR A 1 532 ? -48.812 24.775 83.150 1.00 82.50 532 TYR A O 1
ATOM 4185 N N . ASP A 1 533 ? -49.455 23.135 81.767 1.00 79.00 533 ASP A N 1
ATOM 4186 C CA . ASP A 1 533 ? -49.722 22.147 82.812 1.00 79.00 533 ASP A CA 1
ATOM 4187 C C . ASP A 1 533 ? -48.486 21.892 83.684 1.00 79.00 533 ASP A C 1
ATOM 4189 O O . ASP A 1 533 ? -48.597 21.885 84.906 1.00 79.00 533 ASP A O 1
ATOM 4193 N N . GLU A 1 534 ? -47.281 21.778 83.123 1.00 76.62 534 GLU A N 1
ATOM 4194 C CA . GLU A 1 534 ? -46.041 21.660 83.905 1.00 76.62 534 GLU A CA 1
ATOM 4195 C C . GLU A 1 534 ? -45.771 22.885 84.790 1.00 76.62 534 GLU A C 1
ATOM 4197 O O . GLU A 1 534 ? -45.339 22.743 85.934 1.00 76.62 534 GLU A O 1
ATOM 4202 N N . VAL A 1 535 ? -46.011 24.097 84.293 1.00 74.25 535 VAL A N 1
ATOM 4203 C CA . VAL A 1 535 ? -45.862 25.339 85.067 1.00 74.25 535 VAL A CA 1
ATOM 4204 C C . VAL A 1 535 ? -46.961 25.474 86.127 1.00 74.25 535 VAL A C 1
ATOM 4206 O O . VAL A 1 535 ? -46.706 26.052 87.177 1.00 74.25 535 VAL A O 1
ATOM 4209 N N . HIS A 1 536 ? -48.153 24.922 85.888 1.00 64.69 536 HIS A N 1
ATOM 4210 C CA . HIS A 1 536 ? -49.275 24.924 86.835 1.00 64.69 536 HIS A CA 1
ATOM 4211 C C . HIS A 1 536 ? -49.148 23.821 87.895 1.00 64.69 536 HIS A C 1
ATOM 4213 O O . HIS A 1 536 ? -49.578 24.001 89.036 1.00 64.69 536 HIS A O 1
ATOM 4219 N N . THR A 1 537 ? -48.547 22.683 87.537 1.00 63.59 537 THR A N 1
AT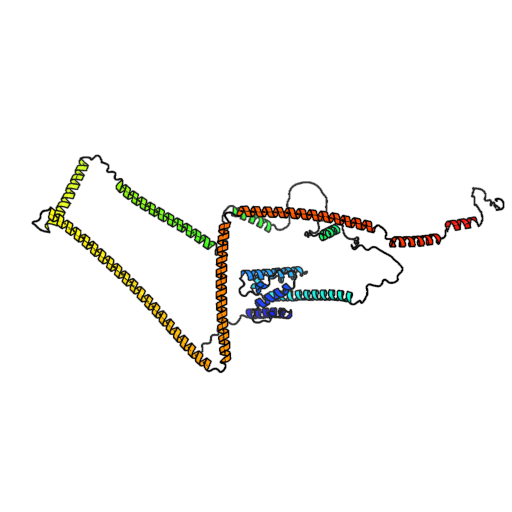OM 4220 C CA . THR A 1 537 ? -48.291 21.543 88.430 1.00 63.59 537 THR A CA 1
ATOM 4221 C C . THR A 1 537 ? -46.994 21.683 89.217 1.00 63.59 537 THR A C 1
ATOM 4223 O O . THR A 1 537 ? -46.937 21.209 90.353 1.00 63.59 537 THR A O 1
ATOM 4226 N N . LYS A 1 538 ? -45.976 22.386 88.692 1.00 61.44 538 LYS A N 1
ATOM 4227 C CA . LYS A 1 538 ? -44.940 23.008 89.527 1.00 61.44 538 LYS A CA 1
ATOM 4228 C C . LYS A 1 538 ? -45.673 24.014 90.397 1.00 61.44 538 LYS A C 1
ATOM 4230 O O . LYS A 1 538 ? -46.161 25.011 89.873 1.00 61.44 538 LYS A O 1
ATOM 4235 N N . PRO A 1 539 ? -45.831 23.764 91.706 1.00 52.25 539 PRO A N 1
ATOM 4236 C CA . PRO A 1 539 ? -46.714 24.603 92.475 1.00 52.25 539 PRO A CA 1
ATOM 4237 C C . PRO A 1 539 ? -46.171 26.022 92.442 1.00 52.25 539 PRO A C 1
ATOM 4239 O O . PRO A 1 539 ? -44.965 26.256 92.333 1.00 52.25 539 PRO A O 1
ATOM 4242 N N . ILE A 1 540 ? -47.100 26.940 92.629 1.00 56.38 540 ILE A N 1
ATOM 4243 C CA . ILE A 1 540 ? -46.973 28.292 93.153 1.00 56.38 540 ILE A CA 1
ATOM 4244 C C . ILE A 1 540 ? -46.238 28.232 94.527 1.00 56.38 540 ILE A C 1
ATOM 4246 O O . ILE A 1 540 ? -46.719 28.711 95.546 1.00 56.38 540 ILE A O 1
ATOM 4250 N N . GLN A 1 541 ? -45.082 27.565 94.598 1.00 55.12 541 GLN A N 1
ATOM 4251 C CA . GLN A 1 541 ? -44.286 27.307 95.788 1.00 55.12 541 GLN A CA 1
ATOM 4252 C C . GLN A 1 541 ? -43.861 28.614 96.456 1.00 55.12 541 GLN A C 1
ATOM 4254 O O . GLN A 1 541 ? -43.972 28.653 97.673 1.00 55.12 541 GLN A O 1
ATOM 4259 N N . PRO A 1 542 ? -43.492 29.716 95.759 1.00 53.81 542 PRO A N 1
ATOM 4260 C CA . PRO A 1 542 ? -43.279 30.964 96.479 1.00 53.81 542 PRO A CA 1
ATOM 4261 C C . PRO A 1 542 ? -44.568 31.417 97.176 1.00 53.81 542 PRO A C 1
ATOM 4263 O O . PRO A 1 542 ? -44.554 31.574 98.389 1.00 53.81 542 PRO A O 1
ATOM 4266 N N . TYR A 1 543 ? -45.710 31.546 96.488 1.00 56.97 543 TYR A N 1
ATOM 4267 C CA . TYR A 1 543 ? -46.903 32.116 97.136 1.00 56.97 543 TYR A CA 1
ATOM 4268 C C . TYR A 1 543 ? -47.557 31.191 98.172 1.00 56.97 543 TYR A C 1
ATOM 4270 O O . TYR A 1 543 ? -48.109 31.689 99.146 1.00 56.97 543 TYR A O 1
ATOM 4278 N N . LYS A 1 544 ? -47.460 29.863 98.027 1.00 51.69 544 LYS A N 1
ATOM 4279 C CA . LYS A 1 544 ? -47.971 28.903 99.019 1.00 51.69 544 LYS A CA 1
ATOM 4280 C C . LYS A 1 544 ? -47.071 28.834 100.259 1.00 51.69 544 LYS A C 1
ATOM 4282 O O . LYS A 1 544 ? -47.596 28.734 101.361 1.00 51.69 544 LYS A O 1
ATOM 4287 N N . ILE A 1 545 ? -45.747 28.968 100.095 1.00 57.78 545 ILE A N 1
ATOM 4288 C CA . ILE A 1 545 ? -44.803 29.133 101.214 1.00 57.78 545 ILE A CA 1
ATOM 4289 C C . ILE A 1 545 ? -45.017 30.490 101.894 1.00 57.78 545 ILE A C 1
ATOM 4291 O O . ILE A 1 545 ? -45.075 30.524 103.115 1.00 57.78 545 ILE A O 1
ATOM 4295 N N . TYR A 1 546 ? -45.212 31.585 101.145 1.00 56.25 546 TYR A N 1
ATOM 4296 C CA . TYR A 1 546 ? -45.546 32.894 101.723 1.00 56.25 546 TYR A CA 1
ATOM 4297 C C . TYR A 1 546 ? -46.867 32.853 102.510 1.00 56.25 546 TYR A C 1
ATOM 4299 O O . TYR A 1 546 ? -46.923 33.399 103.605 1.00 56.25 546 TYR A O 1
ATOM 4307 N N . PHE A 1 547 ? -47.900 32.172 102.002 1.00 56.94 547 PHE A N 1
ATOM 4308 C CA . PHE A 1 547 ? -49.193 32.041 102.685 1.00 56.94 547 PHE A CA 1
ATOM 4309 C C . PHE A 1 547 ? -49.097 31.182 103.960 1.00 56.94 547 PHE A C 1
ATOM 4311 O O . PHE A 1 547 ? -49.600 31.577 105.004 1.00 56.94 547 PHE A O 1
ATOM 4318 N N . LEU A 1 548 ? -48.365 30.061 103.921 1.00 56.38 548 LEU A N 1
ATOM 4319 C CA . LEU A 1 548 ? -48.124 29.217 105.102 1.00 56.38 548 LEU A CA 1
ATOM 4320 C C . LEU A 1 548 ? -47.221 29.890 106.155 1.00 56.38 548 LEU A C 1
ATOM 4322 O O . LEU A 1 548 ? -47.442 29.684 107.342 1.00 56.38 548 LEU A O 1
ATOM 4326 N N . LEU A 1 549 ? -46.243 30.715 105.752 1.00 58.50 549 LEU A N 1
ATOM 4327 C CA . LEU A 1 549 ? -45.420 31.503 106.687 1.00 58.50 549 LEU A CA 1
ATOM 4328 C C . LEU A 1 549 ? -46.199 32.647 107.354 1.00 58.50 549 LEU A C 1
ATOM 4330 O O . LEU A 1 549 ? -45.863 33.033 108.468 1.00 58.50 549 LEU A O 1
ATOM 4334 N N . LEU A 1 550 ? -47.214 33.197 106.681 1.00 56.91 550 LEU A N 1
ATOM 4335 C CA . LEU A 1 550 ? -48.108 34.214 107.243 1.00 56.91 550 LEU A CA 1
ATOM 4336 C C . LEU A 1 550 ? -49.139 33.608 108.213 1.00 56.91 550 LEU A C 1
ATOM 4338 O O . LEU A 1 550 ? -49.481 34.257 109.200 1.00 56.91 550 LEU A O 1
ATOM 4342 N N . ASP A 1 551 ? -49.579 32.367 107.976 1.00 53.25 551 ASP A N 1
ATOM 4343 C CA . ASP A 1 551 ? -50.575 31.675 108.810 1.00 53.25 551 ASP A CA 1
ATOM 4344 C C . ASP A 1 551 ? -49.990 30.980 110.056 1.00 53.25 551 ASP A C 1
ATOM 4346 O O . ASP A 1 551 ? -50.730 30.666 110.990 1.00 53.25 551 ASP A O 1
ATOM 4350 N N . THR A 1 552 ? -48.670 30.772 110.142 1.00 52.72 552 THR A N 1
ATOM 4351 C CA . THR A 1 552 ? -48.021 30.257 111.360 1.00 52.72 552 THR A CA 1
ATOM 4352 C C . THR A 1 552 ? -47.090 31.295 111.987 1.00 52.72 552 THR A C 1
ATOM 4354 O O . THR A 1 552 ? -45.914 31.375 111.652 1.00 52.72 552 THR A O 1
ATOM 4357 N N . ASN A 1 553 ? -47.621 32.015 112.977 1.00 48.06 553 ASN A N 1
ATOM 4358 C CA . ASN A 1 553 ? -46.913 32.797 113.997 1.00 48.06 553 ASN A CA 1
ATOM 4359 C C . ASN A 1 553 ? -46.106 34.027 113.538 1.00 48.06 553 ASN A C 1
ATOM 4361 O O . ASN A 1 553 ? -44.931 33.972 113.177 1.00 48.06 553 ASN A O 1
ATOM 4365 N N . ILE A 1 55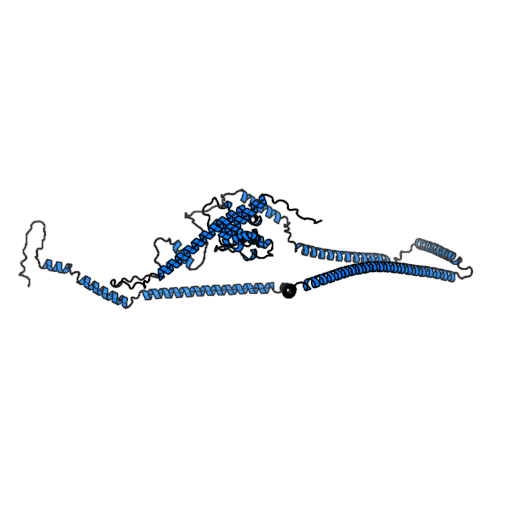4 ? -46.738 35.183 113.756 1.00 55.62 554 ILE A N 1
ATOM 4366 C CA . ILE A 1 554 ? -46.132 36.510 113.866 1.00 55.62 554 ILE A CA 1
ATOM 4367 C C . ILE A 1 554 ? -45.095 36.505 115.002 1.00 55.62 554 ILE A C 1
ATOM 4369 O O . ILE A 1 554 ? -45.444 36.583 116.177 1.00 55.62 554 ILE A O 1
ATOM 4373 N N . TYR A 1 555 ? -43.812 36.485 114.647 1.00 48.69 555 TYR A N 1
ATOM 4374 C CA . TYR A 1 555 ? -42.722 36.957 115.501 1.00 48.69 555 TYR A CA 1
ATOM 4375 C C . TYR A 1 555 ? -41.772 37.800 114.650 1.00 48.69 555 TYR A C 1
ATOM 4377 O O . TYR A 1 555 ? -40.896 37.284 113.962 1.00 48.69 555 TYR A O 1
ATOM 4385 N N . ILE A 1 556 ? -41.959 39.121 114.675 1.00 48.44 556 ILE A N 1
ATOM 4386 C CA . ILE A 1 556 ? -41.006 40.056 114.072 1.00 48.44 556 ILE A CA 1
ATOM 4387 C C . ILE A 1 556 ? -39.887 40.284 115.091 1.00 48.44 556 ILE A C 1
ATOM 4389 O O . ILE A 1 556 ? -40.104 40.878 116.146 1.00 48.44 556 ILE A O 1
ATOM 4393 N N . TYR A 1 557 ? -38.687 39.805 114.774 1.00 40.91 557 TYR A N 1
ATOM 4394 C CA . TYR A 1 557 ? -37.479 40.048 115.557 1.00 40.91 557 TYR A CA 1
ATOM 4395 C C . TYR A 1 557 ? -36.860 41.381 115.111 1.00 40.91 557 TYR A C 1
ATOM 4397 O O . TYR A 1 557 ? -36.211 41.448 114.069 1.00 40.91 557 TYR A O 1
ATOM 4405 N N . ILE A 1 558 ? -37.085 42.460 115.867 1.00 45.03 558 ILE A N 1
ATOM 4406 C CA . ILE A 1 558 ? -36.408 43.746 115.637 1.00 45.03 558 ILE A CA 1
ATOM 4407 C C . ILE A 1 558 ? -35.244 43.846 116.623 1.00 45.03 558 ILE A C 1
ATOM 4409 O O . ILE A 1 558 ? -35.444 44.046 117.818 1.00 45.03 558 ILE A O 1
ATOM 4413 N N . CYS A 1 559 ? -34.019 43.707 116.117 1.00 34.53 559 CYS A N 1
ATOM 4414 C CA . CYS A 1 559 ? -32.805 43.985 116.878 1.00 34.53 559 CYS A CA 1
ATOM 4415 C C . CYS A 1 559 ? -32.505 45.489 116.819 1.00 34.53 559 CYS A C 1
ATOM 4417 O O . CYS A 1 559 ? -31.925 45.970 115.848 1.00 34.53 559 CYS A O 1
ATOM 4419 N N . THR A 1 560 ? -32.869 46.229 117.863 1.00 43.72 560 THR A N 1
ATOM 4420 C CA . THR A 1 560 ? -32.188 47.483 118.208 1.00 43.72 560 THR A CA 1
ATOM 4421 C C . THR A 1 560 ? -31.194 47.173 119.316 1.00 43.72 560 THR A C 1
ATOM 4423 O O . THR A 1 560 ? -31.549 46.526 120.302 1.00 43.72 560 THR A O 1
ATOM 4426 N N . THR A 1 561 ? -29.943 47.582 119.120 1.00 48.44 561 THR A N 1
ATOM 4427 C CA . THR A 1 561 ? -28.858 47.453 120.096 1.00 48.44 561 THR A CA 1
ATOM 4428 C C . THR A 1 561 ? -29.337 47.952 121.462 1.00 48.44 561 THR A C 1
ATOM 4430 O O . THR A 1 561 ? -29.812 49.079 121.563 1.00 48.44 561 THR A O 1
ATOM 4433 N N . ASP A 1 562 ? -29.236 47.088 122.473 1.00 50.69 562 ASP A N 1
ATOM 4434 C CA . ASP A 1 562 ? -29.497 47.354 123.897 1.00 50.69 562 ASP A CA 1
ATOM 4435 C C . ASP A 1 562 ? -30.951 47.213 124.404 1.00 50.69 562 ASP A C 1
ATOM 4437 O O . ASP A 1 562 ? -31.478 48.083 125.093 1.00 50.69 562 ASP A O 1
ATOM 4441 N N . ASN A 1 563 ? -31.599 46.078 124.103 1.00 44.59 563 ASN A N 1
ATOM 4442 C CA . ASN A 1 563 ? -32.330 45.201 125.051 1.00 44.59 563 ASN A CA 1
ATOM 4443 C C . ASN A 1 563 ? -33.353 44.321 124.313 1.00 44.59 563 ASN A C 1
ATOM 4445 O O . ASN A 1 563 ? -34.268 44.820 123.660 1.00 44.59 563 ASN A O 1
ATOM 4449 N N . ALA A 1 564 ? -33.255 42.999 124.476 1.00 42.12 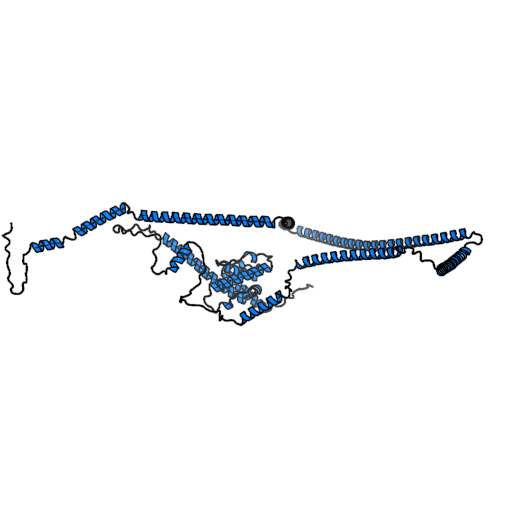564 ALA A N 1
ATOM 4450 C CA . ALA A 1 564 ? -34.212 42.055 123.905 1.00 42.12 564 ALA A CA 1
ATOM 4451 C C . ALA A 1 564 ? -35.526 42.049 124.709 1.00 42.12 564 ALA A C 1
ATOM 4453 O O . ALA A 1 564 ? -35.548 41.666 125.880 1.00 42.12 564 ALA A O 1
ATOM 4454 N N . LYS A 1 565 ? -36.638 42.433 124.074 1.00 44.28 565 LYS A N 1
ATOM 4455 C CA . LYS A 1 565 ? -37.999 42.221 124.591 1.00 44.28 565 LYS A CA 1
ATOM 4456 C C . LYS A 1 565 ? -38.870 41.566 123.525 1.00 44.28 565 LYS A C 1
ATOM 4458 O O . LYS A 1 565 ? -38.996 42.079 122.419 1.00 44.28 565 LYS A O 1
ATOM 4463 N N . TRP A 1 566 ? -39.506 40.458 123.896 1.00 42.94 566 TRP A N 1
ATOM 4464 C CA . TRP A 1 566 ? -40.550 39.812 123.105 1.00 42.94 566 TRP A CA 1
ATOM 4465 C C . TRP A 1 566 ? -41.868 40.560 123.317 1.00 42.94 566 TRP A C 1
ATOM 4467 O O . TRP A 1 566 ? -42.334 40.666 124.451 1.00 42.94 566 TRP A O 1
ATOM 4477 N N . ILE A 1 567 ? -42.467 41.083 122.247 1.00 46.56 567 ILE A N 1
ATOM 4478 C CA . ILE A 1 567 ? -43.819 41.653 122.285 1.00 46.56 567 ILE A CA 1
ATOM 4479 C C . ILE A 1 567 ? -44.745 40.683 121.555 1.00 46.56 567 ILE A C 1
ATOM 4481 O O . ILE A 1 567 ? -44.555 40.406 120.374 1.00 46.56 567 ILE A O 1
ATOM 4485 N N . TYR A 1 568 ? -45.730 40.157 122.280 1.00 41.47 568 TYR A N 1
ATOM 4486 C CA . TYR A 1 568 ? -46.792 39.317 121.737 1.00 41.47 568 TYR A CA 1
ATOM 4487 C C . TYR A 1 568 ? -47.869 40.231 121.135 1.00 41.47 568 TYR A C 1
ATOM 4489 O O . TYR A 1 568 ? -48.449 41.050 121.849 1.00 41.47 568 TYR A O 1
ATOM 4497 N N . LEU A 1 569 ? -48.116 40.131 119.829 1.00 46.91 569 LEU A N 1
ATOM 4498 C CA . LEU A 1 569 ? -49.248 40.791 119.174 1.00 46.91 569 LEU A CA 1
ATOM 4499 C C . LEU A 1 569 ? -50.409 39.797 119.132 1.00 46.91 569 LEU A C 1
ATOM 4501 O O . LEU A 1 569 ? -50.449 38.913 118.283 1.00 46.91 569 LEU A O 1
ATOM 4505 N N . ASP A 1 570 ? -51.323 39.932 120.092 1.00 39.69 570 ASP A N 1
ATOM 4506 C CA . ASP A 1 570 ? -52.564 39.160 120.139 1.00 39.69 570 ASP A CA 1
ATOM 4507 C C . ASP A 1 570 ? -53.518 39.609 119.015 1.00 39.69 570 ASP A C 1
ATOM 4509 O O . ASP A 1 570 ? -53.738 40.803 118.784 1.00 39.69 570 ASP A O 1
ATOM 4513 N N . GLN A 1 571 ? -54.071 38.637 118.294 1.00 48.44 571 GLN A N 1
ATOM 4514 C CA . GLN A 1 571 ? -54.700 38.782 116.979 1.00 48.44 571 GLN A CA 1
ATOM 4515 C C . GLN A 1 571 ? -56.171 39.240 117.023 1.00 48.44 571 GLN A C 1
ATOM 4517 O O . GLN A 1 571 ? -56.884 39.130 116.032 1.00 48.44 571 GLN A O 1
ATOM 4522 N N . ASN A 1 572 ? -56.647 39.803 118.137 1.00 46.84 572 ASN A N 1
ATOM 4523 C CA . ASN A 1 572 ? -58.061 40.170 118.313 1.00 46.84 572 ASN A CA 1
ATOM 4524 C C . ASN A 1 572 ? -58.383 41.665 118.131 1.00 46.84 572 ASN A C 1
ATOM 4526 O O . ASN A 1 572 ? -59.374 42.156 118.675 1.00 46.84 572 ASN A O 1
ATOM 4530 N N . ARG A 1 573 ? -57.587 42.424 117.363 1.00 41.97 573 ARG A N 1
ATOM 4531 C CA . ARG A 1 573 ? -57.826 43.876 117.202 1.00 41.97 573 ARG A CA 1
ATOM 4532 C C . ARG A 1 573 ? -57.739 44.449 115.788 1.00 41.97 573 ARG A C 1
ATOM 4534 O O . ARG A 1 573 ? -57.477 45.639 115.651 1.00 41.97 573 ARG A O 1
ATOM 4541 N N . TRP A 1 574 ? -58.031 43.642 114.771 1.00 33.72 574 TRP A N 1
ATOM 4542 C CA . TRP A 1 574 ? -58.303 44.119 113.411 1.00 33.72 574 TRP A CA 1
ATOM 4543 C C . TRP A 1 574 ? -59.442 43.291 112.797 1.00 33.72 574 TRP A C 1
ATOM 4545 O O . TRP A 1 574 ? -59.227 42.174 112.336 1.00 33.72 574 TRP A O 1
ATOM 4555 N N . ARG A 1 575 ? -60.666 43.826 112.872 1.00 34.44 575 ARG A N 1
ATOM 4556 C CA . ARG A 1 575 ? -61.741 43.529 111.917 1.00 34.44 575 ARG A CA 1
ATOM 4557 C C . ARG A 1 575 ? -61.676 44.551 110.798 1.00 34.44 575 ARG A C 1
ATOM 4559 O O . ARG A 1 575 ? -61.354 45.716 111.131 1.00 34.44 575 ARG A O 1
#

InterPro domains:
  IPR019159 CCDC93, coiled-coil domain [PF09762] (174-538)
  IPR039116 Coiled-coil domain-containing protein 93 [PTHR16441] (6-544)
  IPR048747 CCDC93, N-terminal domain [PF21673] (21-132)